Protein 3IKB (pdb70)

Solvent-accessible surface area: 20278 Å² total

Sequence (382 aa):
ATSLEEITKAIADSQNKVFTEEKNIEPLFAAPKTARINIVGQAPGIKAQESRLYWNDKSGDRRLREWGVDYDTFYHSGYFAVIPDFYYPGKGKSGDLPPRKGFAQQKWHQPILDLLPDIQLTILIGNYAQKYYLHQKSSVKLTDTVAHYKKYLPDYFPLVHPSPRNQQIWSSRRHPWFEAQQVVPDDLKKKIIQQQIIIQQSSATSLEEITKAIADDSQNKVFTEKNIEPLFAAPKTARINIVGQAPGIKAQESRLYWNDKKSSGDRRLLREWGVDYDTFYHSGYFAVIPDFYYPGKKGKSGDLPPRKGFAQKWHQPILDLLPDIQLTILIGNYAQKYYLHQKSSVKLLTDDTVAHYKKYLPDYFPLVHPSPRNQQIWSRHPWFEAQVVPDLKKIIQQIIQQSS

CATH classification: 3.40.470.10

Foldseek 3Di:
DADVVVLQVVVVPPVCVVCVVVVQTFAWFQQLQAAEEEEEWEDAPVCSVVSDPLPDPLSVLVCVLDHDPCCAPPVSHYIYDYRSHQQDADPPGGDTRDPCSCVPRVVSSVVSRVNHFEYEQEDQVSCCVVVVNDSPDDLVVCQVVQVVVPDHYGYDYGSDPVCPVCCVCVCCVVPRSVVVVVSVVCRSVDD/DADPVVLQVVLCDPVCVVCVVVVFTFAWFQQLQEAEEEEEWEDAPVCSVVSDPLPDPLSVVVCVLPHDPCCAPPVSHYIYDYRRHQQAADDPGGDTRDPPRCVVRVPVSVVSRVNHFEYEQEDDVSCCVVVVNDSPDDLVVCQVVQVVVPPHYGYDYGSDPVCVVCCVCVCCVVPRSVVVVVSVCCSSVVD

Organism: Streptococcus mutans serotype c (strain ATCC 700610 / UA159) (NCBI:txid210007)

Structure (mmCIF, N/CA/C/O backbone):
data_3IKB
#
_entry.id   3IKB
#
_cell.length_a   66.372
_cell.length_b   66.372
_cell.length_c   197.818
_cell.angle_alpha   90.00
_cell.angle_beta   90.00
_cell.angle_gamma   90.00
#
_symmetry.space_group_name_H-M   'P 43 21 2'
#
loop_
_entity.id
_entity.type
_entity.pdbx_description
1 polymer 'uncharacterized conserved protein'
2 non-polymer 'CITRATE ANION'
3 water water
#
loop_
_atom_site.group_PDB
_atom_site.id
_atom_site.type_symbol
_atom_site.label_atom_id
_atom_site.label_alt_id
_atom_site.label_comp_id
_atom_site.label_asym_id
_atom_site.label_entity_id
_atom_site.label_seq_id
_atom_site.pdbx_PDB_ins_code
_atom_site.Cartn_x
_atom_site.Cartn_y
_atom_site.Cartn_z
_atom_site.occupancy
_atom_site.B_iso_or_equiv
_atom_site.auth_seq_id
_atom_site.auth_comp_id
_atom_site.auth_asym_id
_atom_site.auth_atom_id
_atom_site.pdbx_PDB_model_num
ATOM 1 N N . ALA A 1 3 ? 3.143 13.153 42.033 1.00 31.90 0 ALA A N 1
ATOM 2 C CA . ALA A 1 3 ? 3.734 14.265 42.821 1.00 31.70 0 ALA A CA 1
ATOM 3 C C . ALA A 1 3 ? 4.747 15.055 41.981 1.00 31.65 0 ALA A C 1
ATOM 4 O O . ALA A 1 3 ? 4.372 15.939 41.196 1.00 31.52 0 ALA A O 1
ATOM 14 N N . THR A 1 5 ? 6.666 14.061 39.433 1.00 28.32 2 THR A N 1
ATOM 15 C CA . THR A 1 5 ? 7.014 13.023 38.452 1.00 26.30 2 THR A CA 1
ATOM 16 C C . THR A 1 5 ? 6.971 13.388 36.955 1.00 24.49 2 THR A C 1
ATOM 17 O O . THR A 1 5 ? 6.994 12.510 36.093 1.00 25.28 2 THR A O 1
ATOM 21 N N . SER A 1 6 ? 6.933 14.674 36.641 1.00 20.95 3 SER A N 1
ATOM 22 C CA . SER A 1 6 ? 7.187 15.126 35.274 1.00 17.59 3 SER A CA 1
ATOM 23 C C . SER A 1 6 ? 8.008 16.408 35.356 1.00 15.25 3 SER A C 1
ATOM 24 O O . SER A 1 6 ? 8.036 17.040 36.411 1.00 13.93 3 SER A O 1
ATOM 27 N N . LEU A 1 7 ? 8.650 16.805 34.260 1.00 13.50 4 LEU A N 1
ATOM 28 C CA . LEU A 1 7 ? 9.421 18.056 34.271 1.00 12.74 4 LEU A CA 1
ATOM 29 C C . LEU A 1 7 ? 8.506 19.252 34.526 1.00 13.44 4 LEU A C 1
ATOM 30 O O . LEU A 1 7 ? 8.878 20.182 35.231 1.00 14.03 4 LEU A O 1
ATOM 35 N N . GLU A 1 8 ? 7.299 19.232 33.955 1.00 14.12 5 GLU A N 1
ATOM 36 C CA . GLU A 1 8 ? 6.355 20.322 34.186 1.00 14.94 5 GLU A CA 1
ATOM 37 C C . GLU A 1 8 ? 5.967 20.420 35.671 1.00 13.47 5 GLU A C 1
ATOM 38 O O . GLU A 1 8 ? 5.896 21.514 36.242 1.00 13.93 5 GLU A O 1
ATOM 44 N N . GLU A 1 9 ? 5.743 19.287 36.325 1.00 13.03 6 GLU A N 1
ATOM 45 C CA . GLU A 1 9 ? 5.401 19.341 37.739 1.00 12.41 6 GLU A CA 1
ATOM 46 C C . GLU A 1 9 ? 6.567 19.919 38.559 1.00 11.15 6 GLU A C 1
ATOM 47 O O . GLU A 1 9 ? 6.362 20.713 39.500 1.00 12.05 6 GLU A O 1
ATOM 53 N N . ILE A 1 10 ? 7.776 19.475 38.240 1.00 10.30 7 ILE A N 1
ATOM 54 C CA . ILE A 1 10 ? 8.972 19.976 38.922 1.00 9.39 7 ILE A CA 1
ATOM 55 C C . ILE A 1 10 ? 9.115 21.487 38.692 1.00 10.04 7 ILE A C 1
ATOM 56 O O . ILE A 1 10 ? 9.309 22.255 39.629 1.00 9.94 7 ILE A O 1
ATOM 61 N N . THR A 1 11 ? 8.935 21.927 37.458 1.00 9.31 8 THR A N 1
ATOM 62 C CA . THR A 1 11 ? 9.060 23.348 37.156 1.00 10.90 8 THR A CA 1
ATOM 63 C C . THR A 1 11 ? 8.067 24.163 37.986 1.00 10.77 8 THR A C 1
ATOM 64 O O . THR A 1 11 ? 8.421 25.204 38.508 1.00 11.39 8 THR A O 1
ATOM 68 N N . LYS A 1 12 ? 6.818 23.692 38.076 1.00 11.11 9 LYS A N 1
ATOM 69 C CA . LYS A 1 12 ? 5.793 24.394 38.843 1.00 11.63 9 LYS A CA 1
ATOM 70 C C . LYS A 1 12 ? 6.192 24.472 40.315 1.00 10.93 9 LYS A C 1
ATOM 71 O O . LYS A 1 12 ? 6.032 25.515 40.954 1.00 12.25 9 LYS A O 1
ATOM 77 N N . ALA A 1 13 ? 6.737 23.385 40.857 1.00 10.39 10 ALA A N 1
ATOM 78 C CA . ALA A 1 13 ? 7.167 23.374 42.242 1.00 9.76 10 ALA A CA 1
ATOM 79 C C . ALA A 1 13 ? 8.304 24.370 42.500 1.00 8.78 10 ALA A C 1
ATOM 80 O O . ALA A 1 13 ? 8.287 25.095 43.498 1.00 7.41 10 ALA A O 1
ATOM 82 N N . ILE A 1 14 ? 9.283 24.397 41.608 1.00 8.23 11 ILE A N 1
ATOM 83 C CA . ILE A 1 14 ? 10.385 25.360 41.734 1.00 7.99 11 ILE A CA 1
ATOM 84 C C . ILE A 1 14 ? 9.830 26.808 41.715 1.00 7.72 11 ILE A C 1
ATOM 85 O O . ILE A 1 14 ? 10.164 27.625 42.568 1.00 8.42 11 ILE A O 1
ATOM 98 N N . ALA A 1 16 ? 6.956 27.860 42.557 1.00 8.53 13 ALA A N 1
ATOM 99 C CA . ALA A 1 16 ? 6.077 28.115 43.700 1.00 8.87 13 ALA A CA 1
ATOM 100 C C . ALA A 1 16 ? 6.842 28.274 45.009 1.00 9.72 13 ALA A C 1
ATOM 101 O O . ALA A 1 16 ? 6.295 28.784 46.009 1.00 10.32 13 ALA A O 1
ATOM 103 N N . ASP A 1 17 ? 8.101 27.840 45.015 1.00 9.12 14 ASP A N 1
ATOM 104 C CA . ASP A 1 17 ? 8.963 27.891 46.216 1.00 8.65 14 ASP A CA 1
ATOM 105 C C . ASP A 1 17 ? 9.203 29.346 46.578 1.00 8.51 14 ASP A C 1
ATOM 106 O O . ASP A 1 17 ? 9.607 30.146 45.733 1.00 8.72 14 ASP A O 1
ATOM 111 N N . SER A 1 18 ? 9.004 29.694 47.854 1.00 9.53 15 SER A N 1
ATOM 112 C CA . SER A 1 18 ? 9.157 31.080 48.222 1.00 10.34 15 SER A CA 1
ATOM 113 C C . SER A 1 18 ? 10.585 31.569 47.973 1.00 10.00 15 SER A C 1
ATOM 114 O O . SER A 1 18 ? 10.783 32.782 47.852 1.00 11.39 15 SER A O 1
ATOM 117 N N . GLN A 1 19 ? 11.550 30.642 47.893 1.00 10.24 16 GLN A N 1
ATOM 118 C CA . GLN A 1 19 ? 12.966 30.947 47.576 1.00 10.05 16 GLN A CA 1
ATOM 119 C C . GLN A 1 19 ? 13.070 31.726 46.245 1.00 9.74 16 GLN A C 1
ATOM 120 O O . GLN A 1 19 ? 13.965 32.548 46.077 1.00 8.99 16 GLN A O 1
ATOM 126 N N . ASN A 1 20 ? 12.106 31.495 45.359 1.00 9.17 17 ASN A N 1
ATOM 127 C CA . ASN A 1 20 ? 12.166 32.011 44.000 1.00 9.41 17 ASN A CA 1
ATOM 128 C C . ASN A 1 20 ? 11.085 33.026 43.661 1.00 10.58 17 ASN A C 1
ATOM 129 O O . ASN A 1 20 ? 10.845 33.340 42.506 1.00 9.26 17 ASN A O 1
ATOM 134 N N . LYS A 1 21 ? 10.434 33.529 44.699 1.00 10.92 18 LYS A N 1
ATOM 135 C CA . LYS A 1 21 ? 9.326 34.458 44.536 1.00 12.39 18 LYS A CA 1
ATOM 136 C C . LYS A 1 21 ? 9.721 35.702 43.749 1.00 12.22 18 LYS A C 1
ATOM 137 O O . LYS A 1 21 ? 8.953 36.144 42.899 1.00 11.86 18 LYS A O 1
ATOM 143 N N . VAL A 1 22 ? 10.927 36.236 43.974 1.00 12.33 19 VAL A N 1
ATOM 144 C CA . VAL A 1 22 ? 11.330 37.443 43.214 1.00 12.90 19 VAL A CA 1
ATOM 145 C C . VAL A 1 22 ? 11.354 37.144 41.717 1.00 12.11 19 VAL A C 1
ATOM 146 O O . VAL A 1 22 ? 10.874 37.952 40.889 1.00 12.88 19 VAL A O 1
ATOM 150 N N . PHE A 1 23 ? 11.883 35.976 41.368 1.00 10.92 20 PHE A N 1
ATOM 151 C CA . PHE A 1 23 ? 11.969 35.569 39.969 1.00 10.07 20 PHE A CA 1
ATOM 152 C C . PHE A 1 23 ? 10.586 35.297 39.386 1.00 10.35 20 PHE A C 1
ATOM 153 O O . PHE A 1 23 ? 10.253 35.759 38.282 1.00 10.63 20 PHE A O 1
ATOM 161 N N . THR A 1 24 ? 9.764 34.567 40.129 1.00 10.56 21 THR A N 1
ATOM 162 C CA . THR A 1 24 ? 8.448 34.204 39.612 1.00 11.29 21 THR A CA 1
ATOM 163 C C . THR A 1 24 ? 7.577 35.454 39.324 1.00 12.09 21 THR A C 1
ATOM 164 O O . THR A 1 24 ? 6.938 35.539 38.249 1.00 11.07 21 THR A O 1
ATOM 168 N N . GLU A 1 25 ? 7.690 36.453 40.195 1.00 12.20 22 GLU A N 1
ATOM 169 C CA A GLU A 1 25 ? 6.908 37.690 40.038 0.50 12.96 22 GLU A CA 1
ATOM 170 C CA B GLU A 1 25 ? 6.935 37.708 40.069 0.50 13.16 22 GLU A CA 1
ATOM 171 C C . GLU A 1 25 ? 7.442 38.581 38.899 1.00 13.94 22 GLU A C 1
ATOM 172 O O . GLU A 1 25 ? 6.788 39.568 38.496 1.00 13.72 22 GLU A O 1
ATOM 183 N N . LYS A 1 26 ? 8.594 38.210 38.329 1.00 12.34 23 LYS A N 1
ATOM 184 C CA . LYS A 1 26 ? 9.147 38.932 37.173 1.00 13.73 23 LYS A CA 1
ATOM 185 C C . LYS A 1 26 ? 9.063 38.071 35.924 1.00 13.72 23 LYS A C 1
ATOM 186 O O . LYS A 1 26 ? 9.718 38.375 34.922 1.00 13.53 23 LYS A O 1
ATOM 192 N N . ASN A 1 27 ? 8.254 37.011 35.961 1.00 12.96 24 ASN A N 1
ATOM 193 C CA . ASN A 1 27 ? 8.145 36.096 34.800 1.00 13.75 24 ASN A CA 1
ATOM 194 C C . ASN A 1 27 ? 9.512 35.494 34.405 1.00 13.11 24 ASN A C 1
ATOM 195 O O . ASN A 1 27 ? 9.861 35.384 33.244 1.00 13.69 24 ASN A O 1
ATOM 200 N N . ILE A 1 28 ? 10.291 35.101 35.405 1.00 11.22 25 ILE A N 1
ATOM 201 C CA . ILE A 1 28 ? 11.574 34.405 35.151 1.00 10.64 25 ILE A CA 1
ATOM 202 C C . ILE A 1 28 ? 11.417 32.962 35.643 1.00 10.06 25 ILE A C 1
ATOM 203 O O . ILE A 1 28 ? 11.226 32.741 36.834 1.00 10.19 25 ILE A O 1
ATOM 208 N N . GLU A 1 29 ? 11.450 32.005 34.726 1.00 11.21 26 GLU A N 1
ATOM 209 C CA . GLU A 1 29 ? 11.257 30.591 35.039 1.00 11.23 26 GLU A CA 1
ATOM 210 C C . GLU A 1 29 ? 12.639 30.010 35.359 1.00 10.08 26 GLU A C 1
ATOM 211 O O . GLU A 1 29 ? 13.654 30.566 34.900 1.00 8.88 26 GLU A O 1
ATOM 217 N N . PRO A 1 30 ? 12.695 28.877 36.107 1.00 10.02 27 PRO A N 1
ATOM 218 C CA . PRO A 1 30 ? 13.996 28.195 36.295 1.00 8.64 27 PRO A CA 1
ATOM 219 C C . PRO A 1 30 ? 14.494 27.705 34.939 1.00 8.29 27 PRO A C 1
ATOM 220 O O . PRO A 1 30 ? 13.684 27.261 34.098 1.00 10.13 27 PRO A O 1
ATOM 224 N N . LEU A 1 31 ? 15.788 27.821 34.703 1.00 7.34 28 LEU A N 1
ATOM 225 C CA . LEU A 1 31 ? 16.379 27.340 33.445 1.00 7.00 28 LEU A CA 1
ATOM 226 C C . LEU A 1 31 ? 17.202 26.056 33.638 1.00 8.76 28 LEU A C 1
ATOM 227 O O . LEU A 1 31 ? 18.186 26.033 34.406 1.00 6.81 28 LEU A O 1
ATOM 232 N N . PHE A 1 32 ? 16.764 24.982 32.987 1.00 8.67 29 PHE A N 1
ATOM 233 C CA . PHE A 1 32 ? 17.517 23.710 32.989 1.00 8.71 29 PHE A CA 1
ATOM 234 C C . PHE A 1 32 ? 17.177 22.950 31.686 1.00 10.13 29 PHE A C 1
ATOM 235 O O . PHE A 1 32 ? 16.102 23.120 31.133 1.00 9.81 29 PHE A O 1
ATOM 243 N N . ALA A 1 33 ? 18.111 22.147 31.173 1.00 9.18 30 ALA A N 1
ATOM 244 C CA . ALA A 1 33 ? 17.893 21.401 29.939 1.00 9.58 30 ALA A CA 1
ATOM 245 C C . ALA A 1 33 ? 17.946 19.913 30.289 1.00 10.25 30 ALA A C 1
ATOM 246 O O . ALA A 1 33 ? 19.008 19.394 30.680 1.00 10.87 30 ALA A O 1
ATOM 248 N N . ALA A 1 34 ? 16.787 19.249 30.196 1.00 9.61 31 ALA A N 1
ATOM 249 C CA . ALA A 1 34 ? 16.668 17.838 30.616 1.00 9.44 31 ALA A CA 1
ATOM 250 C C . ALA A 1 34 ? 15.925 16.976 29.599 1.00 9.61 31 ALA A C 1
ATOM 251 O O . ALA A 1 34 ? 14.907 16.369 29.936 1.00 10.36 31 ALA A O 1
ATOM 253 N N . PRO A 1 35 ? 16.423 16.914 28.349 1.00 9.21 32 PRO A N 1
ATOM 254 C CA . PRO A 1 35 ? 15.764 16.039 27.358 1.00 8.93 32 PRO A CA 1
ATOM 255 C C . PRO A 1 35 ? 15.884 14.570 27.781 1.00 9.79 32 PRO A C 1
ATOM 256 O O . PRO A 1 35 ? 16.971 14.158 28.201 1.00 9.23 32 PRO A O 1
ATOM 260 N N . LYS A 1 36 ? 14.799 13.785 27.684 1.00 9.36 33 LYS A N 1
ATOM 261 C CA . LYS A 1 36 ? 14.801 12.416 28.277 1.00 10.46 33 LYS A CA 1
ATOM 262 C C . LYS A 1 36 ? 15.823 11.474 27.608 1.00 9.32 33 LYS A C 1
ATOM 263 O O . LYS A 1 36 ? 16.203 10.435 28.174 1.00 10.22 33 LYS A O 1
ATOM 269 N N . THR A 1 37 ? 16.246 11.861 26.411 1.00 8.26 34 THR A N 1
ATOM 270 C CA . THR A 1 37 ? 17.288 11.187 25.662 1.00 6.72 34 THR A CA 1
ATOM 271 C C . THR A 1 37 ? 18.737 11.493 26.152 1.00 7.29 34 THR A C 1
ATOM 272 O O . THR A 1 37 ? 19.701 10.904 25.628 1.00 8.66 34 THR A O 1
ATOM 276 N N . ALA A 1 38 ? 18.913 12.364 27.149 1.00 6.96 35 ALA A N 1
ATOM 277 C CA . ALA A 1 38 ? 20.261 12.848 27.512 1.00 7.13 35 ALA A CA 1
ATOM 278 C C . ALA A 1 38 ? 21.144 11.689 27.991 1.00 8.14 35 ALA A C 1
ATOM 279 O O . ALA A 1 38 ? 20.664 10.807 28.732 1.00 8.32 35 ALA A O 1
ATOM 281 N N . ARG A 1 39 ? 22.387 11.678 27.508 1.00 8.35 36 ARG A N 1
ATOM 282 C CA . ARG A 1 39 ? 23.406 10.703 27.930 1.00 7.79 36 ARG A CA 1
ATOM 283 C C . ARG A 1 39 ? 24.550 11.369 28.717 1.00 9.45 36 ARG A C 1
ATOM 284 O O . ARG A 1 39 ? 25.273 10.701 29.425 1.00 10.42 36 ARG A O 1
ATOM 292 N N . ILE A 1 40 ? 24.725 12.677 28.561 1.00 9.99 37 ILE A N 1
ATOM 293 C CA . ILE A 1 40 ? 25.777 13.415 29.257 1.00 9.95 37 ILE A CA 1
ATOM 294 C C . ILE A 1 40 ? 25.111 14.591 29.979 1.00 9.73 37 ILE A C 1
ATOM 295 O O . ILE A 1 40 ? 24.425 15.380 29.343 1.00 10.05 37 ILE A O 1
ATOM 300 N N . ASN A 1 41 ? 25.311 14.703 31.288 1.00 9.47 38 ASN A N 1
ATOM 301 C CA . ASN A 1 41 ? 24.804 15.847 32.040 1.00 10.32 38 ASN A CA 1
ATOM 302 C C . ASN A 1 41 ? 25.949 16.822 32.341 1.00 11.64 38 ASN A C 1
ATOM 303 O O . ASN A 1 41 ? 26.932 16.435 32.959 1.00 12.26 38 ASN A O 1
ATOM 308 N N . ILE A 1 42 ? 25.829 18.075 31.929 1.00 11.19 39 ILE A N 1
ATOM 309 C CA . ILE A 1 42 ? 26.859 19.072 32.240 1.00 9.97 39 ILE A CA 1
ATOM 310 C C . ILE A 1 42 ? 26.368 19.914 33.410 1.00 9.75 39 ILE A C 1
ATOM 311 O O . ILE A 1 42 ? 25.314 20.586 33.322 1.00 9.41 39 ILE A O 1
ATOM 316 N N . VAL A 1 43 ? 27.127 19.853 34.499 1.00 8.64 40 VAL A N 1
ATOM 317 C CA . VAL A 1 43 ? 26.802 20.615 35.710 1.00 9.55 40 VAL A CA 1
ATOM 318 C C . VAL A 1 43 ? 27.807 21.771 35.903 1.00 10.48 40 VAL A C 1
ATOM 319 O O . VAL A 1 43 ? 28.989 21.555 36.300 1.00 11.39 40 VAL A O 1
ATOM 323 N N . GLY A 1 44 ? 27.345 22.989 35.626 1.00 10.13 41 GLY A N 1
ATOM 324 C CA . GLY A 1 44 ? 28.128 24.199 35.910 1.00 10.67 41 GLY A CA 1
ATOM 325 C C . GLY A 1 44 ? 27.564 24.998 37.066 1.00 11.10 41 GLY A C 1
ATOM 326 O O . GLY A 1 44 ? 26.920 24.444 37.969 1.00 9.85 41 GLY A O 1
ATOM 327 N N . GLN A 1 45 ? 27.781 26.308 37.027 1.00 11.07 42 GLN A N 1
ATOM 328 C CA . GLN A 1 45 ? 27.470 27.162 38.173 1.00 11.81 42 GLN A CA 1
ATOM 329 C C . GLN A 1 45 ? 26.005 27.652 38.184 1.00 11.13 42 GLN A C 1
ATOM 330 O O . GLN A 1 45 ? 25.213 27.221 39.007 1.00 9.68 42 GLN A O 1
ATOM 336 N N . ALA A 1 46 ? 25.654 28.517 37.234 1.00 8.23 43 ALA A N 1
ATOM 337 C CA . ALA A 1 46 ? 24.335 29.198 37.197 1.00 8.72 43 ALA A CA 1
ATOM 338 C C . ALA A 1 46 ? 24.272 30.046 35.922 1.00 9.13 43 ALA A C 1
ATOM 339 O O . ALA A 1 46 ? 25.327 30.441 35.388 1.00 9.95 43 ALA A O 1
ATOM 341 N N . PRO A 1 47 ? 23.053 30.330 35.412 1.00 9.28 44 PRO A N 1
ATOM 342 C CA . PRO A 1 47 ? 23.012 31.223 34.217 1.00 9.25 44 PRO A CA 1
ATOM 343 C C . PRO A 1 47 ? 23.391 32.651 34.621 1.00 9.65 44 PRO A C 1
ATOM 344 O O . PRO A 1 47 ? 23.231 33.028 35.804 1.00 9.83 44 PRO A O 1
ATOM 348 N N . GLY A 1 48 ? 23.944 33.417 33.688 1.00 9.25 45 GLY A N 1
ATOM 349 C CA . GLY A 1 48 ? 24.059 34.854 33.851 1.00 10.30 45 GLY A CA 1
ATOM 350 C C . GLY A 1 48 ? 22.821 35.521 33.265 1.00 11.08 45 GLY A C 1
ATOM 351 O O . GLY A 1 48 ? 21.860 34.832 32.906 1.00 11.20 45 GLY A O 1
ATOM 352 N N . ILE A 1 49 ? 22.842 36.858 33.165 1.00 10.10 46 ILE A N 1
ATOM 353 C CA . ILE A 1 49 ? 21.661 37.602 32.709 1.00 10.25 46 ILE A CA 1
ATOM 354 C C . ILE A 1 49 ? 21.326 37.243 31.234 1.00 9.26 46 ILE A C 1
ATOM 355 O O . ILE A 1 49 ? 20.156 37.186 30.861 1.00 9.71 46 ILE A O 1
ATOM 360 N N . LYS A 1 50 ? 22.350 36.979 30.449 1.00 8.40 47 LYS A N 1
ATOM 361 C CA . LYS A 1 50 ? 22.150 36.727 28.993 1.00 9.07 47 LYS A CA 1
ATOM 362 C C . LYS A 1 50 ? 21.522 35.356 28.766 1.00 8.70 47 LYS A C 1
ATOM 363 O O . LYS A 1 50 ? 20.568 35.239 28.009 1.00 7.41 47 LYS A O 1
ATOM 369 N N . ALA A 1 51 ? 22.004 34.336 29.473 1.00 8.86 48 ALA A N 1
ATOM 370 C CA . ALA A 1 51 ? 21.369 33.015 29.446 1.00 8.62 48 ALA A CA 1
ATOM 371 C C . ALA A 1 51 ? 19.962 33.056 30.097 1.00 9.31 48 ALA A C 1
ATOM 372 O O . ALA A 1 51 ? 19.042 32.383 29.645 1.00 9.23 48 ALA A O 1
ATOM 374 N N . GLN A 1 52 ? 19.808 33.822 31.184 1.00 8.51 49 GLN A N 1
ATOM 375 C CA . GLN A 1 52 ? 18.488 34.045 31.766 1.00 10.19 49 GLN A CA 1
ATOM 376 C C . GLN A 1 52 ? 17.479 34.503 30.699 1.00 9.40 49 GLN A C 1
ATOM 377 O O . GLN A 1 52 ? 16.321 34.055 30.676 1.00 10.16 49 GLN A O 1
ATOM 383 N N . GLU A 1 53 ? 17.932 35.351 29.786 1.00 9.56 50 GLU A N 1
ATOM 384 C CA . GLU A 1 53 ? 17.050 35.817 28.713 1.00 9.78 50 GLU A CA 1
ATOM 385 C C . GLU A 1 53 ? 16.917 34.873 27.522 1.00 9.71 50 GLU A C 1
ATOM 386 O O . GLU A 1 53 ? 15.815 34.706 26.980 1.00 9.81 50 GLU A O 1
ATOM 392 N N . SER A 1 54 ? 18.025 34.259 27.109 1.00 9.04 51 SER A N 1
ATOM 393 C CA . SER A 1 54 ? 18.019 33.435 25.904 1.00 10.32 51 SER A CA 1
ATOM 394 C C . SER A 1 54 ? 17.390 32.067 26.160 1.00 9.61 51 SER A C 1
ATOM 395 O O . SER A 1 54 ? 16.928 31.401 25.227 1.00 9.29 51 SER A O 1
ATOM 398 N N . ARG A 1 55 ? 17.362 31.656 27.428 1.00 8.92 52 ARG A N 1
ATOM 399 C CA . ARG A 1 55 ? 16.948 30.293 27.803 1.00 9.62 52 ARG A CA 1
ATOM 400 C C . ARG A 1 55 ? 17.842 29.178 27.220 1.00 9.11 52 ARG A C 1
ATOM 401 O O . ARG A 1 55 ? 17.375 28.070 26.925 1.00 9.33 52 ARG A O 1
ATOM 409 N N . LEU A 1 56 ? 19.117 29.500 27.027 1.00 8.82 53 LEU A N 1
ATOM 410 C CA . LEU A 1 56 ? 20.137 28.585 26.516 1.00 8.55 53 LEU A CA 1
ATOM 411 C C . LEU A 1 56 ? 21.387 28.761 27.358 1.00 9.47 53 LEU A C 1
ATOM 412 O O . LEU A 1 56 ? 21.773 29.917 27.665 1.00 10.28 53 LEU A O 1
ATOM 417 N N . TYR A 1 57 ? 22.020 27.632 27.698 1.00 9.46 54 TYR A N 1
ATOM 418 C CA . TYR A 1 57 ? 23.348 27.619 28.337 1.00 8.99 54 TYR A CA 1
ATOM 419 C C . TYR A 1 57 ? 24.440 27.480 27.294 1.00 9.28 54 TYR A C 1
ATOM 420 O O . TYR A 1 57 ? 24.219 26.906 26.217 1.00 9.96 54 TYR A O 1
ATOM 429 N N . TRP A 1 58 ? 25.616 28.011 27.630 1.00 10.05 55 TRP A N 1
ATOM 430 C CA . TRP A 1 58 ? 26.854 27.841 26.846 1.00 9.80 55 TRP A CA 1
ATOM 431 C C . TRP A 1 58 ? 26.800 28.444 25.439 1.00 9.75 55 TRP A C 1
ATOM 432 O O . TRP A 1 58 ? 27.568 28.053 24.560 1.00 9.25 55 TRP A O 1
ATOM 443 N N . ASN A 1 59 ? 25.883 29.382 25.197 1.00 9.47 56 ASN A N 1
ATOM 444 C CA . ASN A 1 59 ? 25.734 29.924 23.837 1.00 9.41 56 ASN A CA 1
ATOM 445 C C . ASN A 1 59 ? 26.589 31.182 23.735 1.00 9.72 56 ASN A C 1
ATOM 446 O O . ASN A 1 59 ? 26.089 32.295 23.506 1.00 9.41 56 ASN A O 1
ATOM 451 N N . ASP A 1 60 ? 27.897 30.972 23.913 1.00 10.00 57 ASP A N 1
ATOM 452 C CA . ASP A 1 60 ? 28.879 32.029 24.073 1.00 11.42 57 ASP A CA 1
ATOM 453 C C . ASP A 1 60 ? 30.283 31.469 23.842 1.00 11.53 57 ASP A C 1
ATOM 454 O O . ASP A 1 60 ? 30.444 30.293 23.531 1.00 11.90 57 ASP A O 1
ATOM 459 N N . LYS A 1 61 ? 31.295 32.319 23.959 1.00 12.43 58 LYS A N 1
ATOM 460 C CA . LYS A 1 61 ? 32.663 31.885 23.697 1.00 13.45 58 LYS A CA 1
ATOM 461 C C . LYS A 1 61 ? 33.136 30.780 24.630 1.00 13.09 58 LYS A C 1
ATOM 462 O O . LYS A 1 61 ? 33.878 29.887 24.184 1.00 13.56 58 LYS A O 1
ATOM 468 N N . SER A 1 62 ? 32.746 30.874 25.904 1.00 13.18 59 SER A N 1
ATOM 469 C CA . SER A 1 62 ? 33.047 29.853 26.909 1.00 14.20 59 SER A CA 1
ATOM 470 C C . SER A 1 62 ? 32.520 28.506 26.420 1.00 13.06 59 SER A C 1
ATOM 471 O O . SER A 1 62 ? 33.219 27.471 26.476 1.00 12.36 59 SER A O 1
ATOM 474 N N . GLY A 1 63 ? 31.263 28.523 25.971 1.00 11.46 60 GLY A N 1
ATOM 475 C CA . GLY A 1 63 ? 30.628 27.319 25.426 1.00 9.73 60 GLY A CA 1
ATOM 476 C C . GLY A 1 63 ? 31.292 26.826 24.146 1.00 8.96 60 GLY A C 1
ATOM 477 O O . GLY A 1 63 ? 31.412 25.615 23.931 1.00 8.13 60 GLY A O 1
ATOM 478 N N . ASP A 1 64 ? 31.743 27.752 23.304 1.00 8.84 61 ASP A N 1
ATOM 479 C CA . ASP A 1 64 ? 32.473 27.356 22.112 1.00 9.81 61 ASP A CA 1
ATOM 480 C C . ASP A 1 64 ? 33.748 26.545 22.460 1.00 10.28 61 ASP A C 1
ATOM 481 O O . ASP A 1 64 ? 34.053 25.517 21.818 1.00 10.01 61 ASP A O 1
ATOM 486 N N . ARG A 1 65 ? 34.466 27.037 23.475 1.00 10.77 62 ARG A N 1
ATOM 487 C CA A ARG A 1 65 ? 35.652 26.348 23.994 0.50 10.82 62 ARG A CA 1
ATOM 488 C CA B ARG A 1 65 ? 35.654 26.366 24.045 0.50 11.15 62 ARG A CA 1
ATOM 489 C C . ARG A 1 65 ? 35.304 25.001 24.635 1.00 10.44 62 ARG A C 1
ATOM 490 O O . ARG A 1 65 ? 36.014 24.005 24.439 1.00 10.87 62 ARG A O 1
ATOM 505 N N . LEU A 1 66 ? 34.205 24.947 25.372 1.00 9.41 63 LEU A N 1
ATOM 506 C CA . LEU A 1 66 ? 33.807 23.683 25.999 1.00 9.33 63 LEU A CA 1
ATOM 507 C C . LEU A 1 66 ? 33.459 22.646 24.918 1.00 9.15 63 LEU A C 1
ATOM 508 O O . LEU A 1 66 ? 33.841 21.488 25.028 1.00 10.65 63 LEU A O 1
ATOM 513 N N . ARG A 1 67 ? 32.752 23.058 23.870 1.00 7.96 64 ARG A N 1
ATOM 514 C CA . ARG A 1 67 ? 32.415 22.132 22.788 1.00 9.14 64 ARG A CA 1
ATOM 515 C C . ARG A 1 67 ? 33.670 21.605 22.076 1.00 9.51 64 ARG A C 1
ATOM 516 O O . ARG A 1 67 ? 33.764 20.402 21.774 1.00 9.49 64 ARG A O 1
ATOM 524 N N . GLU A 1 68 ? 34.640 22.506 21.848 1.00 9.75 65 GLU A N 1
ATOM 525 C CA . GLU A 1 68 ? 35.952 22.115 21.343 1.00 10.98 65 GLU A CA 1
ATOM 526 C C . GLU A 1 68 ? 36.615 21.082 22.279 1.00 10.49 65 GLU A C 1
ATOM 527 O O . GLU A 1 68 ? 37.103 20.055 21.806 1.00 11.95 65 GLU A O 1
ATOM 533 N N . TRP A 1 69 ? 36.613 21.335 23.587 1.00 10.44 66 TRP A N 1
ATOM 534 C CA . TRP A 1 69 ? 37.154 20.344 24.515 1.00 9.59 66 TRP A CA 1
ATOM 535 C C . TRP A 1 69 ? 36.448 18.979 24.369 1.00 9.21 66 TRP A C 1
ATOM 536 O O . TRP A 1 69 ? 37.093 17.920 24.418 1.00 9.22 66 TRP A O 1
ATOM 555 N N . GLY A 1 71 ? 34.774 17.779 21.913 1.00 9.95 68 GLY A N 1
ATOM 556 C CA . GLY A 1 71 ? 34.837 17.228 20.584 1.00 10.86 68 GLY A CA 1
ATOM 557 C C . GLY A 1 71 ? 33.487 17.096 19.908 1.00 11.27 68 GLY A C 1
ATOM 558 O O . GLY A 1 71 ? 33.295 16.209 19.067 1.00 11.50 68 GLY A O 1
ATOM 559 N N . VAL A 1 72 ? 32.562 17.997 20.237 1.00 11.24 69 VAL A N 1
ATOM 560 C CA . VAL A 1 72 ? 31.269 18.042 19.554 1.00 12.17 69 VAL A CA 1
ATOM 561 C C . VAL A 1 72 ? 31.053 19.407 18.913 1.00 12.02 69 VAL A C 1
ATOM 562 O O . VAL A 1 72 ? 31.515 20.433 19.434 1.00 12.88 69 VAL A O 1
ATOM 566 N N . ASP A 1 73 ? 30.384 19.421 17.764 1.00 10.98 70 ASP A N 1
ATOM 567 C CA . ASP A 1 73 ? 30.037 20.682 17.171 1.00 9.75 70 ASP A CA 1
ATOM 568 C C . ASP A 1 73 ? 28.755 21.319 17.760 1.00 9.67 70 ASP A C 1
ATOM 569 O O . ASP A 1 73 ? 28.081 20.753 18.631 1.00 9.81 70 ASP A O 1
ATOM 574 N N . TYR A 1 74 ? 28.498 22.557 17.351 1.00 9.18 71 TYR A N 1
ATOM 575 C CA . TYR A 1 74 ? 27.383 23.347 17.845 1.00 8.05 71 TYR A CA 1
ATOM 576 C C . TYR A 1 74 ? 26.043 22.626 17.638 1.00 8.06 71 TYR A C 1
ATOM 577 O O . TYR A 1 74 ? 25.228 22.534 18.537 1.00 7.59 71 TYR A O 1
ATOM 586 N N . ASP A 1 75 ? 25.788 22.183 16.414 1.00 8.77 72 ASP A N 1
ATOM 587 C CA . ASP A 1 75 ? 24.577 21.433 16.114 1.00 9.54 72 ASP A CA 1
ATOM 588 C C . ASP A 1 75 ? 24.368 20.222 17.011 1.00 9.74 72 ASP A C 1
ATOM 589 O O . ASP A 1 75 ? 23.283 20.058 17.535 1.00 9.12 72 ASP A O 1
ATOM 594 N N . THR A 1 76 ? 25.406 19.403 17.199 1.00 9.44 73 THR A N 1
ATOM 595 C CA . THR A 1 76 ? 25.307 18.185 18.008 1.00 9.35 73 THR A CA 1
ATOM 596 C C . THR A 1 76 ? 25.025 18.561 19.453 1.00 8.83 73 THR A C 1
ATOM 597 O O . THR A 1 76 ? 24.181 17.947 20.122 1.00 8.65 73 THR A O 1
ATOM 601 N N . PHE A 1 77 ? 25.669 19.628 19.925 1.00 8.07 74 PHE A N 1
ATOM 602 C CA . PHE A 1 77 ? 25.474 20.031 21.318 1.00 7.15 74 PHE A CA 1
ATOM 603 C C . PHE A 1 77 ? 24.017 20.434 21.611 1.00 7.69 74 PHE A C 1
ATOM 604 O O . PHE A 1 77 ? 23.463 20.031 22.639 1.00 7.72 74 PHE A O 1
ATOM 612 N N . TYR A 1 78 ? 23.436 21.262 20.743 1.00 7.34 75 TYR A N 1
ATOM 613 C CA . TYR A 1 78 ? 22.105 21.801 20.988 1.00 7.68 75 TYR A CA 1
ATOM 614 C C . TYR A 1 78 ? 20.962 20.906 20.483 1.00 7.96 75 TYR A C 1
ATOM 615 O O . TYR A 1 78 ? 19.853 20.989 21.027 1.00 9.08 75 TYR A O 1
ATOM 624 N N . HIS A 1 79 ? 21.239 20.085 19.456 1.00 8.44 76 HIS A N 1
ATOM 625 C CA . HIS A 1 79 ? 20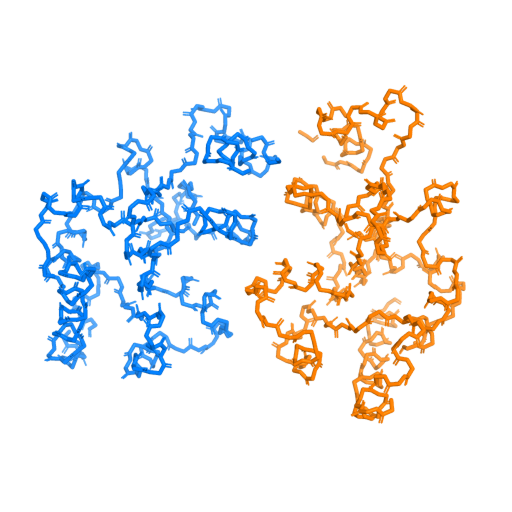.182 19.415 18.733 1.00 8.53 76 HIS A CA 1
ATOM 626 C C . HIS A 1 79 ? 20.261 17.874 18.701 1.00 9.56 76 HIS A C 1
ATOM 627 O O . HIS A 1 79 ? 19.316 17.216 18.213 1.00 9.07 76 HIS A O 1
ATOM 634 N N . SER A 1 80 ? 21.357 17.297 19.194 1.00 9.27 77 SER A N 1
ATOM 635 C CA . SER A 1 80 ? 21.452 15.821 19.142 1.00 9.72 77 SER A CA 1
ATOM 636 C C . SER A 1 80 ? 20.398 15.227 20.060 1.00 9.70 77 SER A C 1
ATOM 637 O O . SER A 1 80 ? 19.835 14.199 19.729 1.00 11.65 77 SER A O 1
ATOM 640 N N . GLY A 1 81 ? 20.132 15.912 21.177 1.00 8.72 78 GLY A N 1
ATOM 641 C CA . GLY A 1 81 ? 19.293 15.420 22.282 1.00 7.47 78 GLY A CA 1
ATOM 642 C C . GLY A 1 81 ? 20.094 14.609 23.306 1.00 8.34 78 GLY A C 1
ATOM 643 O O . GLY A 1 81 ? 19.527 14.110 24.291 1.00 9.37 78 GLY A O 1
ATOM 644 N N . TYR A 1 82 ? 21.410 14.550 23.130 1.00 7.65 79 TYR A N 1
ATOM 645 C CA . TYR A 1 82 ? 22.269 13.784 24.086 1.00 8.91 79 TYR A CA 1
ATOM 646 C C . TYR A 1 82 ? 22.831 14.539 25.261 1.00 9.80 79 TYR A C 1
ATOM 647 O O . TYR A 1 82 ? 23.381 13.915 26.190 1.00 9.20 79 TYR A O 1
ATOM 656 N N . PHE A 1 83 ? 22.666 15.869 25.280 1.00 9.22 80 PHE A N 1
ATOM 657 C CA . PHE A 1 83 ? 23.211 16.680 26.367 1.00 9.45 80 PHE A CA 1
ATOM 658 C C . PHE A 1 83 ? 22.129 17.262 27.273 1.00 9.23 80 PHE A C 1
ATOM 659 O O . PHE A 1 83 ? 21.148 17.846 26.813 1.00 10.25 80 PHE A O 1
ATOM 667 N N . ALA A 1 84 ? 22.280 17.023 28.563 1.00 9.14 81 ALA A N 1
ATOM 668 C CA . ALA A 1 84 ? 21.550 17.765 29.603 1.00 9.49 81 ALA A CA 1
ATOM 669 C C . ALA A 1 84 ? 22.435 18.847 30.216 1.00 8.70 81 ALA A C 1
ATOM 670 O O . ALA A 1 84 ? 23.661 18.719 30.260 1.00 7.80 81 ALA A O 1
ATOM 672 N N . VAL A 1 85 ? 21.802 19.921 30.701 1.00 9.17 82 VAL A N 1
ATOM 673 C CA . VAL A 1 85 ? 22.544 20.986 31.382 1.00 9.83 82 VAL A CA 1
ATOM 674 C C . VAL A 1 85 ? 21.713 21.343 32.603 1.00 8.89 82 VAL A C 1
ATOM 675 O O . VAL A 1 85 ? 20.624 21.938 32.497 1.00 9.24 82 VAL A O 1
ATOM 679 N N . ILE A 1 86 ? 22.247 20.939 33.752 1.00 8.24 83 ILE A N 1
ATOM 680 C CA . ILE A 1 86 ? 21.574 21.055 35.069 1.00 8.45 83 ILE A CA 1
ATOM 681 C C . ILE A 1 86 ? 22.528 21.668 36.094 1.00 8.25 83 ILE A C 1
ATOM 682 O O . ILE A 1 86 ? 23.179 20.943 36.856 1.00 9.03 83 ILE A O 1
ATOM 687 N N . PRO A 1 87 ? 22.618 23.016 36.121 1.00 9.13 84 PRO A N 1
ATOM 688 C CA . PRO A 1 87 ? 23.636 23.707 36.902 1.00 8.33 84 PRO A CA 1
ATOM 689 C C . PRO A 1 87 ? 23.243 23.818 38.372 1.00 7.97 84 PRO A C 1
ATOM 690 O O . PRO A 1 87 ? 22.113 23.526 38.748 1.00 7.85 84 PRO A O 1
ATOM 702 N N . ASP A 1 89 ? 22.568 26.338 40.201 1.00 7.52 86 ASP A N 1
ATOM 703 C CA . ASP A 1 89 ? 21.379 27.178 40.402 1.00 8.51 86 ASP A CA 1
ATOM 704 C C . ASP A 1 89 ? 20.751 27.349 39.044 1.00 9.05 86 ASP A C 1
ATOM 705 O O . ASP A 1 89 ? 21.486 27.471 38.052 1.00 9.45 86 ASP A O 1
ATOM 710 N N . PHE A 1 90 ? 19.417 27.281 38.976 1.00 8.95 87 PHE A N 1
ATOM 711 C CA . PHE A 1 90 ? 18.706 27.442 37.687 1.00 7.74 87 PHE A CA 1
ATOM 712 C C . PHE A 1 90 ? 18.330 28.912 37.409 1.00 8.01 87 PHE A C 1
ATOM 713 O O . PHE A 1 90 ? 17.714 29.237 36.355 1.00 7.71 87 PHE A O 1
ATOM 721 N N . TYR A 1 91 ? 18.737 29.787 38.316 1.00 8.54 88 TYR A N 1
ATOM 722 C CA . TYR A 1 91 ? 18.474 31.222 38.194 1.00 8.53 88 TYR A CA 1
ATOM 723 C C . TYR A 1 91 ? 19.746 32.066 38.323 1.00 9.78 88 TYR A C 1
ATOM 724 O O . TYR A 1 91 ? 20.699 31.679 38.998 1.00 10.32 88 TYR A O 1
ATOM 733 N N . TYR A 1 92 ? 19.745 33.227 37.670 1.00 11.19 89 TYR A N 1
ATOM 734 C CA . TYR A 1 92 ? 20.853 34.183 37.737 1.00 11.44 89 TYR A CA 1
ATOM 735 C C . TYR A 1 92 ? 20.962 34.771 39.146 1.00 11.17 89 TYR A C 1
ATOM 736 O O . TYR A 1 92 ? 20.018 35.396 39.642 1.00 11.02 89 TYR A O 1
ATOM 745 N N . PRO A 1 93 ? 22.088 34.526 39.834 1.00 12.25 90 PRO A N 1
ATOM 746 C CA . PRO A 1 93 ? 22.033 34.960 41.252 1.00 14.26 90 PRO A CA 1
ATOM 747 C C . PRO A 1 93 ? 22.249 36.451 41.510 1.00 16.42 90 PRO A C 1
ATOM 748 O O . PRO A 1 93 ? 22.106 36.914 42.654 1.00 16.61 90 PRO A O 1
ATOM 752 N N . GLY A 1 94 ? 22.558 37.203 40.475 1.00 18.71 91 GLY A N 1
ATOM 753 C CA . GLY A 1 94 ? 22.784 38.636 40.639 1.00 22.36 91 GLY A CA 1
ATOM 754 C C . GLY A 1 94 ? 24.241 39.017 40.427 1.00 24.88 91 GLY A C 1
ATOM 755 O O . GLY A 1 94 ? 25.136 38.158 40.426 1.00 24.78 91 GLY A O 1
ATOM 756 N N . LYS A 1 95 ? 24.460 40.326 40.269 1.00 27.47 92 LYS A N 1
ATOM 757 C CA . LYS A 1 95 ? 25.752 40.909 39.912 1.00 29.69 92 LYS A CA 1
ATOM 758 C C . LYS A 1 95 ? 26.596 41.133 41.148 1.00 31.24 92 LYS A C 1
ATOM 759 O O . LYS A 1 95 ? 26.214 41.895 42.041 1.00 31.59 92 LYS A O 1
ATOM 765 N N . GLY A 1 96 ? 27.746 40.468 41.190 1.00 32.80 93 GLY A N 1
ATOM 766 C CA . GLY A 1 96 ? 28.746 40.695 42.228 1.00 34.89 93 GLY A CA 1
ATOM 767 C C . GLY A 1 96 ? 29.873 41.568 41.700 1.00 36.16 93 GLY A C 1
ATOM 768 O O . GLY A 1 96 ? 29.858 41.997 40.535 1.00 36.14 93 GLY A O 1
ATOM 769 N N . LYS A 1 97 ? 30.860 41.804 42.562 1.00 37.26 94 LYS A N 1
ATOM 770 C CA . LYS A 1 97 ? 31.987 42.704 42.289 1.00 38.28 94 LYS A CA 1
ATOM 771 C C . LYS A 1 97 ? 32.824 42.347 41.054 1.00 38.64 94 LYS A C 1
ATOM 772 O O . LYS A 1 97 ? 33.314 43.241 40.355 1.00 39.03 94 LYS A O 1
ATOM 778 N N . SER A 1 98 ? 32.976 41.051 40.782 1.00 38.97 95 SER A N 1
ATOM 779 C CA . SER A 1 98 ? 33.808 40.590 39.664 1.00 39.01 95 SER A CA 1
ATOM 780 C C . SER A 1 98 ? 32.987 40.004 38.517 1.00 38.39 95 SER A C 1
ATOM 781 O O . SER A 1 98 ? 33.311 40.208 37.341 1.00 39.08 95 SER A O 1
ATOM 784 N N . GLY A 1 99 ? 31.937 39.266 38.866 1.00 37.36 96 GLY A N 1
ATOM 785 C CA . GLY A 1 99 ? 31.001 38.713 37.890 1.00 35.75 96 GLY A CA 1
ATOM 786 C C . GLY A 1 99 ? 29.670 38.470 38.574 1.00 34.53 96 GLY A C 1
ATOM 787 O O . GLY A 1 99 ? 29.166 39.336 39.293 1.00 34.59 96 GLY A O 1
ATOM 788 N N . ASP A 1 100 ? 29.109 37.283 38.369 1.00 33.07 97 ASP A N 1
ATOM 789 C CA . ASP A 1 100 ? 27.879 36.889 39.053 1.00 31.21 97 ASP A CA 1
ATOM 790 C C . ASP A 1 100 ? 28.135 36.452 40.501 1.00 29.19 97 ASP A C 1
ATOM 791 O O . ASP A 1 100 ? 29.181 35.876 40.790 1.00 29.95 97 ASP A O 1
ATOM 796 N N . LEU A 1 101 ? 27.179 36.713 41.400 1.00 26.41 98 LEU A N 1
ATOM 797 C CA . LEU A 1 101 ? 27.153 36.131 42.758 1.00 23.56 98 LEU A CA 1
ATOM 798 C C . LEU A 1 101 ? 27.076 34.580 42.704 1.00 21.34 98 LEU A C 1
ATOM 799 O O . LEU A 1 101 ? 26.734 34.039 41.673 1.00 21.43 98 LEU A O 1
ATOM 804 N N . PRO A 1 102 ? 27.349 33.865 43.823 1.00 19.41 99 PRO A N 1
ATOM 805 C CA . PRO A 1 102 ? 27.383 32.392 43.688 1.00 17.97 99 PRO A CA 1
ATOM 806 C C . PRO A 1 102 ? 25.997 31.723 43.586 1.00 15.79 99 PRO A C 1
ATOM 807 O O . PRO A 1 102 ? 24.998 32.347 43.915 1.00 14.48 99 PRO A O 1
ATOM 811 N N . PRO A 1 103 ? 25.941 30.457 43.104 1.00 14.75 100 PRO A N 1
ATOM 812 C CA . PRO A 1 103 ? 24.672 29.699 43.151 1.00 13.05 100 PRO A CA 1
ATOM 813 C C . PRO A 1 103 ? 24.203 29.627 44.594 1.00 12.03 100 PRO A C 1
ATOM 814 O O . PRO A 1 103 ? 25.013 29.466 45.531 1.00 12.31 100 PRO A O 1
ATOM 818 N N . ARG A 1 104 ? 22.894 29.746 44.788 1.00 10.45 101 ARG A N 1
ATOM 819 C CA . ARG A 1 104 ? 22.319 29.781 46.153 1.00 10.51 101 ARG A CA 1
ATOM 820 C C . ARG A 1 104 ? 22.500 28.469 46.880 1.00 12.65 101 ARG A C 1
ATOM 821 O O . ARG A 1 104 ? 22.231 27.397 46.346 1.00 13.23 101 ARG A O 1
ATOM 829 N N . LYS A 1 105 ? 22.927 28.568 48.130 1.00 13.28 102 LYS A N 1
ATOM 830 C CA . LYS A 1 105 ? 23.080 27.370 48.941 1.00 14.48 102 LYS A CA 1
ATOM 831 C C . LYS A 1 105 ? 21.729 26.683 49.111 1.00 13.16 102 LYS A C 1
ATOM 832 O O . LYS A 1 105 ? 20.679 27.329 49.244 1.00 13.65 102 LYS A O 1
ATOM 838 N N . GLY A 1 106 ? 21.752 25.361 49.012 1.00 13.38 103 GLY A N 1
ATOM 839 C CA . GLY A 1 106 ? 20.546 24.575 49.214 1.00 11.54 103 GLY A CA 1
ATOM 840 C C . GLY A 1 106 ? 19.692 24.337 47.974 1.00 10.45 103 GLY A C 1
ATOM 841 O O . GLY A 1 106 ? 18.747 23.551 48.051 1.00 10.19 103 GLY A O 1
ATOM 842 N N . PHE A 1 107 ? 19.988 24.991 46.834 1.00 8.51 104 PHE A N 1
ATOM 843 C CA . PHE A 1 107 ? 19.097 24.896 45.697 1.00 9.46 104 PHE A CA 1
ATOM 844 C C . PHE A 1 107 ? 19.149 23.518 45.019 1.00 8.83 104 PHE A C 1
ATOM 845 O O . PHE A 1 107 ? 18.092 22.890 44.789 1.00 8.10 104 PHE A O 1
ATOM 853 N N . ALA A 1 108 ? 20.366 23.045 44.729 1.00 8.42 105 ALA A N 1
ATOM 854 C CA . ALA A 1 108 ? 20.539 21.708 44.137 1.00 8.84 105 ALA A CA 1
ATOM 855 C C . ALA A 1 108 ? 19.941 20.603 45.008 1.00 9.41 105 ALA A C 1
ATOM 856 O O . ALA A 1 108 ? 19.338 19.653 44.493 1.00 9.29 105 ALA A O 1
ATOM 858 N N . GLN A 1 109 ? 20.116 20.743 46.320 1.00 8.60 106 GLN A N 1
ATOM 859 C CA A GLN A 1 109 ? 19.567 19.757 47.237 0.50 8.99 106 GLN A CA 1
ATOM 860 C CA B GLN A 1 109 ? 19.564 19.831 47.327 0.50 9.31 106 GLN A CA 1
ATOM 861 C C . GLN A 1 109 ? 18.077 19.598 47.064 1.00 8.73 106 GLN A C 1
ATOM 862 O O . GLN A 1 109 ? 17.559 18.490 47.244 1.00 9.05 106 GLN A O 1
ATOM 873 N N . LYS A 1 110 ? 17.391 20.679 46.674 1.00 8.82 107 LYS A N 1
ATOM 874 C CA . LYS A 1 110 ? 15.954 20.614 46.466 1.00 9.13 107 LYS A CA 1
ATOM 875 C C . LYS A 1 110 ? 15.537 19.904 45.191 1.00 9.07 107 LYS A C 1
ATOM 876 O O . LYS A 1 110 ? 14.620 19.061 45.229 1.00 9.91 107 LYS A O 1
ATOM 882 N N . TRP A 1 111 ? 16.188 20.240 44.063 1.00 7.74 108 TRP A N 1
ATOM 883 C CA . TRP A 1 111 ? 15.590 19.966 42.751 1.00 8.02 108 TRP A CA 1
ATOM 884 C C . TRP A 1 111 ? 16.361 19.042 41.822 1.00 7.19 108 TRP A C 1
ATOM 885 O O . TRP A 1 111 ? 15.787 18.487 40.861 1.00 7.25 108 TRP A O 1
ATOM 896 N N . HIS A 1 112 ? 17.667 18.877 42.041 1.00 7.38 109 HIS A N 1
ATOM 897 C CA . HIS A 1 112 ? 18.429 18.073 41.059 1.00 7.02 109 HIS A CA 1
ATOM 898 C C . HIS A 1 112 ? 17.965 16.604 40.983 1.00 6.56 109 HIS A C 1
ATOM 899 O O . HIS A 1 112 ? 17.754 16.077 39.915 1.00 7.84 109 HIS A O 1
ATOM 906 N N . GLN A 1 113 ? 17.846 15.943 42.133 1.00 6.69 110 GLN A N 1
ATOM 907 C CA . GLN A 1 113 ? 17.550 14.503 42.090 1.00 8.49 110 GLN A CA 1
ATOM 908 C C . GLN A 1 113 ? 16.220 14.145 41.378 1.00 8.42 110 GLN A C 1
ATOM 909 O O . GLN A 1 113 ? 16.189 13.207 40.569 1.00 8.32 110 GLN A O 1
ATOM 915 N N . PRO A 1 114 ? 15.132 14.894 41.662 1.00 10.20 111 PRO A N 1
ATOM 916 C CA . PRO A 1 114 ? 13.870 14.588 40.985 1.00 9.96 111 PRO A CA 1
ATOM 917 C C . PRO A 1 114 ? 14.003 14.746 39.471 1.00 9.71 111 PRO A C 1
ATOM 918 O O . PRO A 1 114 ? 13.412 13.966 38.722 1.00 10.25 111 PRO A O 1
ATOM 922 N N . ILE A 1 115 ? 14.816 15.706 39.030 1.00 8.45 112 ILE A N 1
ATOM 923 C CA . ILE A 1 115 ? 15.061 15.892 37.567 1.00 7.33 112 ILE A CA 1
ATOM 924 C C . ILE A 1 115 ? 15.896 14.722 37.052 1.00 7.84 112 ILE A C 1
ATOM 925 O O . ILE A 1 115 ? 15.538 14.101 36.036 1.00 8.42 112 ILE A O 1
ATOM 930 N N . LEU A 1 116 ? 16.991 14.408 37.739 1.00 8.15 113 LEU A N 1
ATOM 931 C CA . LEU A 1 116 ? 17.849 13.273 37.308 1.00 8.75 113 LEU A CA 1
ATOM 932 C C . LEU A 1 116 ? 17.079 11.942 37.262 1.00 9.92 113 LEU A C 1
ATOM 933 O O . LEU A 1 116 ? 17.342 11.090 36.427 1.00 10.39 113 LEU A O 1
ATOM 938 N N . ASP A 1 117 ? 16.094 11.782 38.141 1.00 8.99 114 ASP A N 1
ATOM 939 C CA . ASP A 1 117 ? 15.260 10.571 38.116 1.00 10.45 114 ASP A CA 1
ATOM 940 C C . ASP A 1 117 ? 14.453 10.409 36.837 1.00 10.42 114 ASP A C 1
ATOM 941 O O . ASP A 1 117 ? 13.933 9.327 36.593 1.00 12.02 114 ASP A O 1
ATOM 946 N N . LEU A 1 118 ? 14.378 11.459 36.014 1.00 10.61 115 LEU A N 1
ATOM 947 C CA . LEU A 1 118 ? 13.662 11.404 34.739 1.00 11.47 115 LEU A CA 1
ATOM 948 C C . LEU A 1 118 ? 14.650 11.368 33.589 1.00 11.98 115 LEU A C 1
ATOM 949 O O . LEU A 1 118 ? 14.292 11.593 32.444 1.00 12.97 115 LEU A O 1
ATOM 954 N N . LEU A 1 119 ? 15.907 11.088 33.901 1.00 12.27 116 LEU A N 1
ATOM 955 C CA . LEU A 1 119 ? 16.933 11.009 32.853 1.00 12.49 116 LEU A CA 1
ATOM 956 C C . LEU A 1 119 ? 17.637 9.651 32.928 1.00 12.67 116 LEU A C 1
ATOM 957 O O . LEU A 1 119 ? 18.779 9.557 33.407 1.00 13.68 116 LEU A O 1
ATOM 962 N N . PRO A 1 120 ? 16.968 8.600 32.432 1.00 12.67 117 PRO A N 1
ATOM 963 C CA . PRO A 1 120 ? 17.506 7.259 32.666 1.00 12.43 117 PRO A CA 1
ATOM 964 C C . PRO A 1 120 ? 18.742 6.883 31.843 1.00 11.98 117 PRO A C 1
ATOM 965 O O . PRO A 1 120 ? 19.406 5.894 32.173 1.00 12.92 117 PRO A O 1
ATOM 969 N N . ASP A 1 121 ? 19.070 7.649 30.807 1.00 10.23 118 ASP A N 1
ATOM 970 C CA . ASP A 1 121 ? 20.183 7.272 29.926 1.00 9.76 118 ASP A CA 1
ATOM 971 C C . ASP A 1 121 ? 21.512 7.990 30.241 1.00 9.61 118 ASP A C 1
ATOM 972 O O . ASP A 1 121 ? 22.471 7.886 29.477 1.00 9.85 118 ASP A O 1
ATOM 977 N N . ILE A 1 122 ? 21.589 8.736 31.347 1.00 9.68 119 ILE A N 1
ATOM 978 C CA . ILE A 1 122 ? 22.848 9.430 31.675 1.00 9.54 119 ILE A CA 1
ATOM 979 C C . ILE A 1 122 ? 23.990 8.430 31.951 1.00 10.04 119 ILE A C 1
ATOM 980 O O . ILE A 1 122 ? 23.844 7.534 32.820 1.00 10.83 119 ILE A O 1
ATOM 985 N N . GLN A 1 123 ? 25.086 8.573 31.197 1.00 9.39 120 GLN A N 1
ATOM 986 C CA . GLN A 1 123 ? 26.292 7.751 31.357 1.00 10.01 120 GLN A CA 1
ATOM 987 C C . GLN A 1 123 ? 27.468 8.526 31.969 1.00 11.21 120 GLN A C 1
ATOM 988 O O . GLN A 1 123 ? 28.386 7.917 32.529 1.00 12.26 120 GLN A O 1
ATOM 994 N N . LEU A 1 124 ? 27.440 9.857 31.872 1.00 9.80 121 LEU A N 1
ATOM 995 C CA . LEU A 1 124 ? 28.570 10.689 32.337 1.00 9.24 121 LEU A CA 1
ATOM 996 C C . LEU A 1 124 ? 28.038 12.021 32.803 1.00 8.52 121 LEU A C 1
ATOM 997 O O . LEU A 1 124 ? 27.206 12.612 32.134 1.00 8.42 121 LEU A O 1
ATOM 1002 N N . THR A 1 125 ? 28.513 12.473 33.958 1.00 7.11 122 THR A N 1
ATOM 1003 C CA . THR A 1 125 ? 28.180 13.785 34.446 1.00 8.38 122 THR A CA 1
ATOM 1004 C C . THR A 1 125 ? 29.471 14.604 34.545 1.00 8.38 122 THR A C 1
ATOM 1005 O O . THR A 1 125 ? 30.419 14.252 35.275 1.00 8.66 122 THR A O 1
ATOM 1009 N N . ILE A 1 126 ? 29.490 15.698 33.805 1.00 8.35 123 ILE A N 1
ATOM 1010 C CA . ILE A 1 126 ? 30.676 16.570 33.742 1.00 7.50 123 ILE A CA 1
ATOM 1011 C C . ILE A 1 126 ? 30.523 17.674 34.772 1.00 7.80 123 ILE A C 1
ATOM 1012 O O . ILE A 1 126 ? 29.531 18.396 34.775 1.00 7.77 123 ILE A O 1
ATOM 1017 N N . LEU A 1 127 ? 31.486 17.766 35.691 1.00 7.76 124 LEU A N 1
ATOM 1018 C CA . LEU A 1 127 ? 31.406 18.670 36.819 1.00 7.51 124 LEU A CA 1
ATOM 1019 C C . LEU A 1 127 ? 32.342 19.865 36.639 1.00 8.77 124 LEU A C 1
ATOM 1020 O O . LEU A 1 127 ? 33.577 19.752 36.841 1.00 6.82 124 LEU A O 1
ATOM 1025 N N . ILE A 1 128 ? 31.757 21.007 36.241 1.00 8.90 125 ILE A N 1
ATOM 1026 C CA . ILE A 1 128 ? 32.567 22.184 35.888 1.00 10.07 125 ILE A CA 1
ATOM 1027 C C . ILE A 1 128 ? 32.635 23.200 37.022 1.00 11.58 125 ILE A C 1
ATOM 1028 O O . ILE A 1 128 ? 31.612 23.815 37.411 1.00 12.62 125 ILE A O 1
ATOM 1033 N N . GLY A 1 129 ? 33.809 23.291 37.634 1.00 11.19 126 GLY A N 1
ATOM 1034 C CA . GLY A 1 129 ? 34.049 24.283 38.664 1.00 11.07 126 GLY A CA 1
ATOM 1035 C C . GLY A 1 129 ? 33.820 23.800 40.074 1.00 11.28 126 GLY A C 1
ATOM 1036 O O . GLY A 1 129 ? 33.384 22.651 40.295 1.00 10.84 126 GLY A O 1
ATOM 1037 N N . ASN A 1 130 ? 34.161 24.653 41.047 1.00 10.66 127 ASN A N 1
ATOM 1038 C CA . ASN A 1 130 ? 34.101 24.254 42.450 1.00 11.63 127 ASN A CA 1
ATOM 1039 C C . ASN A 1 130 ? 32.739 23.854 42.987 1.00 11.11 127 ASN A C 1
ATOM 1040 O O . ASN A 1 130 ? 32.633 22.856 43.709 1.00 11.40 127 ASN A O 1
ATOM 1045 N N . TYR A 1 131 ? 31.712 24.664 42.723 1.00 10.98 128 TYR A N 1
ATOM 1046 C CA . TYR A 1 131 ? 30.383 24.387 43.334 1.00 9.66 128 TYR A CA 1
ATOM 1047 C C . TYR A 1 131 ? 29.870 23.015 42.888 1.00 8.62 128 TYR A C 1
ATOM 1048 O O . TYR A 1 131 ? 29.420 22.220 43.721 1.00 10.77 128 TYR A O 1
ATOM 1057 N N . ALA A 1 132 ? 30.010 22.722 41.597 1.00 8.44 129 ALA A N 1
ATOM 1058 C CA . ALA A 1 132 ? 29.549 21.445 41.038 1.00 8.01 129 ALA A CA 1
ATOM 1059 C C . ALA A 1 132 ? 30.314 20.242 41.617 1.00 8.37 129 ALA A C 1
ATOM 1060 O O . ALA A 1 132 ? 29.718 19.240 41.958 1.00 7.80 129 ALA A O 1
ATOM 1062 N N . GLN A 1 133 ? 31.643 20.354 41.666 1.00 7.94 130 GLN A N 1
ATOM 1063 C CA . GLN A 1 133 ? 32.517 19.295 42.252 1.00 7.09 130 GLN A CA 1
ATOM 1064 C C . GLN A 1 133 ? 32.298 19.069 43.748 1.00 7.19 130 GLN A C 1
ATOM 1065 O O . GLN A 1 133 ? 32.147 17.944 44.172 1.00 6.87 130 GLN A O 1
ATOM 1071 N N . LYS A 1 134 ? 32.319 20.124 44.554 1.00 7.76 131 LYS A N 1
ATOM 1072 C CA . LYS A 1 134 ? 32.152 19.932 45.995 1.00 7.88 131 LYS A CA 1
ATOM 1073 C C . LYS A 1 134 ? 30.819 19.242 46.309 1.00 7.05 131 LYS A C 1
ATOM 1074 O O . LYS A 1 134 ? 30.720 18.416 47.258 1.00 7.46 131 LYS A O 1
ATOM 1080 N N . TYR A 1 135 ? 29.799 19.561 45.523 1.00 6.71 132 TYR A N 1
ATOM 1081 C CA . TYR A 1 135 ? 28.480 18.969 45.740 1.00 6.98 132 TYR A CA 1
ATOM 1082 C C . TYR A 1 135 ? 28.452 17.502 45.288 1.00 6.26 132 TYR A C 1
ATOM 1083 O O . TYR A 1 135 ? 28.276 16.592 46.084 1.00 7.74 132 TYR A O 1
ATOM 1092 N N . TYR A 1 136 ? 28.694 17.250 44.014 1.00 6.29 133 TYR A N 1
ATOM 1093 C CA . TYR A 1 136 ? 28.580 15.882 43.524 1.00 6.78 133 TYR A CA 1
ATOM 1094 C C . TYR A 1 136 ? 29.660 14.903 43.957 1.00 7.83 133 TYR A C 1
ATOM 1095 O O . TYR A 1 136 ? 29.410 13.689 43.995 1.00 7.37 133 TYR A O 1
ATOM 1104 N N . LEU A 1 137 ? 30.856 15.419 44.250 1.00 8.25 134 LEU A N 1
ATOM 1105 C CA . LEU A 1 137 ? 31.928 14.581 44.795 1.00 8.25 134 LEU A CA 1
ATOM 1106 C C . LEU A 1 137 ? 31.975 14.572 46.312 1.00 7.82 134 LEU A C 1
ATOM 1107 O O . LEU A 1 137 ? 32.842 13.929 46.904 1.00 7.73 134 LEU A O 1
ATOM 1112 N N . HIS A 1 138 ? 31.002 15.227 46.936 1.00 8.03 135 HIS A N 1
ATOM 1113 C CA . HIS A 1 138 ? 30.913 15.262 48.415 1.00 6.75 135 HIS A CA 1
ATOM 1114 C C . HIS A 1 138 ? 32.264 15.656 49.050 1.00 8.26 135 HIS A C 1
ATOM 1115 O O . HIS A 1 138 ? 32.786 14.946 49.938 1.00 9.04 135 HIS A O 1
ATOM 1122 N N . GLN A 1 139 ? 32.790 16.810 48.637 1.00 8.06 136 GLN A N 1
ATOM 1123 C CA . GLN A 1 139 ? 34.087 17.326 49.132 1.00 8.20 136 GLN A CA 1
ATOM 1124 C C . GLN A 1 139 ? 33.930 18.536 50.028 1.00 8.50 136 GLN A C 1
ATOM 1125 O O . GLN A 1 139 ? 33.103 19.424 49.745 1.00 9.58 136 GLN A O 1
ATOM 1131 N N . LYS A 1 140 ? 34.763 18.598 51.068 1.00 10.12 137 LYS A N 1
ATOM 1132 C CA . LYS A 1 140 ? 34.833 19.819 51.866 1.00 11.10 137 LYS A CA 1
ATOM 1133 C C . LYS A 1 140 ? 35.350 20.925 50.971 1.00 11.12 137 LYS A C 1
ATOM 1134 O O . LYS A 1 140 ? 35.993 20.642 49.948 1.00 8.92 137 LYS A O 1
ATOM 1140 N N . SER A 1 141 ? 35.057 22.174 51.349 1.00 11.38 138 SER A N 1
ATOM 1141 C CA . SER A 1 141 ? 35.374 23.321 50.489 1.00 12.17 138 SER A CA 1
ATOM 1142 C C . SER A 1 141 ? 36.869 23.533 50.364 1.00 10.77 138 SER A C 1
ATOM 1143 O O . SER A 1 141 ? 37.304 24.169 49.412 1.00 12.28 138 SER A O 1
ATOM 1146 N N . SER A 1 142 ? 37.642 22.973 51.300 1.00 9.17 139 SER A N 1
ATOM 1147 C CA . SER A 1 142 ? 39.110 23.063 51.297 1.00 8.20 139 SER A CA 1
ATOM 1148 C C . SER A 1 142 ? 39.821 22.108 50.324 1.00 9.04 139 SER A C 1
ATOM 1149 O O . SER A 1 142 ? 41.025 22.248 50.094 1.00 8.53 139 SER A O 1
ATOM 1152 N N . VAL A 1 143 ? 39.076 21.170 49.720 1.00 7.03 140 VAL A N 1
ATOM 1153 C CA . VAL A 1 143 ? 39.663 20.296 48.691 1.00 9.12 140 VAL A CA 1
ATOM 1154 C C . VAL A 1 143 ? 39.965 21.205 47.509 1.00 7.94 140 VAL A C 1
ATOM 1155 O O . VAL A 1 143 ? 39.151 22.072 47.180 1.00 9.05 140 VAL A O 1
ATOM 1159 N N . LYS A 1 144 ? 41.122 20.997 46.873 1.00 8.36 141 LYS A N 1
ATOM 1160 C CA . LYS A 1 144 ? 41.566 21.864 45.766 1.00 7.84 141 LYS A CA 1
ATOM 1161 C C . LYS A 1 144 ? 41.053 21.395 44.409 1.00 9.34 141 LYS A C 1
ATOM 1162 O O . LYS A 1 144 ? 41.200 20.227 44.061 1.00 9.82 141 LYS A O 1
ATOM 1168 N N . LEU A 1 145 ? 40.459 22.324 43.667 1.00 8.77 142 LEU A N 1
ATOM 1169 C CA . LEU A 1 145 ? 39.997 22.101 42.294 1.00 10.43 142 LEU A CA 1
ATOM 1170 C C . LEU A 1 145 ? 41.094 21.481 41.417 1.00 10.68 142 LEU A C 1
ATOM 1171 O O . LEU A 1 145 ? 40.857 20.501 40.696 1.00 9.53 142 LEU A O 1
ATOM 1176 N N . THR A 1 146 ? 42.302 22.044 41.475 1.00 11.10 143 THR A N 1
ATOM 1177 C CA . THR A 1 146 ? 43.377 21.580 40.576 1.00 11.67 143 THR A CA 1
ATOM 1178 C C . THR A 1 146 ? 43.719 20.119 40.914 1.00 10.67 143 THR A C 1
ATOM 1179 O O . THR A 1 146 ? 43.916 19.301 40.028 1.00 11.12 143 THR A O 1
ATOM 1183 N N . ASP A 1 147 ? 43.729 19.790 42.205 1.00 10.86 144 ASP A N 1
ATOM 1184 C CA . ASP A 1 147 ? 43.970 18.398 42.645 1.00 11.08 144 ASP A CA 1
ATOM 1185 C C . ASP A 1 147 ? 42.915 17.405 42.102 1.00 9.08 144 ASP A C 1
ATOM 1186 O O . ASP A 1 147 ? 43.235 16.302 41.644 1.00 8.46 144 ASP A O 1
ATOM 1191 N N . THR A 1 148 ? 41.660 17.827 42.136 1.00 9.52 145 THR A N 1
ATOM 1192 C CA . THR A 1 148 ? 40.517 17.010 41.724 1.00 8.15 145 THR A CA 1
ATOM 1193 C C . THR A 1 148 ? 40.609 16.703 40.239 1.00 8.81 145 THR A C 1
ATOM 1194 O O . THR A 1 148 ? 40.437 15.540 39.814 1.00 8.87 145 THR A O 1
ATOM 1198 N N . VAL A 1 149 ? 40.905 17.734 39.461 1.00 8.00 146 VAL A N 1
ATOM 1199 C CA . VAL A 1 149 ? 40.992 17.579 38.006 1.00 8.63 146 VAL A CA 1
ATOM 1200 C C . VAL A 1 149 ? 42.238 16.729 37.653 1.00 8.89 146 VAL A C 1
ATOM 1201 O O . VAL A 1 149 ? 42.177 15.858 36.782 1.00 8.47 146 VAL A O 1
ATOM 1205 N N . ALA A 1 150 ? 43.338 16.940 38.359 1.00 9.19 147 ALA A N 1
ATOM 1206 C CA . ALA A 1 150 ? 44.570 16.183 38.066 1.00 10.30 147 ALA A CA 1
ATOM 1207 C C . ALA A 1 150 ? 44.389 14.667 38.281 1.00 10.04 147 ALA A C 1
ATOM 1208 O O . ALA A 1 150 ? 45.030 13.871 37.591 1.00 10.88 147 ALA A O 1
ATOM 1210 N N . HIS A 1 151 ? 43.528 14.266 39.218 1.00 8.40 148 HIS A N 1
ATOM 1211 C CA . HIS A 1 151 ? 43.216 12.828 39.354 1.00 8.43 148 HIS A CA 1
ATOM 1212 C C . HIS A 1 151 ? 41.768 12.505 38.940 1.00 8.42 148 HIS A C 1
ATOM 1213 O O . HIS A 1 151 ? 41.052 11.774 39.630 1.00 8.14 148 HIS A O 1
ATOM 1220 N N . TYR A 1 152 ? 41.353 13.054 37.803 1.00 9.39 149 TYR A N 1
ATOM 1221 C CA . TYR A 1 152 ? 39.974 12.871 37.294 1.00 9.18 149 TYR A CA 1
ATOM 1222 C C . TYR A 1 152 ? 39.553 11.399 37.194 1.00 8.59 149 TYR A C 1
ATOM 1223 O O . TYR A 1 152 ? 38.372 11.101 37.347 1.00 9.80 149 TYR A O 1
ATOM 1232 N N . LYS A 1 153 ? 40.509 10.478 36.951 1.00 7.16 150 LYS A N 1
ATOM 1233 C CA . LYS A 1 153 ? 40.146 9.061 36.783 1.00 8.14 150 LYS A CA 1
ATOM 1234 C C . LYS A 1 153 ? 39.529 8.474 38.050 1.00 8.93 150 LYS A C 1
ATOM 1235 O O . LYS A 1 153 ? 38.775 7.509 37.971 1.00 10.41 150 LYS A O 1
ATOM 1241 N N . LYS A 1 154 ? 39.829 9.065 39.213 1.00 8.64 151 LYS A N 1
ATOM 1242 C CA . LYS A 1 154 ? 39.234 8.641 40.475 1.00 9.94 151 LYS A CA 1
ATOM 1243 C C . LYS A 1 154 ? 37.694 8.662 40.469 1.00 9.64 151 LYS A C 1
ATOM 1244 O O . LYS A 1 154 ? 37.047 7.856 41.155 1.00 8.10 151 LYS A O 1
ATOM 1250 N N . TYR A 1 155 ? 37.122 9.551 39.666 1.00 9.28 152 TYR A N 1
ATOM 1251 C CA . TYR A 1 155 ? 35.704 9.821 39.753 1.00 9.26 152 TYR A CA 1
ATOM 1252 C C . TYR A 1 155 ? 34.946 9.184 38.598 1.00 8.82 152 TYR A C 1
ATOM 1253 O O . TYR A 1 155 ? 33.718 9.207 38.623 1.00 9.52 152 TYR A O 1
ATOM 1262 N N . LEU A 1 156 ? 35.689 8.644 37.626 1.00 9.09 153 LEU A N 1
ATOM 1263 C CA . LEU A 1 156 ? 35.108 7.933 36.475 1.00 9.60 153 LEU A CA 1
ATOM 1264 C C . LEU A 1 156 ? 34.616 6.549 36.928 1.00 10.16 153 LEU A C 1
ATOM 1265 O O . LEU A 1 156 ? 35.115 6.031 37.930 1.00 10.20 153 LEU A O 1
ATOM 1270 N N . PRO A 1 157 ? 33.626 5.956 36.229 1.00 9.75 154 PRO A N 1
ATOM 1271 C CA . PRO A 1 157 ? 32.938 6.450 35.068 1.00 10.61 154 PRO A CA 1
ATOM 1272 C C . PRO A 1 157 ? 31.851 7.496 35.305 1.00 9.43 154 PRO A C 1
ATOM 1273 O O . PRO A 1 157 ? 31.435 8.144 34.330 1.00 10.82 154 PRO A O 1
ATOM 1277 N N . ASP A 1 158 ? 31.371 7.694 36.531 1.00 9.73 155 ASP A N 1
ATOM 1278 C CA . ASP A 1 158 ? 30.193 8.564 36.683 1.00 8.96 155 ASP A CA 1
ATOM 1279 C C . ASP A 1 158 ? 30.455 10.059 36.471 1.00 8.53 155 ASP A C 1
ATOM 1280 O O . ASP A 1 158 ? 29.577 10.783 36.012 1.00 8.29 155 ASP A O 1
ATOM 1285 N N . TYR A 1 159 ? 31.623 10.534 36.898 1.00 8.35 156 TYR A N 1
ATOM 1286 C CA . TYR A 1 159 ? 31.882 11.992 36.937 1.00 7.80 156 TYR A CA 1
ATOM 1287 C C . TYR A 1 159 ? 33.194 12.339 36.294 1.00 7.77 156 TYR A C 1
ATOM 1288 O O . TYR A 1 159 ? 34.167 11.611 36.426 1.00 8.23 156 TYR A O 1
ATOM 1297 N N . PHE A 1 160 ? 33.222 13.483 35.622 1.00 7.61 157 PHE A N 1
ATOM 1298 C CA . PHE A 1 160 ? 34.443 14.005 35.047 1.00 7.79 157 PHE A CA 1
ATOM 1299 C C . PHE A 1 160 ? 34.586 15.468 35.444 1.00 7.63 157 PHE A C 1
ATOM 1300 O O . PHE A 1 160 ? 33.870 16.331 34.898 1.00 9.01 157 PHE A O 1
ATOM 1308 N N . PRO A 1 161 ? 35.510 15.760 36.385 1.00 7.22 158 PRO A N 1
ATOM 1309 C CA . PRO A 1 161 ? 35.716 17.159 36.810 1.00 7.57 158 PRO A CA 1
ATOM 1310 C C . PRO A 1 161 ? 36.561 17.973 35.819 1.00 7.91 158 PRO A C 1
ATOM 1311 O O . PRO A 1 161 ? 37.561 17.474 35.275 1.00 8.41 158 PRO A O 1
ATOM 1315 N N . LEU A 1 162 ? 36.122 19.201 35.550 1.00 8.75 159 LEU A N 1
ATOM 1316 C CA . LEU A 1 162 ? 36.836 20.148 34.722 1.00 8.78 159 LEU A CA 1
ATOM 1317 C C . LEU A 1 162 ? 36.931 21.532 35.339 1.00 9.98 159 LEU A C 1
ATOM 1318 O O . LEU A 1 162 ? 36.212 21.856 36.274 1.00 8.64 159 LEU A O 1
ATOM 1323 N N . VAL A 1 163 ? 37.862 22.344 34.839 1.00 10.85 160 VAL A N 1
ATOM 1324 C CA . VAL A 1 163 ? 37.898 23.762 35.211 1.00 10.99 160 VAL A CA 1
ATOM 1325 C C . VAL A 1 163 ? 36.981 24.465 34.213 1.00 11.70 160 VAL A C 1
ATOM 1326 O O . VAL A 1 163 ? 36.641 23.881 33.151 1.00 11.38 160 VAL A O 1
ATOM 1330 N N . HIS A 1 164 ? 36.571 25.699 34.520 1.00 12.48 161 HIS A N 1
ATOM 1331 C CA . HIS A 1 164 ? 35.756 26.451 33.538 1.00 13.88 161 HIS A CA 1
ATOM 1332 C C . HIS A 1 164 ? 36.524 26.831 32.296 1.00 14.36 161 HIS A C 1
ATOM 1333 O O . HIS A 1 164 ? 37.702 27.216 32.389 1.00 13.46 161 HIS A O 1
ATOM 1340 N N . PRO A 1 165 ? 35.861 26.745 31.120 1.00 15.72 162 PRO A N 1
ATOM 1341 C CA . PRO A 1 165 ? 36.484 27.179 29.882 1.00 17.54 162 PRO A CA 1
ATOM 1342 C C . PRO A 1 165 ? 36.503 28.700 29.705 1.00 18.88 162 PRO A C 1
ATOM 1343 O O . PRO A 1 165 ? 36.335 29.184 28.592 1.00 19.22 162 PRO A O 1
ATOM 1347 N N . SER A 1 166 ? 36.755 29.426 30.794 1.00 21.12 163 SER A N 1
ATOM 1348 C CA . SER A 1 166 ? 36.797 30.901 30.827 1.00 22.76 163 SER A CA 1
ATOM 1349 C C . SER A 1 166 ? 38.123 31.510 30.340 1.00 23.94 163 SER A C 1
ATOM 1350 O O . SER A 1 166 ? 39.177 30.880 30.464 1.00 23.94 163 SER A O 1
ATOM 1353 N N . PRO A 1 167 ? 38.085 32.766 29.823 1.00 24.72 164 PRO A N 1
ATOM 1354 C CA . PRO A 1 167 ? 39.306 33.445 29.388 1.00 24.54 164 PRO A CA 1
ATOM 1355 C C . PRO A 1 167 ? 40.290 33.672 30.523 1.00 24.55 164 PRO A C 1
ATOM 1356 O O . PRO A 1 167 ? 41.494 33.581 30.315 1.00 24.60 164 PRO A O 1
ATOM 1360 N N . ARG A 1 168 ? 39.784 33.942 31.721 1.00 23.65 165 ARG A N 1
ATOM 1361 C CA . ARG A 1 168 ? 40.644 34.088 32.881 1.00 23.19 165 ARG A CA 1
ATOM 1362 C C . ARG A 1 168 ? 41.399 32.812 33.214 1.00 22.28 165 ARG A C 1
ATOM 1363 O O . ARG A 1 168 ? 42.455 32.876 33.845 1.00 23.22 165 ARG A O 1
ATOM 1371 N N . ASN A 1 169 ? 40.882 31.653 32.792 1.00 19.83 166 ASN A N 1
ATOM 1372 C CA . ASN A 1 169 ? 41.597 30.401 33.018 1.00 17.46 166 ASN A CA 1
ATOM 1373 C C . ASN A 1 169 ? 42.684 30.106 31.991 1.00 15.35 166 ASN A C 1
ATOM 1374 O O . ASN A 1 169 ? 43.350 29.087 32.103 1.00 14.41 166 ASN A O 1
ATOM 1379 N N . GLN A 1 170 ? 42.873 30.992 31.011 1.00 15.26 167 GLN A N 1
ATOM 1380 C CA A GLN A 1 170 ? 43.886 30.766 29.981 0.50 14.59 167 GLN A CA 1
ATOM 1381 C CA B GLN A 1 170 ? 43.895 30.788 29.977 0.50 14.74 167 GLN A CA 1
ATOM 1382 C C . GLN A 1 170 ? 45.276 30.687 30.609 1.00 13.65 167 GLN A C 1
ATOM 1383 O O . GLN A 1 170 ? 46.098 29.842 30.227 1.00 13.15 167 GLN A O 1
ATOM 1394 N N . ILE A 1 171 ? 45.534 31.548 31.586 1.00 12.29 168 ILE A N 1
ATOM 1395 C CA . ILE A 1 171 ? 46.833 31.504 32.257 1.00 10.92 168 ILE A CA 1
ATOM 1396 C C . ILE A 1 171 ? 46.969 30.195 33.059 1.00 10.43 168 ILE A C 1
ATOM 1397 O O . ILE A 1 171 ? 48.032 29.559 33.028 1.00 10.00 168 ILE A O 1
ATOM 1402 N N . TRP A 1 172 ? 45.893 29.762 33.717 1.00 10.42 169 TRP A N 1
ATOM 1403 C CA . TRP A 1 172 ? 45.909 28.463 34.440 1.00 10.14 169 TRP A CA 1
ATOM 1404 C C . TRP A 1 172 ? 46.263 27.299 33.493 1.00 10.59 169 TRP A C 1
ATOM 1405 O O . TRP A 1 172 ? 47.064 26.419 33.848 1.00 10.45 169 TRP A O 1
ATOM 1424 N N . SER A 1 174 ? 48.034 27.477 30.773 1.00 9.22 171 SER A N 1
ATOM 1425 C CA A SER A 1 174 ? 49.449 27.589 30.403 0.50 9.54 171 SER A CA 1
ATOM 1426 C CA B SER A 1 174 ? 49.457 27.628 30.417 0.50 9.14 171 SER A CA 1
ATOM 1427 C C . SER A 1 174 ? 50.329 27.024 31.510 1.00 9.32 171 SER A C 1
ATOM 1428 O O . SER A 1 174 ? 51.380 26.446 31.228 1.00 9.13 171 SER A O 1
ATOM 1433 N N . ARG A 1 175 ? 49.884 27.172 32.761 1.00 9.00 172 ARG A N 1
ATOM 1434 C CA A ARG A 1 175 ? 50.661 26.647 33.878 0.50 8.91 172 ARG A CA 1
ATOM 1435 C CA B ARG A 1 175 ? 50.615 26.653 33.917 0.50 9.56 172 ARG A CA 1
ATOM 1436 C C . ARG A 1 175 ? 50.410 25.157 34.116 1.00 9.35 172 ARG A C 1
ATOM 1437 O O . ARG A 1 175 ? 51.124 24.529 34.903 1.00 9.96 172 ARG A O 1
ATOM 1452 N N . HIS A 1 176 ? 49.399 24.590 33.452 1.00 8.86 173 HIS A N 1
ATOM 1453 C CA . HIS A 1 176 ? 49.022 23.178 33.653 1.00 8.94 173 HIS A CA 1
ATOM 1454 C C . HIS A 1 176 ? 48.771 22.492 32.305 1.00 8.39 173 HIS A C 1
ATOM 1455 O O . HIS A 1 176 ? 47.639 22.083 32.017 1.00 8.65 173 HIS A O 1
ATOM 1462 N N . PRO A 1 177 ? 49.825 22.371 31.463 1.00 8.37 174 PRO A N 1
ATOM 1463 C CA . PRO A 1 177 ? 49.609 21.874 30.094 1.00 7.66 174 PRO A CA 1
ATOM 1464 C C . PRO A 1 177 ? 49.061 20.440 30.000 1.00 7.79 174 PRO A C 1
ATOM 1465 O O . PRO A 1 177 ? 48.531 20.075 28.942 1.00 8.30 174 PRO A O 1
ATOM 1469 N N . TRP A 1 178 ? 49.190 19.670 31.085 1.00 8.31 175 TRP A N 1
ATOM 1470 C CA . TRP A 1 178 ? 48.652 18.316 31.178 1.00 8.04 175 TRP A CA 1
ATOM 1471 C C . TRP A 1 178 ? 47.131 18.303 31.017 1.00 8.14 175 TRP A C 1
ATOM 1472 O O . TRP A 1 178 ? 46.552 17.290 30.661 1.00 7.84 175 TRP A O 1
ATOM 1483 N N . PHE A 1 179 ? 46.483 19.427 31.300 1.00 6.42 176 PHE A N 1
ATOM 1484 C CA . PHE A 1 179 ? 45.032 19.492 31.122 1.00 7.03 176 PHE A CA 1
ATOM 1485 C C . PHE A 1 179 ? 44.681 19.343 29.639 1.00 6.34 176 PHE A C 1
ATOM 1486 O O . PHE A 1 179 ? 43.960 18.428 29.259 1.00 6.24 176 PHE A O 1
ATOM 1494 N N . GLU A 1 180 ? 45.226 20.220 28.822 1.00 6.44 177 GLU A N 1
ATOM 1495 C CA . GLU A 1 180 ? 44.959 20.122 27.398 1.00 6.99 177 GLU A CA 1
ATOM 1496 C C . GLU A 1 180 ? 45.633 18.902 26.767 1.00 7.59 177 GLU A C 1
ATOM 1497 O O . GLU A 1 180 ? 45.178 18.404 25.708 1.00 7.36 177 GLU A O 1
ATOM 1503 N N . ALA A 1 181 ? 46.743 18.458 27.356 1.00 7.19 178 ALA A N 1
ATOM 1504 C CA . ALA A 1 181 ? 47.523 17.391 26.699 1.00 9.16 178 ALA A CA 1
ATOM 1505 C C . ALA A 1 181 ? 46.988 15.987 26.967 1.00 9.25 178 ALA A C 1
ATOM 1506 O O . ALA A 1 181 ? 47.112 15.115 26.075 1.00 9.89 178 ALA A O 1
ATOM 1508 N N . GLN A 1 182 ? 46.409 15.777 28.145 1.00 10.30 179 GLN A N 1
ATOM 1509 C CA A GLN A 1 182 ? 46.015 14.441 28.628 0.50 10.55 179 GLN A CA 1
ATOM 1510 C CA B GLN A 1 182 ? 45.983 14.435 28.539 0.50 10.88 179 GLN A CA 1
ATOM 1511 C C . GLN A 1 182 ? 44.536 14.366 29.035 1.00 10.61 179 GLN A C 1
ATOM 1512 O O . GLN A 1 182 ? 43.811 13.400 28.709 1.00 11.30 179 GLN A O 1
ATOM 1523 N N . VAL A 1 183 ? 44.089 15.381 29.770 1.00 8.92 180 VAL A N 1
ATOM 1524 C CA . VAL A 1 183 ? 42.747 15.299 30.341 1.00 9.96 180 VAL A CA 1
ATOM 1525 C C . VAL A 1 183 ? 41.687 15.492 29.281 1.00 9.34 180 VAL A C 1
ATOM 1526 O O . VAL A 1 183 ? 40.779 14.661 29.132 1.00 10.35 180 VAL A O 1
ATOM 1530 N N . VAL A 1 184 ? 41.807 16.583 28.535 1.00 8.49 181 VAL A N 1
ATOM 1531 C CA . VAL A 1 184 ? 40.875 16.903 27.465 1.00 8.82 181 VAL A CA 1
ATOM 1532 C C . VAL A 1 184 ? 40.790 15.795 26.364 1.00 8.29 181 VAL A C 1
ATOM 1533 O O . VAL A 1 184 ? 39.689 15.427 25.950 1.00 8.21 181 VAL A O 1
ATOM 1537 N N . PRO A 1 185 ? 41.933 15.227 25.929 1.00 8.66 182 PRO A N 1
ATOM 1538 C CA . PRO A 1 185 ? 41.810 14.118 24.990 1.00 10.37 182 PRO A CA 1
ATOM 1539 C C . PRO A 1 185 ? 41.010 12.930 25.523 1.00 10.08 182 PRO A C 1
ATOM 1540 O O . PRO A 1 185 ? 40.305 12.294 24.751 1.00 11.71 182 PRO A O 1
ATOM 1544 N N . ASP A 1 186 ? 41.137 12.628 26.818 1.00 9.71 183 ASP A N 1
ATOM 1545 C CA A ASP A 1 186 ? 40.381 11.508 27.377 0.50 9.69 183 ASP A CA 1
ATOM 1546 C CA B ASP A 1 186 ? 40.383 11.522 27.419 0.50 10.03 183 ASP A CA 1
ATOM 1547 C C . ASP A 1 186 ? 38.902 11.866 27.457 1.00 10.18 183 ASP A C 1
ATOM 1548 O O . ASP A 1 186 ? 38.066 11.009 27.192 1.00 11.33 183 ASP A O 1
ATOM 1557 N N . LEU A 1 187 ? 38.588 13.124 27.814 1.00 7.97 184 LEU A N 1
ATOM 1558 C CA . LEU A 1 187 ? 37.196 13.607 27.773 1.00 8.05 184 LEU A CA 1
ATOM 1559 C C . LEU A 1 187 ? 36.577 13.336 26.395 1.00 8.85 184 LEU A C 1
ATOM 1560 O O . LEU A 1 187 ? 35.461 12.802 26.305 1.00 9.26 184 LEU A O 1
ATOM 1565 N N . LYS A 1 188 ? 37.296 13.702 25.339 1.00 9.46 185 LYS A N 1
ATOM 1566 C CA . LYS A 1 188 ? 36.800 13.480 23.968 1.00 9.12 185 LYS A CA 1
ATOM 1567 C C . LYS A 1 188 ? 36.509 12.009 23.691 1.00 9.63 185 LYS A C 1
ATOM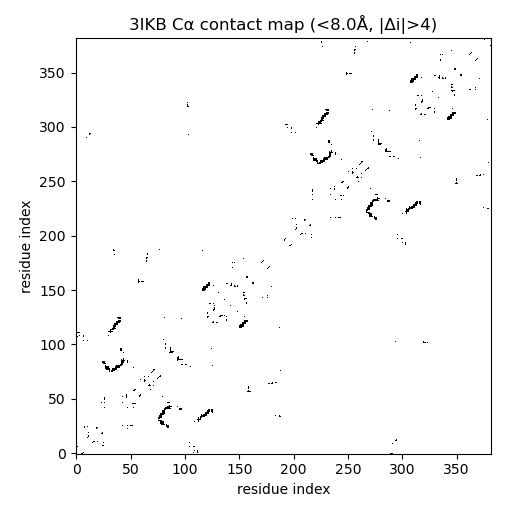 1568 O O . LYS A 1 188 ? 35.480 11.670 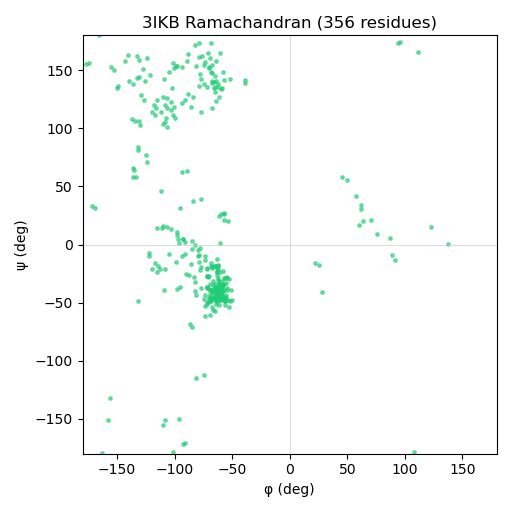23.091 1.00 9.59 185 LYS A O 1
ATOM 1574 N N . LYS A 1 189 ? 37.431 11.134 24.098 1.00 9.27 186 LYS A N 1
ATOM 1575 C CA A LYS A 1 189 ? 37.342 9.677 23.877 0.50 10.07 186 LYS A CA 1
ATOM 1576 C CA B LYS A 1 189 ? 37.268 9.728 23.758 0.50 10.28 186 LYS A CA 1
ATOM 1577 C C . LYS A 1 189 ? 36.092 9.109 24.528 1.00 9.99 186 LYS A C 1
ATOM 1578 O O . LYS A 1 189 ? 35.348 8.313 23.930 1.00 10.36 186 LYS A O 1
ATOM 1589 N N . ILE A 1 190 ? 35.889 9.533 25.788 1.00 9.33 187 ILE A N 1
ATOM 1590 C CA . ILE A 1 190 ? 34.775 9.040 26.586 1.00 9.03 187 ILE A CA 1
ATOM 1591 C C . ILE A 1 190 ? 33.453 9.522 25.990 1.00 9.56 187 ILE A C 1
ATOM 1592 O O . ILE A 1 190 ? 32.524 8.729 25.791 1.00 8.80 187 ILE A O 1
ATOM 1597 N N . ILE A 1 191 ? 33.393 10.800 25.621 1.00 8.65 188 ILE A N 1
ATOM 1598 C CA . ILE A 1 191 ? 32.173 11.342 25.024 1.00 9.34 188 ILE A CA 1
ATOM 1599 C C . ILE A 1 191 ? 31.825 10.640 23.699 1.00 10.39 188 ILE A C 1
ATOM 1600 O O . ILE A 1 191 ? 30.661 10.310 23.468 1.00 10.56 188 ILE A O 1
ATOM 1605 N N . GLN A 1 192 ? 32.816 10.383 22.848 1.00 10.89 189 GLN A N 1
ATOM 1606 C CA . GLN A 1 192 ? 32.556 9.683 21.581 1.00 12.24 189 GLN A CA 1
ATOM 1607 C C . GLN A 1 192 ? 31.985 8.268 21.787 1.00 11.44 189 GLN A C 1
ATOM 1608 O O . GLN A 1 192 ? 31.106 7.851 21.020 1.00 10.88 189 GLN A O 1
ATOM 1614 N N . GLN A 1 193 ? 32.493 7.539 22.792 1.00 11.24 190 GLN A N 1
ATOM 1615 C CA A GLN A 1 193 ? 31.977 6.205 23.077 0.50 11.07 190 GLN A CA 1
ATOM 1616 C CA B GLN A 1 193 ? 31.989 6.204 23.159 0.50 11.37 190 GLN A CA 1
ATOM 1617 C C . GLN A 1 193 ? 30.504 6.308 23.512 1.00 11.43 190 GLN A C 1
ATOM 1618 O O . GLN A 1 193 ? 29.667 5.511 23.069 1.00 9.87 190 GLN A O 1
ATOM 1629 N N . ILE A 1 194 ? 30.200 7.285 24.358 1.00 9.95 191 ILE A N 1
ATOM 1630 C CA . ILE A 1 194 ? 28.832 7.502 24.823 1.00 10.79 191 ILE A CA 1
ATOM 1631 C C . ILE A 1 194 ? 27.854 7.910 23.699 1.00 11.72 191 ILE A C 1
ATOM 1632 O O . ILE A 1 194 ? 26.766 7.333 23.582 1.00 10.98 191 ILE A O 1
ATOM 1637 N N . ILE A 1 195 ? 28.242 8.881 22.869 1.00 13.65 192 ILE A N 1
ATOM 1638 C CA A ILE A 1 195 ? 27.417 9.321 21.746 0.50 15.23 192 ILE A CA 1
ATOM 1639 C CA B ILE A 1 195 ? 27.384 9.315 21.768 0.50 15.31 192 ILE A CA 1
ATOM 1640 C C . ILE A 1 195 ? 27.196 8.208 20.709 1.00 16.95 192 ILE A C 1
ATOM 1641 O O . ILE A 1 195 ? 26.136 8.137 20.078 1.00 17.68 192 ILE A O 1
ATOM 1650 N N . GLN A 1 196 ? 28.182 7.329 20.532 1.00 17.79 193 GLN A N 1
ATOM 1651 C CA A GLN A 1 196 ? 28.059 6.185 19.601 0.50 19.24 193 GLN A CA 1
ATOM 1652 C CA B GLN A 1 196 ? 27.979 6.210 19.583 0.50 19.37 193 GLN A CA 1
ATOM 1653 C C . GLN A 1 196 ? 27.402 4.945 20.241 1.00 19.76 193 GLN A C 1
ATOM 1654 O O . GLN A 1 196 ? 27.067 3.968 19.554 1.00 20.51 193 GLN A O 1
ATOM 1665 N N . SER A 1 197 ? 27.206 4.985 21.558 1.00 20.77 194 SER A N 1
ATOM 1666 C CA . SER A 1 197 ? 26.679 3.826 22.318 1.00 22.18 194 SER A CA 1
ATOM 1667 C C . SER A 1 197 ? 25.201 3.462 22.047 1.00 23.26 194 SER A C 1
ATOM 1668 O O . SER A 1 197 ? 24.426 4.277 21.524 1.00 23.44 194 SER A O 1
ATOM 1671 N N . SER A 1 198 ? 24.859 2.217 22.406 1.00 24.33 195 SER A N 1
ATOM 1672 C CA . SER A 1 198 ? 23.497 1.627 22.390 1.00 25.27 195 SER A CA 1
ATOM 1673 C C . SER A 1 198 ? 23.314 0.693 21.208 1.00 25.12 195 SER A C 1
ATOM 1674 O O . SER A 1 198 ? 24.297 0.179 20.696 1.00 24.88 195 SER A O 1
ATOM 1677 N N . ALA B 1 3 ? 5.905 37.263 52.098 1.00 33.79 0 ALA B N 1
ATOM 1678 C CA . ALA B 1 3 ? 6.142 37.410 53.561 1.00 33.17 0 ALA B CA 1
ATOM 1679 C C . ALA B 1 3 ? 6.015 36.072 54.275 1.00 33.01 0 ALA B C 1
ATOM 1680 O O . ALA B 1 3 ? 4.911 35.545 54.470 1.00 33.31 0 ALA B O 1
ATOM 1690 N N . THR B 1 5 ? 7.798 35.861 57.223 1.00 29.51 2 THR B N 1
ATOM 1691 C CA . THR B 1 5 ? 8.624 36.449 58.258 1.00 28.07 2 THR B CA 1
ATOM 1692 C C . THR B 1 5 ? 8.230 36.029 59.681 1.00 26.30 2 THR B C 1
ATOM 1693 O O . THR B 1 5 ? 8.857 36.449 60.661 1.00 26.72 2 THR B O 1
ATOM 1697 N N . SER B 1 6 ? 7.210 35.179 59.791 1.00 23.79 3 SER B N 1
ATOM 1698 C CA . SER B 1 6 ? 6.813 34.617 61.071 1.00 21.66 3 SER B CA 1
ATOM 1699 C C . SER B 1 6 ? 6.352 33.166 60.933 1.00 20.17 3 SER B C 1
ATOM 1700 O O . SER B 1 6 ? 5.941 32.734 59.855 1.00 19.68 3 SER B O 1
ATOM 1703 N N . LEU B 1 7 ? 6.412 32.430 62.038 1.00 18.99 4 LEU B N 1
ATOM 1704 C CA . LEU B 1 7 ? 5.957 31.038 62.052 1.00 18.01 4 LEU B CA 1
ATOM 1705 C C . LEU B 1 7 ? 4.473 30.965 61.725 1.00 17.17 4 LEU B C 1
ATOM 1706 O O . LEU B 1 7 ? 4.040 30.087 60.979 1.00 17.03 4 LEU B O 1
ATOM 1711 N N . GLU B 1 8 ? 3.706 31.927 62.238 1.00 16.35 5 GLU B N 1
ATOM 1712 C CA . GLU B 1 8 ? 2.291 32.012 61.929 1.00 16.20 5 GLU B CA 1
ATOM 1713 C C . GLU B 1 8 ? 2.027 32.149 60.431 1.00 14.45 5 GLU B C 1
ATOM 1714 O O . GLU B 1 8 ? 1.154 31.459 59.880 1.00 14.49 5 GLU B O 1
ATOM 1720 N N . GLU B 1 9 ? 2.747 33.054 59.774 1.00 13.18 6 GLU B N 1
ATOM 1721 C CA . GLU B 1 9 ? 2.550 33.238 58.340 1.00 12.55 6 GLU B CA 1
ATOM 1722 C C . GLU B 1 9 ? 2.932 31.973 57.577 1.00 12.63 6 GLU B C 1
ATOM 1723 O O . GLU B 1 9 ? 2.309 31.625 56.544 1.00 10.65 6 GLU B O 1
ATOM 1729 N N . ILE B 1 10 ? 3.981 31.305 58.041 1.00 11.33 7 ILE B N 1
ATOM 1730 C CA . ILE B 1 10 ? 4.421 30.078 57.337 1.00 11.80 7 ILE B CA 1
ATOM 1731 C C . ILE B 1 10 ? 3.337 29.013 57.518 1.00 11.76 7 ILE B C 1
ATOM 1732 O O . ILE B 1 10 ? 2.953 28.346 56.574 1.00 10.93 7 ILE B O 1
ATOM 1737 N N . THR B 1 11 ? 2.792 28.915 58.737 1.00 11.76 8 THR B N 1
ATOM 1738 C CA . THR B 1 11 ? 1.718 27.953 59.037 1.00 11.52 8 THR B CA 1
ATOM 1739 C C . THR B 1 11 ? 0.514 28.160 58.086 1.00 11.34 8 THR B C 1
ATOM 1740 O O . THR B 1 11 ? 0.002 27.202 57.500 1.00 11.37 8 THR B O 1
ATOM 1744 N N . LYS B 1 12 ? 0.077 29.408 57.934 1.00 11.57 9 LYS B N 1
ATOM 1745 C CA . LYS B 1 12 ? -0.997 29.738 57.011 1.00 11.01 9 LYS B CA 1
ATOM 1746 C C . LYS B 1 12 ? -0.688 29.358 55.548 1.00 10.43 9 LYS B C 1
ATOM 1747 O O . LYS B 1 12 ? -1.558 28.842 54.825 1.00 9.92 9 LYS B O 1
ATOM 1753 N N . ALA B 1 13 ? 0.549 29.587 55.121 1.00 9.68 10 ALA B N 1
ATOM 1754 C CA . ALA B 1 13 ? 0.925 29.266 53.744 1.00 9.11 10 ALA B CA 1
ATOM 1755 C C . ALA B 1 13 ? 0.898 27.745 53.535 1.00 9.10 10 ALA B C 1
ATOM 1756 O O . ALA B 1 13 ? 0.457 27.263 52.489 1.00 9.14 10 ALA B O 1
ATOM 1758 N N . ILE B 1 14 ? 1.371 26.986 54.526 1.00 9.29 11 ILE B N 1
ATOM 1759 C CA . ILE B 1 14 ? 1.334 25.519 54.419 1.00 8.44 11 ILE B CA 1
ATOM 1760 C C . ILE B 1 14 ? -0.125 25.032 54.290 1.00 9.20 11 ILE B C 1
ATOM 1761 O O . ILE B 1 14 ? -0.445 24.188 53.442 1.00 9.63 11 ILE B O 1
ATOM 1774 N N . ALA B 1 16 ? -2.652 26.563 53.240 1.00 11.96 13 ALA B N 1
ATOM 1775 C CA . ALA B 1 16 ? -3.305 27.114 52.056 1.00 12.46 13 ALA B CA 1
ATOM 1776 C C . ALA B 1 16 ? -2.856 26.384 50.801 1.00 13.11 13 ALA B C 1
ATOM 1777 O O . ALA B 1 16 ? -3.503 26.460 49.737 1.00 12.79 13 ALA B O 1
ATOM 1779 N N . ASP B 1 17 ? -1.738 25.677 50.909 1.00 13.18 14 ASP B N 1
ATOM 1780 C CA A ASP B 1 17 ? -1.167 24.950 49.756 0.50 12.98 14 ASP B CA 1
ATOM 1781 C CA B ASP B 1 17 ? -1.169 24.949 49.787 0.50 13.03 14 ASP B CA 1
ATOM 1782 C C . ASP B 1 17 ? -2.067 23.811 49.285 1.00 12.70 14 ASP B C 1
ATOM 1783 O O . ASP B 1 17 ? -2.503 22.983 50.059 1.00 12.47 14 ASP B O 1
ATOM 1792 N N . SER B 1 18 ? -2.313 23.740 47.968 1.00 12.91 15 SER B N 1
ATOM 1793 C CA . SER B 1 18 ? -3.161 22.654 47.452 1.00 12.91 15 SER B CA 1
ATOM 1794 C C . SER B 1 18 ? -2.679 21.236 47.849 1.00 12.05 15 SER B C 1
ATOM 1795 O O . SER B 1 18 ? -3.499 20.319 47.981 1.00 11.95 15 SER B O 1
ATOM 1798 N N . GLN B 1 19 ? -1.369 21.067 48.067 1.00 11.70 16 GLN B N 1
ATOM 1799 C CA . GLN B 1 19 ? -0.811 19.775 48.544 1.00 10.86 16 GLN B CA 1
ATOM 1800 C C . GLN B 1 19 ? -1.460 19.303 49.825 1.00 9.88 16 GLN B C 1
ATOM 1801 O O . GLN B 1 19 ? -1.612 18.109 50.049 1.00 9.16 16 GLN B O 1
ATOM 1807 N N . ASN B 1 20 ? -1.850 20.247 50.661 1.00 10.49 17 ASN B N 1
ATOM 1808 C CA . ASN B 1 20 ? -2.349 19.882 51.964 1.00 10.26 17 ASN B CA 1
ATOM 1809 C C . ASN B 1 20 ? -3.830 20.123 52.146 1.00 11.51 17 ASN B C 1
ATOM 1810 O O . ASN B 1 20 ? -4.316 20.112 53.273 1.00 11.75 17 ASN B O 1
ATOM 1815 N N . LYS B 1 21 ? -4.535 20.341 51.044 1.00 12.53 18 LYS B N 1
ATOM 1816 C CA . LYS B 1 21 ? -5.930 20.717 51.096 1.00 12.71 18 LYS B CA 1
ATOM 1817 C C . LYS B 1 21 ? -6.762 19.669 51.805 1.00 12.42 18 LYS B C 1
ATOM 1818 O O . LYS B 1 21 ? -7.670 20.023 52.531 1.00 12.43 18 LYS B O 1
ATOM 1824 N N . VAL B 1 22 ? -6.463 18.384 51.602 1.00 12.21 19 VAL B N 1
ATOM 1825 C CA . VAL B 1 22 ? -7.254 17.330 52.249 1.00 12.10 19 VAL B CA 1
ATOM 1826 C C . VAL B 1 22 ? -7.128 17.416 53.756 1.00 10.94 19 VAL B C 1
ATOM 1827 O O . VAL B 1 22 ? -8.124 17.237 54.449 1.00 11.73 19 VAL B O 1
ATOM 1831 N N . PHE B 1 23 ? -5.928 17.749 54.243 1.00 9.87 20 PHE B N 1
ATOM 1832 C CA . PHE B 1 23 ? -5.740 17.963 55.683 1.00 8.77 20 PHE B CA 1
ATOM 1833 C C . PHE B 1 23 ? -6.473 19.213 56.167 1.00 9.18 20 PHE B C 1
ATOM 1834 O O . PHE B 1 23 ? -7.165 19.190 57.191 1.00 8.64 20 PHE B O 1
ATOM 1842 N N . THR B 1 24 ? -6.277 20.304 55.450 1.00 8.55 21 THR B N 1
ATOM 1843 C CA . THR B 1 24 ? -6.905 21.581 55.823 1.00 9.71 21 THR B CA 1
ATOM 1844 C C . THR B 1 24 ? -8.440 21.475 55.929 1.00 9.64 21 THR B C 1
ATOM 1845 O O . THR B 1 24 ? -9.035 21.894 56.949 1.00 7.76 21 THR B O 1
ATOM 1849 N N . GLU B 1 25 ? -9.048 20.827 54.941 1.00 10.19 22 GLU B N 1
ATOM 1850 C CA . GLU B 1 25 ? -10.503 20.656 54.873 1.00 11.22 22 GLU B CA 1
ATOM 1851 C C . GLU B 1 25 ? -11.020 19.754 55.987 1.00 11.40 22 GLU B C 1
ATOM 1852 O O . GLU B 1 25 ? -12.194 19.808 56.311 1.00 12.08 22 GLU B O 1
ATOM 1858 N N . LYS B 1 26 ? -10.124 18.946 56.567 1.00 10.96 23 LYS B N 1
ATOM 1859 C CA . LYS B 1 26 ? -10.407 18.056 57.682 1.00 11.49 23 LYS B CA 1
ATOM 1860 C C . LYS B 1 26 ? -9.981 18.685 59.022 1.00 9.98 23 LYS B C 1
ATOM 1861 O O . LYS B 1 26 ? -9.982 18.010 60.041 1.00 10.32 23 LYS B O 1
ATOM 1867 N N . ASN B 1 27 ? -9.637 19.974 59.027 1.00 9.06 24 ASN B N 1
ATOM 1868 C CA . ASN B 1 27 ? -9.326 20.685 60.289 1.00 7.17 24 ASN B CA 1
ATOM 1869 C C . ASN B 1 27 ? -8.008 20.268 60.961 1.00 7.94 24 ASN B C 1
ATOM 1870 O O . ASN B 1 27 ? -7.811 20.464 62.180 1.00 8.42 24 ASN B O 1
ATOM 1875 N N . ILE B 1 28 ? -7.110 19.683 60.168 1.00 9.46 25 ILE B N 1
ATOM 1876 C CA . ILE B 1 28 ? -5.804 19.237 60.669 1.00 9.14 25 ILE B CA 1
ATOM 1877 C C . ILE B 1 28 ? -4.720 20.255 60.242 1.00 8.59 25 ILE B C 1
ATOM 1878 O O . ILE B 1 28 ? -4.658 20.647 59.060 1.00 9.93 25 ILE B O 1
ATOM 1883 N N . GLU B 1 29 ? -3.857 20.616 61.184 1.00 8.95 26 GLU B N 1
ATOM 1884 C CA . GLU B 1 29 ? -2.779 21.596 60.986 1.00 8.05 26 GLU B CA 1
ATOM 1885 C C . GLU B 1 29 ? -1.431 20.873 60.796 1.00 8.10 26 GLU B C 1
ATOM 1886 O O . GLU B 1 29 ? -1.281 19.741 61.277 1.00 7.48 26 GLU B O 1
ATOM 1892 N N . PRO B 1 30 ? -0.439 21.529 60.138 1.00 7.24 27 PRO B N 1
ATOM 1893 C CA . PRO B 1 30 ? 0.908 20.936 60.087 1.00 6.51 27 PRO B CA 1
ATOM 1894 C C . PRO B 1 30 ? 1.491 20.880 61.493 1.00 6.58 27 PRO B C 1
ATOM 1895 O O . PRO B 1 30 ? 1.226 21.776 62.282 1.00 7.55 27 PRO B O 1
ATOM 1899 N N . LEU B 1 31 ? 2.264 19.831 61.767 1.00 6.17 28 LEU B N 1
ATOM 1900 C CA . LEU B 1 31 ? 2.954 19.699 63.037 1.00 7.09 28 LEU B CA 1
ATOM 1901 C C . LEU B 1 31 ? 4.474 19.910 62.882 1.00 7.94 28 LEU B C 1
ATOM 1902 O O . LEU B 1 31 ? 5.145 19.137 62.219 1.00 7.26 28 LEU B O 1
ATOM 1907 N N . PHE B 1 32 ? 5.004 20.916 63.576 1.00 8.32 29 PHE B N 1
ATOM 1908 C CA . PHE B 1 32 ? 6.450 21.133 63.636 1.00 8.76 29 PHE B CA 1
ATOM 1909 C C . PHE B 1 32 ? 6.765 21.891 64.924 1.00 9.20 29 PHE B C 1
ATOM 1910 O O . PHE B 1 32 ? 5.906 22.603 65.451 1.00 9.37 29 PHE B O 1
ATOM 1918 N N . ALA B 1 33 ? 7.979 21.715 65.441 1.00 9.16 30 ALA B N 1
ATOM 1919 C CA . ALA B 1 33 ? 8.366 22.388 66.681 1.00 9.47 30 ALA B CA 1
ATOM 1920 C C . ALA B 1 33 ? 9.558 23.281 66.381 1.00 10.21 30 ALA B C 1
ATOM 1921 O O . ALA B 1 33 ? 10.654 22.759 66.029 1.00 11.60 30 ALA B O 1
ATOM 1923 N N . ALA B 1 34 ? 9.361 24.595 66.485 1.00 9.43 31 ALA B N 1
ATOM 1924 C CA . ALA B 1 34 ? 10.403 25.555 66.096 1.00 8.68 31 ALA B CA 1
ATOM 1925 C C . ALA B 1 34 ? 10.622 26.716 67.057 1.00 9.01 31 ALA B C 1
ATOM 1926 O O . ALA B 1 34 ? 10.483 27.881 66.670 1.00 10.48 31 ALA B O 1
ATOM 1928 N N . PRO B 1 35 ? 10.955 26.411 68.320 1.00 9.43 32 PRO B N 1
ATOM 1929 C CA . PRO B 1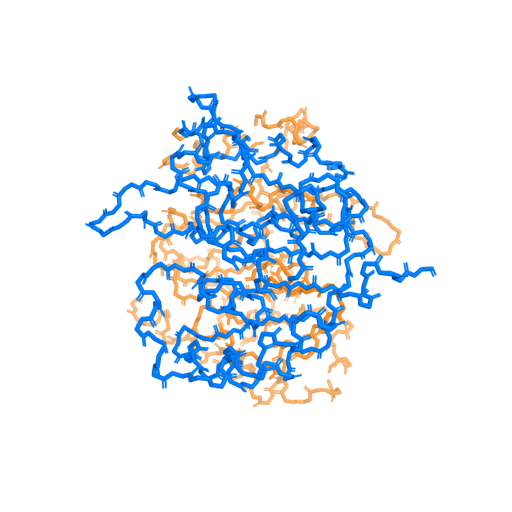 35 ? 11.211 27.451 69.308 1.00 10.57 32 PRO B CA 1
ATOM 1930 C C . PRO B 1 35 ? 12.366 28.327 68.812 1.00 10.27 32 PRO B C 1
ATOM 1931 O O . PRO B 1 35 ? 13.373 27.798 68.352 1.00 9.29 32 PRO B O 1
ATOM 1935 N N . LYS B 1 36 ? 12.213 29.645 68.914 1.00 10.94 33 LYS B N 1
ATOM 1936 C CA . LYS B 1 36 ? 13.188 30.578 68.319 1.00 10.34 33 LYS B CA 1
ATOM 1937 C C . LYS B 1 36 ? 14.584 30.436 68.948 1.00 9.43 33 LYS B C 1
ATOM 1938 O O . LYS B 1 36 ? 15.585 30.821 68.345 1.00 9.66 33 LYS B O 1
ATOM 1944 N N . THR B 1 37 ? 14.629 29.868 70.154 1.00 8.77 34 THR B N 1
ATOM 1945 C CA . THR B 1 37 ? 15.866 29.619 70.893 1.00 7.62 34 THR B CA 1
ATOM 1946 C C . THR B 1 37 ? 16.567 28.290 70.502 1.00 6.83 34 THR B C 1
ATOM 1947 O O . THR B 1 37 ? 17.622 27.967 71.061 1.00 6.71 34 THR B O 1
ATOM 1951 N N . ALA B 1 38 ? 16.018 27.557 69.520 1.00 7.69 35 ALA B N 1
ATOM 1952 C CA . ALA B 1 38 ? 16.540 26.219 69.181 1.00 6.97 35 ALA B CA 1
ATOM 1953 C C . ALA B 1 38 ? 18.015 26.260 68.754 1.00 8.24 35 ALA B C 1
ATOM 1954 O O . ALA B 1 38 ? 18.421 27.108 67.935 1.00 8.15 35 ALA B O 1
ATOM 1956 N N . ARG B 1 39 ? 18.802 25.334 69.308 1.00 8.09 36 ARG B N 1
ATOM 1957 C CA . ARG B 1 39 ? 20.220 25.147 68.968 1.00 7.05 36 ARG B CA 1
ATOM 1958 C C . ARG B 1 39 ? 20.457 23.798 68.295 1.00 7.39 36 ARG B C 1
ATOM 1959 O O . ARG B 1 39 ? 21.489 23.592 67.661 1.00 7.51 36 ARG B O 1
ATOM 1967 N N . ILE B 1 40 ? 19.515 22.873 68.447 1.00 7.03 37 ILE B N 1
ATOM 1968 C CA . ILE B 1 40 ? 19.651 21.561 67.779 1.00 8.45 37 ILE B CA 1
ATOM 1969 C C . ILE B 1 40 ? 18.352 21.280 67.018 1.00 7.97 37 ILE B C 1
ATOM 1970 O O . ILE B 1 40 ? 17.276 21.352 67.614 1.00 10.58 37 ILE B O 1
ATOM 1975 N N . ASN B 1 41 ? 18.446 20.942 65.727 1.00 8.19 38 ASN B N 1
ATOM 1976 C CA . ASN B 1 41 ? 17.272 20.601 64.946 1.00 8.76 38 ASN B CA 1
ATOM 1977 C C . ASN B 1 41 ? 17.290 19.086 64.735 1.00 10.02 38 ASN B C 1
ATOM 1978 O O . ASN B 1 41 ? 18.290 18.533 64.234 1.00 9.72 38 ASN B O 1
ATOM 1983 N N . ILE B 1 42 ? 16.201 18.419 65.094 1.00 9.26 39 ILE B N 1
ATOM 1984 C CA . ILE B 1 42 ? 16.085 16.968 64.863 1.00 9.54 39 ILE B CA 1
ATOM 1985 C C . ILE B 1 42 ? 15.181 16.738 63.654 1.00 9.25 39 ILE B C 1
ATOM 1986 O O . ILE B 1 42 ? 14.009 17.082 63.713 1.00 9.93 39 ILE B O 1
ATOM 1991 N N . VAL B 1 43 ? 15.725 16.164 62.566 1.00 8.40 40 VAL B N 1
ATOM 1992 C CA . VAL B 1 43 ? 14.950 15.866 61.372 1.00 8.92 40 VAL B CA 1
ATOM 1993 C C . VAL B 1 43 ? 14.724 14.359 61.249 1.00 9.49 40 VAL B C 1
ATOM 1994 O O . VAL B 1 43 ? 15.667 13.578 60.951 1.00 9.45 40 VAL B O 1
ATOM 1998 N N . GLY B 1 44 ? 13.466 13.957 61.475 1.00 9.92 41 GLY B N 1
ATOM 1999 C CA . GLY B 1 44 ? 13.019 12.573 61.266 1.00 9.48 41 GLY B CA 1
ATOM 2000 C C . GLY B 1 44 ? 12.081 12.467 60.082 1.00 11.22 41 GLY B C 1
ATOM 2001 O O . GLY B 1 44 ? 12.138 13.272 59.163 1.00 9.14 41 GLY B O 1
ATOM 2002 N N . GLN B 1 45 ? 11.240 11.440 60.105 1.00 10.91 42 GLN B N 1
ATOM 2003 C CA . GLN B 1 45 ? 10.428 11.121 58.947 1.00 10.92 42 GLN B CA 1
ATOM 2004 C C . GLN B 1 45 ? 9.109 11.928 58.858 1.00 10.75 42 GLN B C 1
ATOM 2005 O O . GLN B 1 45 ? 8.967 12.812 58.007 1.00 9.42 42 GLN B O 1
ATOM 2011 N N . ALA B 1 46 ? 8.151 11.636 59.735 1.00 9.28 43 ALA B N 1
ATOM 2012 C CA . ALA B 1 46 ? 6.797 12.249 59.657 1.00 8.40 43 ALA B CA 1
ATOM 2013 C C . ALA B 1 46 ? 6.018 11.798 60.879 1.00 8.80 43 ALA B C 1
ATOM 2014 O O . ALA B 1 46 ? 6.342 10.743 61.461 1.00 9.14 43 ALA B O 1
ATOM 2016 N N . PRO B 1 47 ? 5.003 12.586 61.277 1.00 9.00 44 PRO B N 1
ATOM 2017 C CA . PRO B 1 47 ? 4.195 12.038 62.375 1.00 9.66 44 PRO B CA 1
ATOM 2018 C C . PRO B 1 47 ? 3.343 10.838 61.931 1.00 8.90 44 PRO B C 1
ATOM 2019 O O . PRO B 1 47 ? 2.948 10.711 60.748 1.00 7.55 44 PRO B O 1
ATOM 2023 N N . GLY B 1 48 ? 3.077 9.962 62.896 1.00 8.04 45 GLY B N 1
ATOM 2024 C CA . GLY B 1 48 ? 2.064 8.913 62.719 1.00 9.03 45 GLY B CA 1
ATOM 2025 C C . GLY B 1 48 ? 0.726 9.409 63.250 1.00 8.97 45 GLY B C 1
ATOM 2026 O O . GLY B 1 48 ? 0.597 10.582 63.606 1.00 8.57 45 GLY B O 1
ATOM 2027 N N . ILE B 1 49 ? -0.263 8.520 63.320 1.00 9.13 46 ILE B N 1
ATOM 2028 C CA . ILE B 1 49 ? -1.589 8.871 63.788 1.00 9.25 46 ILE B CA 1
ATOM 2029 C C . ILE B 1 49 ? -1.573 9.443 65.199 1.00 8.68 46 ILE B C 1
ATOM 2030 O O . ILE B 1 49 ? -2.239 10.448 65.498 1.00 8.50 46 ILE B O 1
ATOM 2035 N N . LYS B 1 50 ? -0.837 8.790 66.087 1.00 8.74 47 LYS B N 1
ATOM 2036 C CA . LYS B 1 50 ? -0.874 9.229 67.480 1.00 8.77 47 LYS B CA 1
ATOM 2037 C C . LYS B 1 50 ? -0.196 10.586 67.703 1.00 8.99 47 LYS B C 1
ATOM 2038 O O . LYS B 1 50 ? -0.643 11.360 68.566 1.00 8.03 47 LYS B O 1
ATOM 2044 N N . ALA B 1 51 ? 0.862 10.875 66.944 1.00 7.94 48 ALA B N 1
ATOM 2045 C CA . ALA B 1 51 ? 1.525 12.155 66.996 1.00 8.10 48 ALA B CA 1
ATOM 2046 C C . ALA B 1 51 ? 0.651 13.231 66.356 1.00 8.58 48 ALA B C 1
ATOM 2047 O O . ALA B 1 51 ? 0.622 14.372 66.817 1.00 7.03 48 ALA B O 1
ATOM 2049 N N . GLN B 1 52 ? -0.047 12.858 65.267 1.00 7.36 49 GLN B N 1
ATOM 2050 C CA . GLN B 1 52 ? -1.017 13.776 64.651 1.00 8.03 49 GLN B CA 1
ATOM 2051 C C . GLN B 1 52 ? -2.021 14.251 65.695 1.00 7.66 49 GLN B C 1
ATOM 2052 O O . GLN B 1 52 ? -2.382 15.422 65.731 1.00 8.04 49 GLN B O 1
ATOM 2058 N N . GLU B 1 53 ? -2.404 13.358 66.599 1.00 7.85 50 GLU B N 1
ATOM 2059 C CA . GLU B 1 53 ? -3.392 13.714 67.614 1.00 7.56 50 GLU B CA 1
ATOM 2060 C C . GLU B 1 53 ? -2.782 14.472 68.789 1.00 7.43 50 GLU B C 1
ATOM 2061 O O . GLU B 1 53 ? -3.368 15.457 69.293 1.00 9.18 50 GLU B O 1
ATOM 2067 N N . SER B 1 54 ? -1.624 14.011 69.265 1.00 7.29 51 SER B N 1
ATOM 2068 C CA . SER B 1 54 ? -1.030 14.579 70.480 1.00 8.10 51 SER B CA 1
ATOM 2069 C C . SER B 1 54 ? -0.349 15.921 70.239 1.00 8.00 51 SER B C 1
ATOM 2070 O O . SER B 1 54 ? -0.157 16.702 71.174 1.00 8.59 51 SER B O 1
ATOM 2073 N N . ARG B 1 55 ? -0.019 16.198 68.975 1.00 7.11 52 ARG B N 1
ATOM 2074 C CA . ARG B 1 55 ? 0.729 17.404 68.602 1.00 7.78 52 ARG B CA 1
ATOM 2075 C C . ARG B 1 55 ? 2.123 17.442 69.241 1.00 7.54 52 ARG B C 1
ATOM 2076 O O . ARG B 1 55 ? 2.677 18.529 69.516 1.00 7.77 52 ARG B O 1
ATOM 2084 N N . LEU B 1 56 ? 2.703 16.251 69.390 1.00 6.97 53 LEU B N 1
ATOM 2085 C CA . LEU B 1 56 ? 4.055 16.080 69.937 1.00 8.37 53 LEU B CA 1
ATOM 2086 C C . LEU B 1 56 ? 4.828 15.014 69.184 1.00 9.17 53 LEU B C 1
ATOM 2087 O O . LEU B 1 56 ? 4.268 13.969 68.840 1.00 9.31 53 LEU B O 1
ATOM 2092 N N . TYR B 1 57 ? 6.118 15.274 68.970 1.00 9.04 54 TYR B N 1
ATOM 2093 C CA . TYR B 1 57 ? 7.020 14.277 68.401 1.00 8.49 54 TYR B CA 1
ATOM 2094 C C . TYR B 1 57 ? 7.810 13.577 69.496 1.00 9.21 54 TYR B C 1
ATOM 2095 O O . TYR B 1 57 ? 8.035 14.156 70.599 1.00 9.17 54 TYR B O 1
ATOM 2104 N N . TRP B 1 58 ? 8.225 12.332 69.209 1.00 9.28 55 TRP B N 1
ATOM 2105 C CA . TRP B 1 58 ? 9.088 11.541 70.134 1.00 8.11 55 TRP B CA 1
ATOM 2106 C C . TRP B 1 58 ? 8.522 11.257 71.524 1.00 8.67 55 TRP B C 1
ATOM 2107 O O . TRP B 1 58 ? 9.286 10.926 72.424 1.00 7.49 55 TRP B O 1
ATOM 2118 N N . ASN B 1 59 ? 7.200 11.416 71.697 1.00 9.09 56 ASN B N 1
ATOM 2119 C CA . ASN B 1 59 ? 6.569 11.179 72.999 1.00 8.76 56 ASN B CA 1
ATOM 2120 C C . ASN B 1 59 ? 6.162 9.705 73.107 1.00 9.43 56 ASN B C 1
ATOM 2121 O O . ASN B 1 59 ? 4.968 9.348 73.240 1.00 9.38 56 ASN B O 1
ATOM 2126 N N . ASP B 1 60 ? 7.179 8.845 73.075 1.00 8.97 57 ASP B N 1
ATOM 2127 C CA . ASP B 1 60 ? 6.998 7.398 72.953 1.00 10.09 57 ASP B CA 1
ATOM 2128 C C . ASP B 1 60 ? 8.293 6.691 73.307 1.00 10.57 57 ASP B C 1
ATOM 2129 O O . ASP B 1 60 ? 9.299 7.344 73.622 1.00 8.13 57 ASP B O 1
ATOM 2134 N N . LYS B 1 61 ? 8.303 5.362 73.248 1.00 11.93 58 LYS B N 1
ATOM 2135 C CA A LYS B 1 61 ? 9.496 4.645 73.696 0.50 12.70 58 LYS B CA 1
ATOM 2136 C CA B LYS B 1 61 ? 9.471 4.560 73.643 0.50 12.80 58 LYS B CA 1
ATOM 2137 C C . LYS B 1 61 ? 10.674 4.876 72.759 1.00 12.59 58 LYS B C 1
ATOM 2138 O O . LYS B 1 61 ? 11.819 4.912 73.211 1.00 12.77 58 LYS B O 1
ATOM 2149 N N . SER B 1 62 ? 10.407 5.080 71.473 1.00 12.83 59 SER B N 1
ATOM 2150 C CA A SER B 1 62 ? 11.451 5.439 70.521 0.50 12.96 59 SER B CA 1
ATOM 2151 C CA B SER B 1 62 ? 11.502 5.393 70.572 0.50 13.01 59 SER B CA 1
ATOM 2152 C C . SER B 1 62 ? 12.130 6.732 70.967 1.00 12.50 59 SER B C 1
ATOM 2153 O O . SER B 1 62 ? 13.357 6.846 71.009 1.00 13.06 59 SER B O 1
ATOM 2158 N N . GLY B 1 63 ? 11.307 7.722 71.301 1.00 11.05 60 GLY B N 1
ATOM 2159 C CA . GLY B 1 63 ? 11.844 9.004 71.773 1.00 9.25 60 GLY B CA 1
ATOM 2160 C C . GLY B 1 63 ? 12.556 8.878 73.122 1.00 9.73 60 GLY B C 1
ATOM 2161 O O . GLY B 1 63 ? 13.538 9.590 73.361 1.00 8.95 60 GLY B O 1
ATOM 2162 N N . ASP B 1 64 ? 12.128 7.956 73.987 1.00 9.34 61 ASP B N 1
ATOM 2163 C CA . ASP B 1 64 ? 12.857 7.739 75.222 1.00 10.27 61 ASP B CA 1
ATOM 2164 C C . ASP B 1 64 ? 14.296 7.269 74.940 1.00 11.01 61 ASP B C 1
ATOM 2165 O O . ASP B 1 64 ? 15.249 7.706 75.587 1.00 10.75 61 ASP B O 1
ATOM 2170 N N . ARG B 1 65 ? 14.438 6.362 73.980 1.00 10.90 62 ARG B N 1
ATOM 2171 C CA A ARG B 1 65 ? 15.751 5.863 73.583 0.50 11.64 62 ARG B CA 1
ATOM 2172 C CA B ARG B 1 65 ? 15.750 5.853 73.570 0.50 11.85 62 ARG B CA 1
ATOM 2173 C C . ARG B 1 65 ? 16.589 6.967 72.931 1.00 10.83 62 ARG B C 1
ATOM 2174 O O . ARG B 1 65 ? 17.778 7.106 73.219 1.00 11.05 62 ARG B O 1
ATOM 2189 N N . LEU B 1 66 ? 15.967 7.756 72.068 1.00 10.37 63 LEU B N 1
ATOM 2190 C CA A LEU B 1 66 ? 16.663 8.881 71.443 0.50 9.50 63 LEU B CA 1
ATOM 2191 C CA B LEU B 1 66 ? 16.619 8.900 71.439 0.50 10.54 63 LEU B CA 1
ATOM 2192 C C . LEU B 1 66 ? 17.180 9.831 72.518 1.00 9.64 63 LEU B C 1
ATOM 2193 O O . LEU B 1 66 ? 18.324 10.252 72.456 1.00 10.66 63 LEU B O 1
ATOM 2202 N N . ARG B 1 67 ? 16.349 10.169 73.507 1.00 9.66 64 ARG B N 1
ATOM 2203 C CA . ARG B 1 67 ? 16.798 11.015 74.599 1.00 9.53 64 ARG B CA 1
ATOM 2204 C C . ARG B 1 67 ? 17.957 10.389 75.421 1.00 10.15 64 ARG B C 1
ATOM 2205 O O . ARG B 1 67 ? 18.901 11.092 75.787 1.00 10.37 64 ARG B O 1
ATOM 2213 N N . GLU B 1 68 ? 17.881 9.077 75.657 1.00 10.03 65 GLU B N 1
ATOM 2214 C CA . GLU B 1 68 ? 19.012 8.306 76.221 1.00 11.35 65 GLU B CA 1
ATOM 2215 C C . GLU B 1 68 ? 20.309 8.526 75.395 1.00 10.63 65 GLU B C 1
ATOM 2216 O O . GLU B 1 68 ? 21.329 8.919 75.943 1.00 10.62 65 GLU B O 1
ATOM 2222 N N . TRP B 1 69 ? 20.239 8.299 74.085 1.00 10.75 66 TRP B N 1
ATOM 2223 C CA . TRP B 1 69 ? 21.385 8.514 73.183 1.00 10.95 66 TRP B CA 1
ATOM 2224 C C . TRP B 1 69 ? 21.965 9.906 73.303 1.00 11.22 66 TRP B C 1
ATOM 2225 O O . TRP B 1 69 ? 23.193 10.071 73.363 1.00 11.32 66 TRP B O 1
ATOM 2244 N N . GLY B 1 71 ? 21.661 12.043 75.754 1.00 11.23 68 GLY B N 1
ATOM 2245 C CA . GLY B 1 71 ? 22.037 12.442 77.109 1.00 11.35 68 GLY B CA 1
ATOM 2246 C C . GLY B 1 71 ? 21.210 13.619 77.617 1.00 12.23 68 GLY B C 1
ATOM 2247 O O . GLY B 1 71 ? 21.710 14.440 78.404 1.00 12.56 68 GLY B O 1
ATOM 2248 N N . VAL B 1 72 ? 19.938 13.697 77.206 1.00 11.81 69 VAL B N 1
ATOM 2249 C CA . VAL B 1 72 ? 19.045 14.744 77.755 1.00 13.01 69 VAL B CA 1
ATOM 2250 C C . VAL B 1 72 ? 17.778 14.145 78.336 1.00 12.43 69 VAL B C 1
ATOM 2251 O O . VAL B 1 72 ? 17.216 13.197 77.768 1.00 12.88 69 VAL B O 1
ATOM 2255 N N . ASP B 1 73 ? 17.329 14.681 79.459 1.00 10.55 70 ASP B N 1
ATOM 2256 C CA . ASP B 1 73 ? 16.092 14.187 80.044 1.00 9.86 70 ASP B CA 1
ATOM 2257 C C . ASP B 1 73 ? 14.838 14.737 79.344 1.00 10.45 70 ASP B C 1
ATOM 2258 O O . ASP B 1 73 ? 14.905 15.567 78.428 1.00 10.18 70 ASP B O 1
ATOM 2263 N N . TYR B 1 74 ? 13.695 14.212 79.756 1.00 11.04 71 TYR B N 1
ATOM 2264 C CA . TYR B 1 74 ? 12.413 14.545 79.140 1.00 10.34 71 TYR B CA 1
ATOM 2265 C C . TYR B 1 74 ? 12.107 16.072 79.263 1.00 9.93 71 TYR B C 1
ATOM 2266 O O . TYR B 1 74 ? 11.730 16.736 78.277 1.00 9.13 71 TYR B O 1
ATOM 2275 N N . ASP B 1 75 ? 12.307 16.625 80.461 1.00 9.03 72 ASP B N 1
ATOM 2276 C CA . ASP B 1 75 ? 12.001 18.031 80.718 1.00 9.14 72 ASP B CA 1
ATOM 2277 C C . ASP B 1 75 ? 12.875 18.891 79.801 1.00 9.48 72 ASP B C 1
ATOM 2278 O O . ASP B 1 75 ? 12.391 19.817 79.170 1.00 8.81 72 ASP B O 1
ATOM 2283 N N . THR B 1 76 ? 14.160 18.557 79.718 1.00 9.35 73 THR B N 1
ATOM 2284 C CA . THR B 1 76 ? 15.086 19.303 78.832 1.00 9.28 73 THR B CA 1
ATOM 2285 C C . THR B 1 76 ? 14.670 19.243 77.375 1.00 9.52 73 THR B C 1
ATOM 2286 O O . THR B 1 76 ? 14.591 20.250 76.628 1.00 9.18 73 THR B O 1
ATOM 2290 N N . PHE B 1 77 ? 14.366 18.036 76.942 1.00 9.48 74 PHE B N 1
ATOM 2291 C CA . PHE B 1 77 ? 13.958 17.854 75.584 1.00 9.40 74 PHE B CA 1
ATOM 2292 C C . PHE B 1 77 ? 12.733 18.711 75.192 1.00 9.24 74 PHE B C 1
ATOM 2293 O O . PHE B 1 77 ? 12.723 19.346 74.131 1.00 9.76 74 PHE B O 1
ATOM 2301 N N . TYR B 1 78 ? 11.697 18.707 76.020 1.00 8.56 75 TYR B N 1
ATOM 2302 C CA . TYR B 1 78 ? 10.438 19.367 75.606 1.00 9.52 75 TYR B CA 1
ATOM 2303 C C . TYR B 1 78 ? 10.379 20.842 75.998 1.00 9.49 75 TYR B C 1
ATOM 2304 O O . TYR B 1 78 ? 9.678 21.636 75.320 1.00 10.52 75 TYR B O 1
ATOM 2313 N N . HIS B 1 79 ? 11.127 21.197 77.033 1.00 10.04 76 HIS B N 1
ATOM 2314 C CA . HIS B 1 79 ? 10.916 22.494 77.691 1.00 8.60 76 HIS B CA 1
ATOM 2315 C C . HIS B 1 79 ? 12.114 23.455 77.762 1.00 8.54 76 HIS B C 1
ATOM 2316 O O . HIS B 1 79 ? 11.923 24.609 78.159 1.00 8.83 76 HIS B O 1
ATOM 2323 N N . SER B 1 80 ? 13.319 23.000 77.409 1.00 8.04 77 SER B N 1
ATOM 2324 C CA . SER B 1 80 ? 14.530 23.833 77.532 1.00 8.54 77 SER B CA 1
ATOM 2325 C C . SER B 1 80 ? 14.511 24.932 76.473 1.00 9.16 77 SER B C 1
ATOM 2326 O O . SER B 1 80 ? 15.249 25.942 76.598 1.00 10.11 77 SER B O 1
ATOM 2329 N N . GLY B 1 81 ? 13.717 24.702 75.426 1.00 9.32 78 GLY B N 1
ATOM 2330 C CA . GLY B 1 81 ? 13.685 25.577 74.250 1.00 9.97 78 GLY B CA 1
ATOM 2331 C C . GLY B 1 81 ? 14.863 25.410 73.319 1.00 10.37 78 GLY B C 1
ATOM 2332 O O . GLY B 1 81 ? 15.019 26.182 72.356 1.00 9.93 78 GLY B O 1
ATOM 2333 N N . TYR B 1 82 ? 15.682 24.386 73.566 1.00 9.52 79 TYR B N 1
ATOM 2334 C CA . TYR B 1 82 ? 16.859 24.164 72.702 1.00 9.13 79 TYR B CA 1
ATOM 2335 C C . TYR B 1 82 ? 16.683 23.197 71.531 1.00 9.34 79 TYR B C 1
ATOM 2336 O O . TYR B 1 82 ? 17.555 23.154 70.635 1.00 9.22 79 TYR B O 1
ATOM 2345 N N . PHE B 1 83 ? 15.565 22.464 71.481 1.00 9.14 80 PHE B N 1
ATOM 2346 C CA . PHE B 1 83 ? 15.385 21.461 70.414 1.00 9.90 80 PHE B CA 1
ATOM 2347 C C . PHE B 1 83 ? 14.243 21.814 69.506 1.00 10.78 80 PHE B C 1
ATOM 2348 O O . PHE B 1 83 ? 13.126 22.000 69.974 1.00 12.62 80 PHE B O 1
ATOM 2356 N N . ALA B 1 84 ? 14.532 21.898 68.213 1.00 9.71 81 ALA B N 1
ATOM 2357 C CA . ALA B 1 84 ? 13.526 21.981 67.207 1.00 8.64 81 ALA B CA 1
ATOM 2358 C C . ALA B 1 84 ? 13.316 20.584 66.604 1.00 8.92 81 ALA B C 1
ATOM 2359 O O . ALA B 1 84 ? 14.229 19.749 66.599 1.00 7.79 81 ALA B O 1
ATOM 2361 N N . VAL B 1 85 ? 12.111 20.350 66.087 1.00 9.21 82 VAL B N 1
ATOM 2362 C CA . VAL B 1 85 ? 11.773 19.061 65.479 1.00 8.60 82 VAL B CA 1
ATOM 2363 C C . VAL B 1 85 ? 11.066 19.397 64.190 1.00 7.80 82 VAL B C 1
ATOM 2364 O O . VAL B 1 85 ? 9.950 19.909 64.177 1.00 8.13 82 VAL B O 1
ATOM 2368 N N . ILE B 1 86 ? 11.777 19.195 63.089 1.00 7.46 83 ILE B N 1
ATOM 2369 C CA . ILE B 1 86 ? 11.290 19.644 61.804 1.00 8.11 83 ILE B CA 1
ATOM 2370 C C . ILE B 1 86 ? 11.442 18.470 60.801 1.00 8.19 83 ILE B C 1
ATOM 2371 O O . ILE B 1 86 ? 12.453 18.369 60.078 1.00 8.50 83 ILE B O 1
ATOM 2376 N N . PRO B 1 87 ? 10.480 17.521 60.811 1.00 9.02 84 PRO B N 1
ATOM 2377 C CA . PRO B 1 87 ? 10.611 16.288 60.013 1.00 7.92 84 PRO B CA 1
ATOM 2378 C C . PRO B 1 87 ? 10.393 16.487 58.532 1.00 7.97 84 PRO B C 1
ATOM 2379 O O . PRO B 1 87 ? 9.953 17.554 58.071 1.00 7.60 84 PRO B O 1
ATOM 2391 N N . ASP B 1 89 ? 8.047 15.462 56.633 1.00 5.90 86 ASP B N 1
ATOM 2392 C CA . ASP B 1 89 ? 6.645 15.840 56.339 1.00 6.48 86 ASP B CA 1
ATOM 2393 C C . ASP B 1 89 ? 6.023 16.244 57.670 1.00 6.98 86 ASP B C 1
ATOM 2394 O O . ASP B 1 89 ? 6.335 15.624 58.705 1.00 8.93 86 ASP B O 1
ATOM 2399 N N . PHE B 1 90 ? 5.172 17.280 57.658 1.00 6.24 87 PHE B N 1
ATOM 2400 C CA . PHE B 1 90 ? 4.590 17.775 58.934 1.00 5.73 87 PHE B CA 1
ATOM 2401 C C . PHE B 1 90 ? 3.225 17.142 59.140 1.00 6.75 87 PHE B C 1
ATOM 2402 O O . PHE B 1 90 ? 2.513 17.460 60.099 1.00 7.58 87 PHE B O 1
ATOM 2410 N N . TYR B 1 91 ? 2.824 16.278 58.216 1.00 7.42 88 TYR B N 1
ATOM 2411 C CA . TYR B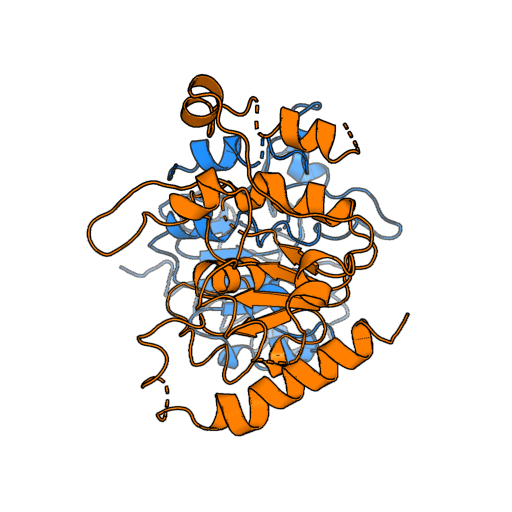 1 91 ? 1.541 15.585 58.295 1.00 6.90 88 TYR B CA 1
ATOM 2412 C C . TYR B 1 91 ? 1.764 14.072 58.243 1.00 7.23 88 TYR B C 1
ATOM 2413 O O . TYR B 1 91 ? 2.779 13.572 57.744 1.00 9.46 88 TYR B O 1
ATOM 2422 N N . TYR B 1 92 ? 0.764 13.342 58.707 1.00 8.24 89 TYR B N 1
ATOM 2423 C CA . TYR B 1 92 ? 0.735 11.901 58.637 1.00 8.12 89 TYR B CA 1
ATOM 2424 C C . TYR B 1 92 ? 0.366 11.487 57.206 1.00 8.66 89 TYR B C 1
ATOM 2425 O O . TYR B 1 92 ? -0.773 11.755 56.758 1.00 7.86 89 TYR B O 1
ATOM 2434 N N . PRO B 1 93 ? 1.315 10.838 56.485 1.00 9.20 90 PRO B N 1
ATOM 2435 C CA . PRO B 1 93 ? 1.059 10.608 55.061 1.00 9.87 90 PRO B CA 1
ATOM 2436 C C . PRO B 1 93 ? 0.017 9.522 54.777 1.00 11.10 90 PRO B C 1
ATOM 2437 O O . PRO B 1 93 ? -0.409 9.377 53.630 1.00 11.52 90 PRO B O 1
ATOM 2441 N N . GLY B 1 94 ? -0.383 8.769 55.799 1.00 12.22 91 GLY B N 1
ATOM 2442 C CA . GLY B 1 94 ? -1.352 7.689 55.624 1.00 14.64 91 GLY B CA 1
ATOM 2443 C C . GLY B 1 94 ? -0.706 6.329 55.742 1.00 16.79 91 GLY B C 1
ATOM 2444 O O . GLY B 1 94 ? 0.496 6.222 55.959 1.00 15.05 91 GLY B O 1
ATOM 2445 N N . LYS B 1 95 ? -1.509 5.278 55.573 1.00 19.57 92 LYS B N 1
ATOM 2446 C CA A LYS B 1 95 ? -1.033 3.924 55.828 0.50 21.39 92 LYS B CA 1
ATOM 2447 C CA B LYS B 1 95 ? -1.039 3.924 55.829 0.50 21.42 92 LYS B CA 1
ATOM 2448 C C . LYS B 1 95 ? -0.791 3.161 54.536 1.00 22.78 92 LYS B C 1
ATOM 2449 O O . LYS B 1 95 ? -1.660 3.104 53.660 1.00 22.94 92 LYS B O 1
ATOM 2460 N N . GLY B 1 96 ? 0.409 2.599 54.425 1.00 24.61 93 GLY B N 1
ATOM 2461 C CA . GLY B 1 96 ? 0.775 1.729 53.315 1.00 27.31 93 GLY B CA 1
ATOM 2462 C C . GLY B 1 96 ? 0.583 0.285 53.745 1.00 28.94 93 GLY B C 1
ATOM 2463 O O . GLY B 1 96 ? -0.263 -0.011 54.594 1.00 29.56 93 GLY B O 1
ATOM 2464 N N . LYS B 1 97 ? 1.378 -0.617 53.184 1.00 30.11 94 LYS B N 1
ATOM 2465 C CA . LYS B 1 97 ? 1.253 -2.035 53.515 1.00 31.56 94 LYS B CA 1
ATOM 2466 C C . LYS B 1 97 ? 2.210 -2.508 54.613 1.00 32.07 94 LYS B C 1
ATOM 2467 O O . LYS B 1 97 ? 1.839 -3.344 55.446 1.00 32.64 94 LYS B O 1
ATOM 2473 N N . SER B 1 98 ? 3.423 -1.954 54.609 1.00 32.44 95 SER B N 1
ATOM 2474 C CA . SER B 1 98 ? 4.525 -2.370 55.485 1.00 32.80 95 SER B CA 1
ATOM 2475 C C . SER B 1 98 ? 4.652 -1.455 56.718 1.00 32.51 95 SER B C 1
ATOM 2476 O O . SER B 1 98 ? 4.958 -1.914 57.830 1.00 33.23 95 SER B O 1
ATOM 2479 N N . GLY B 1 99 ? 4.431 -0.157 56.500 1.00 31.62 96 GLY B N 1
ATOM 2480 C CA . GLY B 1 99 ? 4.354 0.844 57.572 1.00 29.63 96 GLY B CA 1
ATOM 2481 C C . GLY B 1 99 ? 3.565 2.037 57.053 1.00 28.23 96 GLY B C 1
ATOM 2482 O O . GLY B 1 99 ? 2.696 1.889 56.180 1.00 28.65 96 GLY B O 1
ATOM 2483 N N . ASP B 1 100 ? 3.868 3.221 57.578 1.00 26.52 97 ASP B N 1
ATOM 2484 C CA . ASP B 1 100 ? 3.269 4.451 57.090 1.00 24.16 97 ASP B CA 1
ATOM 2485 C C . ASP B 1 100 ? 3.788 4.731 55.693 1.00 22.51 97 ASP B C 1
ATOM 2486 O O . ASP B 1 100 ? 4.932 4.381 55.359 1.00 22.23 97 ASP B O 1
ATOM 2491 N N . LEU B 1 101 ? 2.949 5.363 54.879 1.00 19.15 98 LEU B N 1
ATOM 2492 C CA . LEU B 1 101 ? 3.398 5.904 53.606 1.00 16.66 98 LEU B CA 1
ATOM 2493 C C . LEU B 1 101 ? 4.540 6.907 53.850 1.00 14.83 98 LEU B C 1
ATOM 2494 O O . LEU B 1 101 ? 4.577 7.539 54.898 1.00 14.80 98 LEU B O 1
ATOM 2499 N N . PRO B 1 102 ? 5.496 7.030 52.896 1.00 13.54 99 PRO B N 1
ATOM 2500 C CA . PRO B 1 102 ? 6.662 7.895 53.149 1.00 12.27 99 PRO B CA 1
ATOM 2501 C C . PRO B 1 102 ? 6.332 9.386 53.144 1.00 11.48 99 PRO B C 1
ATOM 2502 O O . PRO B 1 102 ? 5.248 9.767 52.671 1.00 11.07 99 PRO B O 1
ATOM 2506 N N . PRO B 1 103 ? 7.262 10.237 53.677 1.00 11.50 100 PRO B N 1
ATOM 2507 C CA . PRO B 1 103 ? 7.062 11.702 53.565 1.00 11.23 100 PRO B CA 1
ATOM 2508 C C . PRO B 1 103 ? 6.801 12.094 52.113 1.00 11.22 100 PRO B C 1
ATOM 2509 O O . PRO B 1 103 ? 7.397 11.494 51.189 1.00 11.63 100 PRO B O 1
ATOM 2513 N N . ARG B 1 104 ? 5.908 13.057 51.889 1.00 10.61 101 ARG B N 1
ATOM 2514 C CA . ARG B 1 104 ? 5.480 13.360 50.511 1.00 10.36 101 ARG B CA 1
ATOM 2515 C C . ARG B 1 104 ? 6.513 14.176 49.747 1.00 10.98 101 ARG B C 1
ATOM 2516 O O . ARG B 1 104 ? 7.177 15.048 50.329 1.00 11.25 101 ARG B O 1
ATOM 2524 N N . LYS B 1 105 ? 6.668 13.885 48.446 1.00 11.74 102 LYS B N 1
ATOM 2525 C CA . LYS B 1 105 ? 7.685 14.554 47.667 1.00 11.13 102 LYS B CA 1
ATOM 2526 C C . LYS B 1 105 ? 7.360 16.054 47.547 1.00 10.62 102 LYS B C 1
ATOM 2527 O O . LYS B 1 105 ? 6.194 16.466 47.450 1.00 11.35 102 LYS B O 1
ATOM 2533 N N . GLY B 1 106 ? 8.408 16.868 47.651 1.00 10.28 103 GLY B N 1
ATOM 2534 C CA . GLY B 1 106 ? 8.306 18.302 47.440 1.00 9.26 103 GLY B CA 1
ATOM 2535 C C . GLY B 1 106 ? 8.013 19.093 48.709 1.00 8.13 103 GLY B C 1
ATOM 2536 O O . GLY B 1 106 ? 8.116 20.309 48.695 1.00 8.24 103 GLY B O 1
ATOM 2537 N N . PHE B 1 107 ? 7.611 18.412 49.785 1.00 8.38 104 PHE B N 1
ATOM 2538 C CA . PHE B 1 107 ? 7.148 19.098 50.967 1.00 9.23 104 PHE B CA 1
ATOM 2539 C C . PHE B 1 107 ? 8.304 19.788 51.723 1.00 8.80 104 PHE B C 1
ATOM 2540 O O . PHE B 1 107 ? 8.245 20.988 52.010 1.00 8.83 104 PHE B O 1
ATOM 2548 N N . ALA B 1 108 ? 9.368 19.042 52.014 1.00 8.37 105 ALA B N 1
ATOM 2549 C CA . ALA B 1 108 ? 10.501 19.650 52.710 1.00 8.67 105 ALA B CA 1
ATOM 2550 C C . ALA B 1 108 ? 11.094 20.802 51.912 1.00 8.99 105 ALA B C 1
ATOM 2551 O O . ALA B 1 108 ? 11.498 21.810 52.470 1.00 9.21 105 ALA B O 1
ATOM 2553 N N . GLN B 1 109 ? 11.154 20.655 50.585 1.00 7.94 106 GLN B N 1
ATOM 2554 C CA . GLN B 1 109 ? 11.716 21.709 49.774 1.00 8.75 106 GLN B CA 1
ATOM 2555 C C . GLN B 1 109 ? 10.969 23.022 49.932 1.00 8.84 106 GLN B C 1
ATOM 2556 O O . GLN B 1 109 ? 11.583 24.095 49.874 1.00 9.59 106 GLN B O 1
ATOM 2562 N N . LYS B 1 110 ? 9.645 22.954 50.087 1.00 8.11 107 LYS B N 1
ATOM 2563 C CA . LYS B 1 110 ? 8.858 24.163 50.142 1.00 10.14 107 LYS B CA 1
ATOM 2564 C C . LYS B 1 110 ? 8.983 24.837 51.508 1.00 9.27 107 LYS B C 1
ATOM 2565 O O . LYS B 1 110 ? 9.051 26.090 51.634 1.00 9.48 107 LYS B O 1
ATOM 2571 N N . TRP B 1 111 ? 9.052 24.019 52.543 1.00 9.52 108 TRP B N 1
ATOM 2572 C CA . TRP B 1 111 ? 8.788 24.579 53.883 1.00 8.24 108 TRP B CA 1
ATOM 2573 C C . TRP B 1 111 ? 9.923 24.610 54.917 1.00 9.33 108 TRP B C 1
ATOM 2574 O O . TRP B 1 111 ? 9.853 25.398 55.883 1.00 8.91 108 TRP B O 1
ATOM 2585 N N . HIS B 1 112 ? 10.932 23.743 54.774 1.00 8.91 109 HIS B N 1
ATOM 2586 C CA . HIS B 1 112 ? 12.010 23.718 55.750 1.00 8.32 109 HIS B CA 1
ATOM 2587 C C . HIS B 1 112 ? 12.780 25.016 55.845 1.00 8.51 109 HIS B C 1
ATOM 2588 O O . HIS B 1 112 ? 12.945 25.531 56.937 1.00 8.98 109 HIS B O 1
ATOM 2595 N N . GLN B 1 113 ? 13.256 25.542 54.713 1.00 8.80 110 GLN B N 1
ATOM 2596 C CA . GLN B 1 113 ? 14.169 26.689 54.788 1.00 10.21 110 GLN B CA 1
ATOM 2597 C C . GLN B 1 113 ? 13.519 27.945 55.406 1.00 9.90 110 GLN B C 1
ATOM 2598 O O . GLN B 1 113 ? 14.154 28.598 56.236 1.00 10.34 110 GLN B O 1
ATOM 2604 N N . PRO B 1 114 ? 12.257 28.269 55.035 1.00 10.55 111 PRO B N 1
ATOM 2605 C CA . PRO B 1 114 ? 11.651 29.436 55.706 1.00 10.02 111 PRO B CA 1
ATOM 2606 C C . PRO B 1 114 ? 11.574 29.303 57.225 1.00 10.11 111 PRO B C 1
ATOM 2607 O O . PRO B 1 114 ? 11.732 30.303 57.920 1.00 10.34 111 PRO B O 1
ATOM 2611 N N . ILE B 1 115 ? 11.318 28.097 57.739 1.00 8.66 112 ILE B N 1
ATOM 2612 C CA . ILE B 1 115 ? 11.310 27.882 59.204 1.00 7.88 112 ILE B CA 1
ATOM 2613 C C . ILE B 1 115 ? 12.724 27.988 59.764 1.00 7.56 112 ILE B C 1
ATOM 2614 O O . ILE B 1 115 ? 12.944 28.659 60.794 1.00 8.59 112 ILE B O 1
ATOM 2619 N N . LEU B 1 116 ? 13.687 27.319 59.106 1.00 7.66 113 LEU B N 1
ATOM 2620 C CA . LEU B 1 116 ? 15.080 27.374 59.522 1.00 8.63 113 LEU B CA 1
ATOM 2621 C C . LEU B 1 116 ? 15.605 28.830 59.558 1.00 9.75 113 LEU B C 1
ATOM 2622 O O . LEU B 1 116 ? 16.421 29.166 60.417 1.00 9.81 113 LEU B O 1
ATOM 2627 N N . ASP B 1 117 ? 15.118 29.666 58.637 1.00 8.67 114 ASP B N 1
ATOM 2628 C CA . ASP B 1 117 ? 15.472 31.085 58.610 1.00 9.56 114 ASP B CA 1
ATOM 2629 C C . ASP B 1 117 ? 15.028 31.843 59.869 1.00 9.98 114 ASP B C 1
ATOM 2630 O O . ASP B 1 117 ? 15.511 32.935 60.126 1.00 11.58 114 ASP B O 1
ATOM 2635 N N . LEU B 1 118 ? 14.104 31.263 60.635 1.00 9.41 115 LEU B N 1
ATOM 2636 C CA . LEU B 1 118 ? 13.650 31.860 61.916 1.00 10.76 115 LEU B CA 1
ATOM 2637 C C . LEU B 1 118 ? 14.265 31.158 63.113 1.00 10.81 115 LEU B C 1
ATOM 2638 O O . LEU B 1 118 ? 13.834 31.374 64.277 1.00 11.91 115 LEU B O 1
ATOM 2643 N N .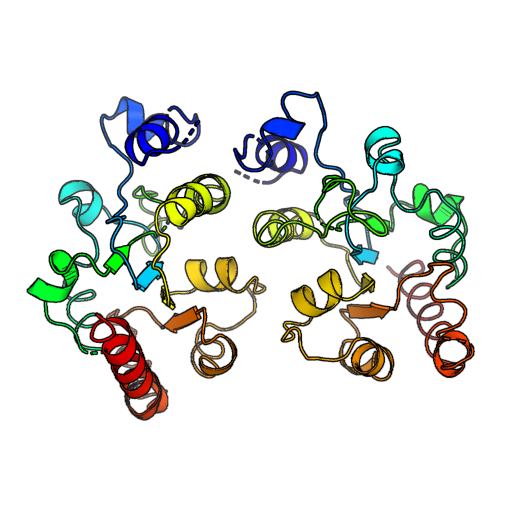 LEU B 1 119 ? 15.284 30.339 62.850 1.00 10.21 116 LEU B N 1
ATOM 2644 C CA . LEU B 1 119 ? 16.015 29.619 63.909 1.00 10.80 116 LEU B CA 1
ATOM 2645 C C . LEU B 1 119 ? 17.519 29.935 63.849 1.00 10.62 116 LEU B C 1
ATOM 2646 O O . LEU B 1 119 ? 18.341 29.065 63.483 1.00 10.79 116 LEU B O 1
ATOM 2651 N N . PRO B 1 120 ? 17.881 31.170 64.215 1.00 11.11 117 PRO B N 1
ATOM 2652 C CA . PRO B 1 120 ? 19.235 31.650 63.979 1.00 11.42 117 PRO B CA 1
ATOM 2653 C C . PRO B 1 120 ? 20.279 30.943 64.834 1.00 10.71 117 PRO B C 1
ATOM 2654 O O . PRO B 1 120 ? 21.451 31.008 64.498 1.00 11.54 117 PRO B O 1
ATOM 2658 N N . ASP B 1 121 ? 19.866 30.289 65.928 1.00 9.93 118 ASP B N 1
ATOM 2659 C CA . ASP B 1 121 ? 20.814 29.660 66.842 1.00 9.73 118 ASP B CA 1
ATOM 2660 C C . ASP B 1 121 ? 21.159 28.177 66.615 1.00 8.83 118 ASP B C 1
ATOM 2661 O O . ASP B 1 121 ? 21.885 27.579 67.419 1.00 8.52 118 ASP B O 1
ATOM 2666 N N . ILE B 1 122 ? 20.659 27.562 65.541 1.00 8.96 119 ILE B N 1
ATOM 2667 C CA . ILE B 1 122 ? 20.972 26.160 65.272 1.00 8.55 119 ILE B CA 1
ATOM 2668 C C . ILE B 1 122 ? 22.485 25.955 65.066 1.00 10.09 119 ILE B C 1
ATOM 2669 O O . ILE B 1 122 ? 23.096 26.605 64.205 1.00 11.09 119 ILE B O 1
ATOM 2674 N N . GLN B 1 123 ? 23.047 25.012 65.819 1.00 10.47 120 GLN B N 1
ATOM 2675 C CA . GLN B 1 123 ? 24.461 24.665 65.716 1.00 10.42 120 GLN B CA 1
ATOM 2676 C C . GLN B 1 123 ? 24.661 23.217 65.257 1.00 10.45 120 GLN B C 1
ATOM 2677 O O . GLN B 1 123 ? 25.764 22.851 64.836 1.00 11.57 120 GLN B O 1
ATOM 2683 N N . LEU B 1 124 ? 23.608 22.401 65.330 1.00 9.27 121 LEU B N 1
ATOM 2684 C CA . LEU B 1 124 ? 23.668 20.985 64.914 1.00 9.21 121 LEU B CA 1
ATOM 2685 C C . LEU B 1 124 ? 22.313 20.531 64.398 1.00 9.64 121 LEU B C 1
ATOM 2686 O O . LEU B 1 124 ? 21.280 20.830 65.007 1.00 8.99 121 LEU B O 1
ATOM 2691 N N . THR B 1 125 ? 22.341 19.802 63.282 1.00 8.47 122 THR B N 1
ATOM 2692 C CA . THR B 1 125 ? 21.136 19.142 62.755 1.00 8.98 122 THR B CA 1
ATOM 2693 C C . THR B 1 125 ? 21.325 17.626 62.773 1.00 9.12 122 THR B C 1
ATOM 2694 O O . THR B 1 125 ? 22.256 17.082 62.142 1.00 8.31 122 THR B O 1
ATOM 2698 N N . ILE B 1 126 ? 20.480 16.949 63.554 1.00 7.59 123 ILE B N 1
ATOM 2699 C CA . ILE B 1 126 ? 20.523 15.482 63.663 1.00 7.31 123 ILE B CA 1
ATOM 2700 C C . ILE B 1 126 ? 19.587 14.873 62.611 1.00 7.33 123 ILE B C 1
ATOM 2701 O O . ILE B 1 126 ? 18.408 15.249 62.564 1.00 7.81 123 ILE B O 1
ATOM 2706 N N . LEU B 1 127 ? 20.101 13.978 61.754 1.00 7.73 124 LEU B N 1
ATOM 2707 C CA . LEU B 1 127 ? 19.338 13.464 60.603 1.00 6.37 124 LEU B CA 1
ATOM 2708 C C . LEU B 1 127 ? 18.994 12.006 60.877 1.00 7.69 124 LEU B C 1
ATOM 2709 O O . LEU B 1 127 ? 19.882 11.131 60.822 1.00 7.13 124 LEU B O 1
ATOM 2714 N N . ILE B 1 128 ? 17.733 11.745 61.238 1.00 9.14 125 ILE B N 1
ATOM 2715 C CA . ILE B 1 128 ? 17.353 10.405 61.722 1.00 9.51 125 ILE B CA 1
ATOM 2716 C C . ILE B 1 128 ? 16.641 9.616 60.612 1.00 10.85 125 ILE B C 1
ATOM 2717 O O . ILE B 1 128 ? 15.557 10.003 60.180 1.00 12.20 125 ILE B O 1
ATOM 2722 N N . GLY B 1 129 ? 17.274 8.560 60.093 1.00 9.99 126 GLY B N 1
ATOM 2723 C CA . GLY B 1 129 ? 16.654 7.711 59.079 1.00 10.78 126 GLY B CA 1
ATOM 2724 C C . GLY B 1 129 ? 17.029 8.077 57.657 1.00 10.06 126 GLY B C 1
ATOM 2725 O O . GLY B 1 129 ? 17.681 9.110 57.414 1.00 9.60 126 GLY B O 1
ATOM 2726 N N . ASN B 1 130 ? 16.580 7.256 56.704 1.00 9.62 127 ASN B N 1
ATOM 2727 C CA . ASN B 1 130 ? 16.987 7.387 55.319 1.00 10.34 127 ASN B CA 1
ATOM 2728 C C . ASN B 1 130 ? 16.459 8.641 54.682 1.00 10.12 127 ASN B C 1
ATOM 2729 O O . ASN B 1 130 ? 17.191 9.299 53.946 1.00 10.79 127 ASN B O 1
ATOM 2734 N N . TYR B 1 131 ? 15.170 8.948 54.869 1.00 8.96 128 TYR B N 1
ATOM 2735 C CA . TYR B 1 131 ? 14.614 10.124 54.174 1.00 8.80 128 TYR B CA 1
ATOM 2736 C C . TYR B 1 131 ? 15.342 11.430 54.534 1.00 8.22 128 TYR B C 1
ATOM 2737 O O . TYR B 1 131 ? 15.729 12.215 53.648 1.00 9.66 128 TYR B O 1
ATOM 2746 N N . ALA B 1 132 ? 15.578 11.623 55.823 1.00 7.71 129 ALA B N 1
ATOM 2747 C CA . ALA B 1 132 ? 16.282 12.818 56.259 1.00 7.40 129 ALA B CA 1
ATOM 2748 C C . ALA B 1 132 ? 17.697 12.872 55.695 1.00 7.18 129 ALA B C 1
ATOM 2749 O O . ALA B 1 132 ? 18.176 13.921 55.294 1.00 6.58 129 ALA B O 1
ATOM 2751 N N . GLN B 1 133 ? 18.391 11.743 55.750 1.00 7.49 130 GLN B N 1
ATOM 2752 C CA . GLN B 1 133 ? 19.789 11.694 55.300 1.00 6.37 130 GLN B CA 1
ATOM 2753 C C . GLN B 1 133 ? 19.921 11.874 53.813 1.00 6.34 130 GLN B C 1
ATOM 2754 O O . GLN B 1 133 ? 20.730 12.692 53.376 1.00 7.02 130 GLN B O 1
ATOM 2760 N N . LYS B 1 134 ? 19.122 11.158 53.026 1.00 6.58 131 LYS B N 1
ATOM 2761 C CA . LYS B 1 134 ? 19.272 11.281 51.605 1.00 6.06 131 LYS B CA 1
ATOM 2762 C C . LYS B 1 134 ? 19.002 12.701 51.137 1.00 6.23 131 LYS B C 1
ATOM 2763 O O . LYS B 1 134 ? 19.621 13.151 50.135 1.00 6.16 131 LYS B O 1
ATOM 2769 N N . TYR B 1 135 ? 18.034 13.374 51.772 1.00 4.98 132 TYR B N 1
ATOM 2770 C CA . TYR B 1 135 ? 17.755 14.782 51.455 1.00 5.86 132 TYR B CA 1
ATOM 2771 C C . TYR B 1 135 ? 18.854 15.749 51.894 1.00 5.76 132 TYR B C 1
ATOM 2772 O O . TYR B 1 135 ? 19.482 16.386 51.040 1.00 8.94 132 TYR B O 1
ATOM 2781 N N . TYR B 1 136 ? 19.135 15.794 53.192 1.00 7.35 133 TYR B N 1
ATOM 2782 C CA . TYR B 1 136 ? 20.070 16.797 53.696 1.00 7.45 133 TYR B CA 1
ATOM 2783 C C . TYR B 1 136 ? 21.532 16.557 53.319 1.00 7.63 133 TYR B C 1
ATOM 2784 O O . TYR B 1 136 ? 22.310 17.525 53.198 1.00 9.59 133 TYR B O 1
ATOM 2793 N N . LEU B 1 137 ? 21.903 15.292 53.122 1.00 8.31 134 LEU B N 1
ATOM 2794 C CA . LEU B 1 137 ? 23.260 14.935 52.659 1.00 6.48 134 LEU B CA 1
ATOM 2795 C C . LEU B 1 137 ? 23.357 14.707 51.149 1.00 6.86 134 LEU B C 1
ATOM 2796 O O . LEU B 1 137 ? 24.419 14.317 50.650 1.00 6.53 134 LEU B O 1
ATOM 2801 N N . HIS B 1 138 ? 22.243 14.950 50.446 1.00 5.76 135 HIS B N 1
ATOM 2802 C CA . HIS B 1 138 ? 22.147 14.838 48.968 1.00 5.62 135 HIS B CA 1
ATOM 2803 C C . HIS B 1 138 ? 22.820 13.546 48.486 1.00 5.96 135 HIS B C 1
ATOM 2804 O O . HIS B 1 138 ? 23.791 13.571 47.689 1.00 7.46 135 HIS B O 1
ATOM 2811 N N . GLN B 1 139 ? 22.316 12.414 49.010 1.00 6.21 136 GLN B N 1
ATOM 2812 C CA . GLN B 1 139 ? 22.843 11.085 48.645 1.00 7.10 136 GLN B CA 1
ATOM 2813 C C . GLN B 1 139 ? 21.907 10.333 47.706 1.00 7.58 136 GLN B C 1
ATOM 2814 O O . GLN B 1 139 ? 20.688 10.477 47.798 1.00 8.48 136 GLN B O 1
ATOM 2820 N N . LYS B 1 140 ? 22.480 9.513 46.830 1.00 8.10 137 LYS B N 1
ATOM 2821 C CA . LYS B 1 140 ? 21.697 8.622 45.974 1.00 8.62 137 LYS B CA 1
ATOM 2822 C C . LYS B 1 140 ? 21.021 7.558 46.855 1.00 10.81 137 LYS B C 1
ATOM 2823 O O . LYS B 1 140 ? 21.521 7.246 47.939 1.00 10.41 137 LYS B O 1
ATOM 2829 N N . SER B 1 141 ? 19.897 7.015 46.373 1.00 12.22 138 SER B N 1
ATOM 2830 C CA . SER B 1 141 ? 19.124 6.061 47.183 1.00 13.46 138 SER B CA 1
ATOM 2831 C C . SER B 1 141 ? 19.922 4.786 47.496 1.00 12.94 138 SER B C 1
ATOM 2832 O O . SER B 1 141 ? 19.683 4.146 48.529 1.00 14.96 138 SER B O 1
ATOM 2835 N N . SER B 1 142 ? 20.882 4.464 46.632 1.00 12.58 139 SER B N 1
ATOM 2836 C CA . SER B 1 142 ? 21.758 3.298 46.747 1.00 12.95 139 SER B CA 1
ATOM 2837 C C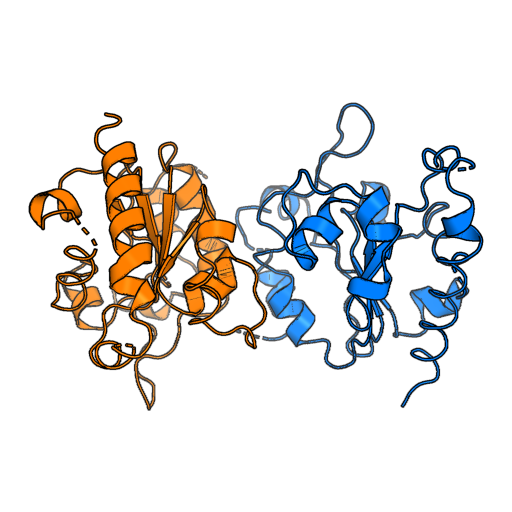 . SER B 1 142 ? 22.688 3.341 47.964 1.00 12.51 139 SER B C 1
ATOM 2838 O O . SER B 1 142 ? 23.215 2.310 48.351 1.00 12.87 139 SER B O 1
ATOM 2841 N N . VAL B 1 143 ? 22.888 4.519 48.555 1.00 10.60 140 VAL B N 1
ATOM 2842 C CA . VAL B 1 143 ? 23.817 4.668 49.660 1.00 9.65 140 VAL B CA 1
ATOM 2843 C C . VAL B 1 143 ? 23.189 3.991 50.871 1.00 9.18 140 VAL B C 1
ATOM 2844 O O . VAL B 1 143 ? 21.994 4.159 51.114 1.00 8.70 140 VAL B O 1
ATOM 2848 N N . LYS B 1 144 ? 23.983 3.221 51.612 1.00 8.28 141 LYS B N 1
ATOM 2849 C CA . LYS B 1 144 ? 23.486 2.579 52.847 1.00 8.95 141 LYS B CA 1
ATOM 2850 C C . LYS B 1 144 ? 23.519 3.432 54.081 1.00 9.45 141 LYS B C 1
ATOM 2851 O O . LYS B 1 144 ? 24.562 4.002 54.459 1.00 10.10 141 LYS B O 1
ATOM 2857 N N . LEU B 1 145 ? 22.354 3.499 54.715 1.00 9.38 142 LEU B N 1
ATOM 2858 C CA A LEU B 1 145 ? 22.192 4.140 56.022 0.50 9.21 142 LEU B CA 1
ATOM 2859 C CA B LEU B 1 145 ? 22.206 4.178 56.012 0.50 9.18 142 LEU B CA 1
ATOM 2860 C C . LEU B 1 145 ? 23.326 3.768 56.988 1.00 9.63 142 LEU B C 1
ATOM 2861 O O . LEU B 1 145 ? 23.912 4.630 57.667 1.00 9.44 142 LEU B O 1
ATOM 2870 N N . THR B 1 146 ? 23.609 2.472 57.098 1.00 8.72 143 THR B N 1
ATOM 2871 C CA . THR B 1 146 ? 24.658 2.002 58.027 1.00 9.26 143 THR B CA 1
ATOM 2872 C C . THR B 1 146 ? 26.005 2.671 57.774 1.00 8.80 143 THR B C 1
ATOM 2873 O O . THR B 1 146 ? 26.697 3.094 58.709 1.00 8.37 143 THR B O 1
ATOM 2877 N N . ASP B 1 147 ? 26.348 2.779 56.490 1.00 8.63 144 ASP B N 1
ATOM 2878 C CA A ASP B 1 147 ? 27.621 3.372 56.074 0.50 9.06 144 ASP B CA 1
ATOM 2879 C CA B ASP B 1 147 ? 27.616 3.366 56.083 0.50 9.13 144 ASP B CA 1
ATOM 2880 C C . ASP B 1 147 ? 27.678 4.857 56.420 1.00 9.37 144 ASP B C 1
ATOM 2881 O O . ASP B 1 147 ? 28.720 5.360 56.826 1.00 8.08 144 ASP B O 1
ATOM 2890 N N . THR B 1 148 ? 26.559 5.566 56.208 1.00 9.11 145 THR B N 1
ATOM 2891 C CA . THR B 1 148 ? 26.505 6.991 56.512 1.00 8.88 145 THR B CA 1
ATOM 2892 C C . THR B 1 148 ? 26.725 7.213 57.996 1.00 8.52 145 THR B C 1
ATOM 2893 O O . THR B 1 148 ? 27.507 8.085 58.393 1.00 8.86 145 THR B O 1
ATOM 2897 N N . VAL B 1 149 ? 26.068 6.395 58.813 1.00 8.25 146 VAL B N 1
ATOM 2898 C CA . VAL B 1 149 ? 26.194 6.553 60.255 1.00 7.56 146 VAL B CA 1
ATOM 2899 C C . VAL B 1 149 ? 27.607 6.184 60.737 1.00 7.90 146 VAL B C 1
ATOM 2900 O O . VAL B 1 149 ? 28.150 6.865 61.620 1.00 8.86 146 VAL B O 1
ATOM 2904 N N . ALA B 1 150 ? 28.205 5.131 60.156 1.00 7.38 147 ALA B N 1
ATOM 2905 C CA . ALA B 1 150 ? 29.608 4.783 60.409 1.00 7.85 147 ALA B CA 1
ATOM 2906 C C . ALA B 1 150 ? 30.536 5.977 60.138 1.00 8.98 147 ALA B C 1
ATOM 2907 O O . ALA B 1 150 ? 31.495 6.230 60.901 1.00 10.28 147 ALA B O 1
ATOM 2909 N N . HIS B 1 151 ? 30.223 6.710 59.077 1.00 9.14 148 HIS B N 1
ATOM 2910 C CA . HIS B 1 151 ? 30.981 7.896 58.628 1.00 9.98 148 HIS B CA 1
ATOM 2911 C C . HIS B 1 151 ? 30.438 9.226 59.132 1.00 9.86 148 HIS B C 1
ATOM 2912 O O . HIS B 1 151 ? 30.596 10.256 58.486 1.00 10.43 148 HIS B O 1
ATOM 2919 N N . TYR B 1 152 ? 29.848 9.206 60.331 1.00 9.53 149 TYR B N 1
ATOM 2920 C CA . TYR B 1 152 ? 29.166 10.393 60.853 1.00 10.54 149 TYR B CA 1
ATOM 2921 C C . TYR B 1 152 ? 30.143 11.571 60.967 1.00 10.95 149 TYR B C 1
ATOM 2922 O O . TYR B 1 152 ? 29.750 12.739 60.779 1.00 9.93 149 TYR B O 1
ATOM 2931 N N . LYS B 1 153 ? 31.410 11.273 61.285 1.00 10.69 150 LYS B N 1
ATOM 2932 C CA . LYS B 1 153 ? 32.397 12.353 61.392 1.00 11.15 150 LYS B CA 1
ATOM 2933 C C . LYS B 1 153 ? 32.537 13.190 60.118 1.00 10.76 150 LYS B C 1
ATOM 2934 O O . LYS B 1 153 ? 32.903 14.368 60.201 1.00 11.34 150 LYS B O 1
ATOM 2940 N N . LYS B 1 154 ? 32.285 12.603 58.944 1.00 10.57 151 LYS B N 1
ATOM 2941 C CA . LYS B 1 154 ? 32.434 13.320 57.665 1.00 10.21 151 LYS B CA 1
ATOM 2942 C C . LYS B 1 154 ? 31.472 14.523 57.556 1.00 10.77 151 LYS B C 1
ATOM 2943 O O . LYS B 1 154 ? 31.736 15.499 56.830 1.00 10.42 151 LYS B O 1
ATOM 2949 N N . TYR B 1 155 ? 30.329 14.421 58.235 1.00 10.65 152 TYR B N 1
ATOM 2950 C CA . TYR B 1 155 ? 29.186 15.320 58.029 1.00 10.52 152 TYR B CA 1
ATOM 2951 C C . TYR B 1 155 ? 29.098 16.430 59.064 1.00 10.86 152 TYR B C 1
ATOM 2952 O O . TYR B 1 155 ? 28.398 17.430 58.840 1.00 11.86 152 TYR B O 1
ATOM 2961 N N . LEU B 1 156 ? 29.840 16.257 60.157 1.00 10.70 153 LEU B N 1
ATOM 2962 C CA . LEU B 1 156 ? 30.004 17.281 61.178 1.00 10.47 153 LEU B CA 1
ATOM 2963 C C . LEU B 1 156 ? 30.918 18.425 60.720 1.00 10.61 153 LEU B C 1
ATOM 2964 O O . LEU B 1 156 ? 31.743 18.227 59.818 1.00 11.22 153 LEU B O 1
ATOM 2969 N N . PRO B 1 157 ? 30.791 19.627 61.340 1.00 10.40 154 PRO B N 1
ATOM 2970 C CA . PRO B 1 157 ? 29.925 20.065 62.443 1.00 10.48 154 PRO B CA 1
ATOM 2971 C C . PRO B 1 157 ? 28.415 20.232 62.131 1.00 10.04 154 PRO B C 1
ATOM 2972 O O . PRO B 1 157 ? 27.591 20.184 63.047 1.00 10.01 154 PRO B O 1
ATOM 2976 N N . ASP B 1 158 ? 28.029 20.393 60.866 1.00 9.98 155 ASP B N 1
ATOM 2977 C CA . ASP B 1 158 ? 26.625 20.723 60.574 1.00 9.68 155 ASP B CA 1
ATOM 2978 C C . ASP B 1 158 ? 25.606 19.598 60.826 1.00 8.65 155 ASP B C 1
ATOM 2979 O O . ASP B 1 158 ? 24.508 19.865 61.315 1.00 9.50 155 ASP B O 1
ATOM 2984 N N . TYR B 1 159 ? 25.971 18.351 60.515 1.00 7.72 156 TYR B N 1
ATOM 2985 C CA . TYR B 1 159 ? 24.994 17.241 60.515 1.00 7.42 156 TYR B CA 1
ATOM 2986 C C . TYR B 1 159 ? 25.506 16.027 61.241 1.00 9.07 156 TYR B C 1
ATOM 2987 O O . TYR B 1 159 ? 26.698 15.700 61.163 1.00 10.29 156 TYR B O 1
ATOM 2996 N N . PHE B 1 160 ? 24.601 15.348 61.942 1.00 8.82 157 PHE B N 1
ATOM 2997 C CA . PHE B 1 160 ? 24.932 14.094 62.602 1.00 7.90 157 PHE B CA 1
ATOM 2998 C C . PHE B 1 160 ? 23.894 13.037 62.248 1.00 7.79 157 PHE B C 1
ATOM 2999 O O . PHE B 1 160 ? 22.748 13.098 62.706 1.00 8.50 157 PHE B O 1
ATOM 3007 N N . PRO B 1 161 ? 24.248 12.106 61.334 1.00 8.33 158 PRO B N 1
ATOM 3008 C CA . PRO B 1 161 ? 23.309 11.067 60.947 1.00 8.05 158 PRO B CA 1
ATOM 3009 C C . PRO B 1 161 ? 23.166 9.989 62.043 1.00 8.28 158 PRO B C 1
ATOM 3010 O O . PRO B 1 161 ? 24.163 9.535 62.583 1.00 9.36 158 PRO B O 1
ATOM 3014 N N . LEU B 1 162 ? 21.928 9.554 62.292 1.00 8.45 159 LEU B N 1
ATOM 3015 C CA . LEU B 1 162 ? 21.601 8.456 63.198 1.00 7.88 159 LEU B CA 1
ATOM 3016 C C . LEU B 1 162 ? 20.646 7.450 62.560 1.00 8.82 159 LEU B C 1
ATOM 3017 O O . LEU B 1 162 ? 19.961 7.751 61.566 1.00 9.11 159 LEU B O 1
ATOM 3022 N N . VAL B 1 163 ? 20.638 6.234 63.101 1.00 9.38 160 VAL B N 1
ATOM 3023 C CA . VAL B 1 163 ? 19.553 5.277 62.813 1.00 11.20 160 VAL B CA 1
ATOM 3024 C C . VAL B 1 163 ? 18.320 5.641 63.666 1.00 11.92 160 VAL B C 1
ATOM 3025 O O . VAL B 1 163 ? 18.444 6.353 64.682 1.00 11.88 160 VAL B O 1
ATOM 3029 N N . HIS B 1 164 ? 17.135 5.159 63.293 1.00 15.01 161 HIS B N 1
ATOM 3030 C CA . HIS B 1 164 ? 15.962 5.282 64.221 1.00 18.01 161 HIS B CA 1
ATOM 3031 C C . HIS B 1 164 ? 16.113 4.424 65.467 1.00 20.42 161 HIS B C 1
ATOM 3032 O O . HIS B 1 164 ? 16.716 3.346 65.441 1.00 20.29 161 HIS B O 1
ATOM 3039 N N . PRO B 1 165 ? 15.569 4.894 66.584 1.00 22.04 162 PRO B N 1
ATOM 3040 C CA . PRO B 1 165 ? 15.664 4.080 67.803 1.00 24.67 162 PRO B CA 1
ATOM 3041 C C . PRO B 1 165 ? 14.564 2.986 67.952 1.00 26.67 162 PRO B C 1
ATOM 3042 O O . PRO B 1 165 ? 14.123 2.700 69.092 1.00 29.14 162 PRO B O 1
ATOM 3046 N N . SER B 1 166 ? 14.203 2.377 66.809 1.00 28.03 163 SER B N 1
ATOM 3047 C CA . SER B 1 166 ? 13.209 1.289 66.600 1.00 28.29 163 SER B CA 1
ATOM 3048 C C . SER B 1 166 ? 13.559 -0.103 67.181 1.00 28.96 163 SER B C 1
ATOM 3049 O O . SER B 1 166 ? 14.678 -0.301 67.668 1.00 28.30 163 SER B O 1
ATOM 3052 N N . PRO B 1 167 ? 12.601 -1.074 67.121 1.00 29.57 164 PRO B N 1
ATOM 3053 C CA . PRO B 1 167 ? 12.807 -2.401 67.727 1.00 29.55 164 PRO B CA 1
ATOM 3054 C C . PRO B 1 167 ? 13.794 -3.236 66.956 1.00 29.22 164 PRO B C 1
ATOM 3055 O O . PRO B 1 167 ? 14.564 -3.992 67.554 1.00 28.87 164 PRO B O 1
ATOM 3059 N N . ARG B 1 168 ? 13.749 -3.099 65.632 1.00 28.31 165 ARG B N 1
ATOM 3060 C CA . ARG B 1 168 ? 14.638 -3.816 64.744 1.00 27.96 165 ARG B CA 1
ATOM 3061 C C . ARG B 1 168 ? 16.060 -3.299 64.909 1.00 26.90 165 ARG B C 1
ATOM 3062 O O . ARG B 1 168 ? 17.038 -3.962 64.529 1.00 27.17 165 ARG B O 1
ATOM 3070 N N . ASN B 1 169 ? 16.206 -2.133 65.529 1.00 25.11 166 ASN B N 1
ATOM 3071 C CA . ASN B 1 169 ? 17.546 -1.607 65.631 1.00 23.82 166 ASN B CA 1
ATOM 3072 C C . ASN B 1 169 ? 18.342 -2.162 66.835 1.00 21.72 166 ASN B C 1
ATOM 3073 O O . ASN B 1 169 ? 19.530 -1.913 66.952 1.00 21.55 166 ASN B O 1
ATOM 3078 N N . GLN B 1 170 ? 17.696 -2.991 67.673 1.00 19.70 167 GLN B N 1
ATOM 3079 C CA A GLN B 1 170 ? 18.390 -3.673 68.766 0.50 18.34 167 GLN B CA 1
ATOM 3080 C CA B GLN B 1 170 ? 18.395 -3.659 68.775 0.50 18.51 167 GLN B CA 1
ATOM 3081 C C . GLN B 1 170 ? 19.444 -4.662 68.244 1.00 17.34 167 GLN B C 1
ATOM 3082 O O . GLN B 1 170 ? 20.604 -4.635 68.668 1.00 16.55 167 GLN B O 1
ATOM 3093 N N . ILE B 1 171 ? 19.043 -5.533 67.311 1.00 15.44 168 ILE B N 1
ATOM 3094 C CA . ILE B 1 171 ? 19.973 -6.445 66.651 1.00 13.46 168 ILE B CA 1
ATOM 3095 C C . ILE B 1 171 ? 21.007 -5.663 65.843 1.00 11.83 168 ILE B C 1
ATOM 3096 O O . ILE B 1 171 ? 22.197 -6.022 65.830 1.00 9.33 168 ILE B O 1
ATOM 3101 N N . TRP B 1 172 ? 20.565 -4.601 65.164 1.00 10.53 169 TRP B N 1
ATOM 3102 C CA . TRP B 1 172 ? 21.497 -3.766 64.421 1.00 10.40 169 TRP B CA 1
ATOM 3103 C C . TRP B 1 172 ? 22.614 -3.212 65.324 1.00 10.70 169 TRP B C 1
ATOM 3104 O O . TRP B 1 172 ? 23.794 -3.230 64.937 1.00 11.50 169 TRP B O 1
ATOM 3123 N N . SER B 1 174 ? 23.751 -4.559 68.098 1.00 8.38 171 SER B N 1
ATOM 3124 C CA . SER B 1 174 ? 24.629 -5.690 68.455 1.00 8.85 171 SER B CA 1
ATOM 3125 C C . SER B 1 174 ? 25.625 -5.951 67.358 1.00 8.36 171 SER B C 1
ATOM 3126 O O . SER B 1 174 ? 26.803 -6.226 67.620 1.00 8.89 171 SER B O 1
ATOM 3129 N N . ARG B 1 175 ? 25.146 -5.865 66.122 1.00 8.34 172 ARG B N 1
ATOM 3130 C CA . ARG B 1 175 ? 25.984 -6.142 64.961 1.00 8.12 172 ARG B CA 1
ATOM 3131 C C . ARG B 1 175 ? 26.917 -4.970 64.565 1.00 7.98 172 ARG B C 1
ATOM 3132 O O . ARG B 1 175 ? 27.807 -5.148 63.733 1.00 7.76 172 ARG B O 1
ATOM 3140 N N . HIS B 1 176 ? 26.718 -3.798 65.170 1.00 8.11 173 HIS B N 1
ATOM 3141 C CA . HIS B 1 176 ? 27.491 -2.594 64.894 1.00 7.90 173 HIS B CA 1
ATOM 3142 C C . HIS B 1 176 ? 27.855 -1.923 66.229 1.00 8.75 173 HIS B C 1
ATOM 3143 O O . HIS B 1 176 ? 27.370 -0.844 66.559 1.00 8.85 173 HIS B O 1
ATOM 3150 N N . PRO B 1 177 ? 28.695 -2.599 67.035 1.00 9.61 174 PRO B N 1
ATOM 3151 C CA . PRO B 1 177 ? 28.900 -2.152 68.419 1.00 9.48 174 PRO B CA 1
ATOM 3152 C C . PRO B 1 177 ? 29.590 -0.778 68.502 1.00 9.80 174 PRO B C 1
ATOM 3153 O O . PRO B 1 177 ? 29.529 -0.112 69.538 1.00 11.24 174 PRO B O 1
ATOM 3157 N N . TRP B 1 178 ? 30.226 -0.378 67.407 1.00 9.49 175 TRP B N 1
ATOM 3158 C CA . TRP B 1 178 ? 30.785 0.974 67.285 1.00 10.48 175 TRP B CA 1
ATOM 3159 C C . TRP B 1 178 ? 29.754 2.078 67.460 1.00 9.71 175 TRP B C 1
ATOM 3160 O O . TRP B 1 178 ? 30.128 3.197 67.831 1.00 10.53 175 TRP B O 1
ATOM 3171 N N . PHE B 1 179 ? 28.466 1.772 67.232 1.00 9.46 176 PHE B N 1
ATOM 3172 C CA . PHE B 1 179 ? 27.422 2.797 67.367 1.00 9.49 176 PHE B CA 1
ATOM 3173 C C . PHE B 1 179 ? 27.297 3.219 68.839 1.00 9.49 176 PHE B C 1
ATOM 3174 O O . PHE B 1 179 ? 27.482 4.395 69.161 1.00 9.47 176 PHE B O 1
ATOM 3182 N N . GLU B 1 180 ? 27.042 2.261 69.726 1.00 10.06 177 GLU B N 1
ATOM 3183 C CA . GLU B 1 180 ? 26.970 2.595 71.146 1.00 11.30 177 GLU B CA 1
ATOM 3184 C C . GLU B 1 180 ? 28.340 2.921 71.747 1.00 11.73 177 GLU B C 1
ATOM 3185 O O . GLU B 1 180 ? 28.436 3.681 72.738 1.00 11.27 177 GLU B O 1
ATOM 3191 N N . ALA B 1 181 ? 29.392 2.356 71.173 1.00 11.37 178 ALA B N 1
ATOM 3192 C CA . ALA B 1 181 ? 30.715 2.490 71.782 1.00 12.58 178 ALA B CA 1
ATOM 3193 C C . ALA B 1 181 ? 31.415 3.795 71.423 1.00 11.93 178 ALA B C 1
ATOM 3194 O O . ALA B 1 181 ? 32.173 4.319 72.224 1.00 13.96 178 ALA B O 1
ATOM 3196 N N . GLN B 1 182 ? 31.109 4.365 70.261 1.00 12.22 179 GLN B N 1
ATOM 3197 C CA . GLN B 1 182 ? 31.849 5.515 69.764 1.00 12.32 179 GLN B CA 1
ATOM 3198 C C . GLN B 1 182 ? 30.900 6.614 69.308 1.00 12.09 179 GLN B C 1
ATOM 3199 O O . GLN B 1 182 ? 31.034 7.777 69.740 1.00 11.89 179 GLN B O 1
ATOM 3205 N N . VAL B 1 183 ? 29.907 6.236 68.511 1.00 10.07 180 VAL B N 1
ATOM 3206 C CA . VAL B 1 183 ? 29.056 7.268 67.863 1.00 10.21 180 VAL B CA 1
ATOM 3207 C C . VAL B 1 183 ? 28.228 7.999 68.934 1.00 9.80 180 VAL B C 1
ATOM 3208 O O . VAL B 1 183 ? 28.266 9.235 69.038 1.00 10.71 180 VAL B O 1
ATOM 3212 N N . VAL B 1 184 ? 27.508 7.235 69.742 1.00 10.13 181 VAL B N 1
ATOM 3213 C CA . VAL B 1 184 ? 26.625 7.811 70.753 1.00 10.68 181 VAL B CA 1
ATOM 3214 C C . VAL B 1 184 ? 27.341 8.672 71.852 1.00 11.12 181 VAL B C 1
ATOM 3215 O O . VAL B 1 184 ? 26.850 9.765 72.214 1.00 10.44 181 VAL B O 1
ATOM 3219 N N . PRO B 1 185 ? 28.505 8.219 72.371 1.00 11.22 182 PRO B N 1
ATOM 3220 C CA . PRO B 1 185 ? 29.228 9.109 73.285 1.00 11.62 182 PRO B CA 1
ATOM 3221 C C . PRO B 1 185 ? 29.673 10.436 72.651 1.00 10.86 182 PRO B C 1
ATOM 3222 O O . PRO B 1 185 ? 29.722 11.444 73.362 1.00 10.84 182 PRO B O 1
ATOM 3226 N N . ASP B 1 186 ? 29.992 10.439 71.346 1.00 10.46 183 ASP B N 1
ATOM 3227 C CA . ASP B 1 186 ? 30.345 11.683 70.664 1.00 10.91 183 ASP B CA 1
ATOM 3228 C C . ASP B 1 186 ? 29.093 12.585 70.545 1.00 11.26 183 ASP B C 1
ATOM 3229 O O . ASP B 1 186 ? 29.148 13.796 70.797 1.00 10.44 183 ASP B O 1
ATOM 3234 N N . LEU B 1 187 ? 27.958 11.970 70.198 1.00 10.50 184 LEU B N 1
ATOM 3235 C CA . LEU B 1 187 ? 26.669 12.680 70.135 1.00 10.49 184 LEU B CA 1
ATOM 3236 C C . LEU B 1 187 ? 26.406 13.347 71.482 1.00 9.88 184 LEU B C 1
ATOM 3237 O O . LEU B 1 187 ? 26.088 14.519 71.537 1.00 11.05 184 LEU B O 1
ATOM 3242 N N . LYS B 1 188 ? 26.612 12.630 72.577 1.00 10.98 185 LYS B N 1
ATOM 3243 C CA . LYS B 1 188 ? 26.378 13.229 73.905 1.00 10.34 185 LYS B CA 1
ATOM 3244 C C . LYS B 1 188 ? 27.280 14.438 74.174 1.00 10.30 185 LYS B C 1
ATOM 3245 O O . LYS B 1 188 ? 26.819 15.479 74.673 1.00 9.65 185 LYS B O 1
ATOM 3251 N N . LYS B 1 189 ? 28.556 14.284 73.833 1.00 10.19 186 LYS B N 1
ATOM 3252 C CA . LYS B 1 189 ? 29.578 15.278 74.100 1.00 10.81 186 LYS B CA 1
ATOM 3253 C C . LYS B 1 189 ? 29.268 16.553 73.325 1.00 9.82 186 LYS B C 1
ATOM 3254 O O . LYS B 1 189 ? 29.301 17.653 73.897 1.00 11.03 186 LYS B O 1
ATOM 3260 N N . ILE B 1 190 ? 28.953 16.382 72.035 1.00 10.03 187 ILE B N 1
ATOM 3261 C CA . ILE B 1 190 ? 28.634 17.493 71.163 1.00 10.21 187 ILE B CA 1
ATOM 3262 C C . ILE B 1 190 ? 27.386 18.252 71.620 1.00 10.40 187 ILE B C 1
ATOM 3263 O O . ILE B 1 190 ? 27.379 19.487 71.691 1.00 10.59 187 ILE B O 1
ATOM 3268 N N . ILE B 1 191 ? 26.342 17.518 71.967 1.00 10.61 188 ILE B N 1
ATOM 3269 C CA . ILE B 1 191 ? 25.119 18.152 72.469 1.00 11.00 188 ILE B CA 1
ATOM 3270 C C . ILE B 1 191 ? 25.368 18.938 73.773 1.00 11.23 188 ILE B C 1
ATOM 3271 O O . ILE B 1 191 ? 24.881 20.074 73.917 1.00 10.51 188 ILE B O 1
ATOM 3276 N N . GLN B 1 192 ? 26.120 18.367 74.725 1.00 11.14 189 GLN B N 1
ATOM 3277 C CA . GLN B 1 192 ? 26.408 19.102 75.957 1.00 13.03 189 GLN B CA 1
ATOM 3278 C C . GLN B 1 192 ? 27.178 20.380 75.682 1.00 12.57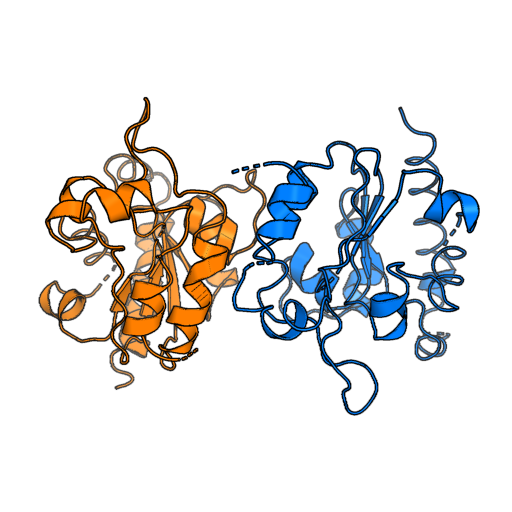 189 GLN B C 1
ATOM 3279 O O . GLN B 1 192 ? 26.921 21.400 76.304 1.00 11.70 189 GLN B O 1
ATOM 3285 N N . GLN B 1 193 ? 28.099 20.330 74.721 1.00 11.59 190 GLN B N 1
ATOM 3286 C CA . GLN B 1 193 ? 28.884 21.522 74.349 1.00 12.23 190 GLN B CA 1
ATOM 3287 C C . GLN B 1 193 ? 27.958 22.633 73.835 1.00 12.42 190 GLN B C 1
ATOM 3288 O O . GLN B 1 193 ? 28.112 23.815 74.185 1.00 12.91 190 GLN B O 1
ATOM 3294 N N . ILE B 1 194 ? 26.984 22.242 73.018 1.00 11.91 191 ILE B N 1
ATOM 3295 C CA . ILE B 1 194 ? 26.013 23.196 72.462 1.00 11.94 191 ILE B CA 1
ATOM 3296 C C . ILE B 1 194 ? 25.036 23.754 73.513 1.00 13.66 191 ILE B C 1
ATOM 3297 O O . ILE B 1 194 ? 24.796 24.967 73.570 1.00 13.35 191 ILE B O 1
ATOM 3302 N N . ILE B 1 195 ? 24.490 22.896 74.360 1.00 15.43 192 ILE B N 1
ATOM 3303 C CA . ILE B 1 195 ? 23.419 23.362 75.245 1.00 18.16 192 ILE B CA 1
ATOM 3304 C C . ILE B 1 195 ? 23.878 24.002 76.549 1.00 20.72 192 ILE B C 1
ATOM 3305 O O . ILE B 1 195 ? 23.112 24.735 77.184 1.00 20.27 192 ILE B O 1
ATOM 3310 N N . GLN B 1 196 ? 25.135 23.767 76.916 1.00 22.42 193 GLN B N 1
ATOM 3311 C CA A GLN B 1 196 ? 25.721 24.448 78.067 0.50 24.28 193 GLN B CA 1
ATOM 3312 C CA B GLN B 1 196 ? 25.741 24.440 78.068 0.50 24.43 193 GLN B CA 1
ATOM 3313 C C . GLN B 1 196 ? 26.481 25.686 77.580 1.00 25.42 193 GLN B C 1
ATOM 3314 O O . GLN B 1 196 ? 26.843 26.548 78.380 1.00 26.09 193 GLN B O 1
ATOM 3325 N N . SER B 1 197 ? 26.692 25.771 76.252 1.00 27.90 194 SER B N 1
ATOM 3326 C CA . SER B 1 197 ? 27.298 26.964 75.604 1.00 30.27 194 SER B CA 1
ATOM 3327 C C . SER B 1 197 ? 26.424 28.201 75.846 1.00 31.72 194 SER B C 1
ATOM 3328 O O . SER B 1 197 ? 26.724 29.296 75.356 1.00 32.46 194 SER B O 1
ATOM 3331 N N . SER B 1 198 ? 25.340 27.980 76.598 1.00 32.77 195 SER B N 1
ATOM 3332 C CA . SER B 1 198 ? 24.460 29.009 77.172 1.00 33.76 195 SER B CA 1
ATOM 3333 C C . SER B 1 198 ? 23.055 28.450 77.476 1.00 34.08 195 SER B C 1
ATOM 3334 O O . SER B 1 198 ? 22.892 27.443 78.185 1.00 34.29 195 SER B O 1
#

InterPro domains:
  IPR005122 Uracil-DNA glycosylase-like [PF03167] (32-185)
  IPR005122 Uracil-DNA glycosylase-like [SM00986] (27-185)
  IPR036895 Uracil-DNA glycosylase-like domain superfamily [G3DSA:3.40.470.10] (1-195)
  IPR036895 Uracil-DNA glycosylase-like domain superfamily [SSF52141] (3-192)
  IPR047124 Uracil-DNA glycosylase-like HI_0220.2 [PTHR42160] (3-192)

B-factor: mean 13.97, std 7.53, range [2.87, 47.5]

Secondary structure (DSSP, 8-state):
---HHHHHHH---GGGHHHHTTT-----B--TT--EEEE-S---HHHHHH--SS-SHHHHHHHH----HHHHHHSS-EEE----S---B-SSSBPPPPTTHHHHHHHHHHTT-TT--EEEEESHHHHHHHTT--TTS-HHHHHHTGGGGTTTEEEE----GGGG-----THIIIIIHHHHHHHHHHHHH--/---HHHHHHH---GGGHHHHHTTPPP--B--TT--EEEE-S---HHHHHHT-SS-SHHHHHHHH----HHHHHHSS-EEE----S---B-SSSBPPPPTTHHHHHHHHHHTT-TT--EEEEESHHHHHHHTT--TTS-HHHHHHTGGGTTTTEEEE----STTTT----THIIIIIHHHHHHHHHHHHH--

Nearest PDB structures (foldseek):
  3ikb-assembly2_B  TM=9.951E-01  e=5.319E-37  Streptococcus mutans
  6l6s-assembly1_A  TM=7.157E-01  e=3.207E-07  Mycolicibacterium smegmatis MC2 155
  6iod-assembly2_B  TM=7.199E-01  e=7.348E-07  Mycolicibacterium smegmatis MC2 155
  6ail-assembly1_A  TM=6.908E-01  e=3.009E-07  Mycolicibacterium smegmatis MC2 155
  8iin-assembly1_A  TM=6.614E-01  e=8.348E-07  Mycolicibacterium smegmatis MC2 155

Radius of gyration: 22.96 Å; Cα contacts (8 Å, |Δi|>4): 538; chains: 2; bounding box: 61×49×65 Å